Protein 2WH5 (pdb70)

Foldseek 3Di:
DVVLVVLVVVVVPDDPDDDDDADPVLVLLLLQLVCCQPPNQDDDDQDDPVCVVSNSNSCSNNVCPRQHNVRSSVSSVVSSVVVVVVVVVD/DVVLVVLVVVVVPDDPDDPDDDDPVLVLLLLQLVCCQPVNADPDDQDDDVCVVSNSNSVSNNVCPRDHNVRSSVSNVVSSVVVVVVVVD/DVVLVVLVVVVVPPDPDDPDDDDPVLVLLLLLLVCCQPPNQDPDDADDDVCVVSNSNSVSNNVVPRDHNVRSSVSNVVSSCVVVVVVVPD/DVVLVVLVVVVVPDDPDDPDDDDPVLVLLLLQLVCCLPVNQDDDDQDDDVCVVSNSNSVSNNVCPHDHNVVSSVSNVVSVVVVVVVVVD/DVLLVVLVVCVVPDDPDDPDDDDPVLVLLLLLLVCCLPPNADDDDQDDDVCVVSNSSSCSNNVCPRDHNVVSSVVNSVSSVVVVVVVVD/DVLLVVLVVVVVPDDPDDPDDDDPVLVLLLLQLVCCQPVNADDDDQDDPVCVVSNSNSCSNNVCPRDHNVRSSVSNSVSSVVVVVVVVD

Sequence (536 aa):
QKQFQAAVSVIQNLPKNGSYRPSYEEMLRFYSYYKQATMGPCLVPRPGFWDPIGRYKWDAWNSLGKMSREEAMSAYITEMKLVAQKVIDTQKQFQAAVSVIQNLPKNGSYRPSYEEMLRFYSYYKQATMGPCLVPRPGFWDPIGRYKWDAWNSLGKMSREEAMSAYITEMKLVAQKVIDQKQFQAAVSVIQNLPKNGSYRPSYEEMLRFYSYYKQATMGPCLVPRPGFWDPIGRYKWDAWNSLGKMSREEAMSAYITEMKLVAQKVIDTQKQFQAAVSVIQNLPKNGSYRPSYEEMLRFYSYYKQATMGPCLVPRPGFWDPIGRYKWDAWNSLGKMSREEAMSAYITEMKLVAQKVIDQKQFQAAVSVIQNLPKNGSYRPSYEEMLRFYSYYKQATMGPCLVPRPGFWDPIGRYKWDAWNSLGKMSREEAMSAYITEMKLVAQKVIDQKQFQAAVSVIQNLPKNGSYRPSYEEMLRFYSYYKQATMGPCLVPRPGFWDPIGRYKWDAWNSLGKMSREEAMSAYITEMKLVAQKVID

Secondary structure (DSSP, 8-state):
-HHHHHHHHHHHHS-SS-S----HHHHHHHHHHHHHHHH-S--SPPP-TT-HHHHHHHHHHHTTTT--HHHHHHHHHHHHHHHHHHHHT-/--HHHHHHHHHHHS-SS-S----HHHHHHHHHHHHHHHT-S--SPBP-TT-HHHHHHHHHHHTTTT--HHHHHHHHHHHHHHHHHHHH-/-HHHHHHHHHHHHS-SSSS----HHHHHHHHHHHHHHHH-S--S-B--TT-HHHHHHHHHHHTTTT--HHHHHHHHHHHHHHHHHHHH--/-HHHHHHHHHHHHS-SS-S----HHHHHHHHHHHHHHHH-S--SPPP-TT-HHHHHHHHHHHTT-S--HHHHHHHHHHHHHHHHHHHH-/-HHHHHHHHHHHTS-SS-SS---HHHHHHHHHHHHHHHH-S--SPPP-TT-HHHHHHHHHHHTTTT--HHHHHHHHHHHHHHHHHHH--/-HHHHHHHHHHHTS-SS-S----HHHHHHHHHHHHHHHH-S--SPPP-TT-HHHHHHHHHHHTTTT--HHHHHHHHHHHHHHHHHHHH-

Nearest PDB structures (foldseek):
  2wh5-assembly1_A  TM=1.006E+00  e=1.910E-13  Homo sapiens
  3flv-assembly2_B  TM=9.505E-01  e=8.139E-10  Homo sapiens
  3flv-assembly1_A  TM=9.220E-01  e=2.795E-09  Homo sapiens
  7des-assembly1_A  TM=9.410E-01  e=1.007E-05  Leishmania major
  7fc7-assembly1_A  TM=8.829E-01  e=6.077E-06  Leishmania major

Organism: Homo sapiens (NCBI:txid9606)

InterPro domains:
  IPR000582 Acyl-CoA-binding protein, ACBP [PF00887] (13-91)
  IPR000582 Acyl-CoA-binding protein, ACBP [PR00689] (13-28)
  IPR000582 Acyl-CoA-binding protein, ACBP [PR00689] (34-52)
  IPR000582 Acyl-CoA-binding protein, ACBP [PR00689] (57-72)
  IPR000582 Acyl-CoA-binding protein, ACBP [PR00689] (78-95)
  IPR000582 Acyl-CoA-binding protein, ACBP [PS51228] (12-101)
  IPR000582 Acyl-CoA-binding protein, ACBP [cd00435] (13-97)
  IPR014352 FERM/acyl-CoA-binding protein superfamily [G3DSA:1.20.80.10] (6-110)
  IPR022408 Acyl-CoA-binding protein, ACBP, conserved site [PS00880] (34-52)
  IPR035984 Acyl-CoA binding protein superfamily [SSF47027] (12-95)

GO terms:
  GO:0005515 protein binding (F, IPI)

CATH classification: 1.20.80.10

Radius of gyration: 29.34 Å; Cα contacts (8 Å, |Δi|>4): 551; chains: 6; bounding box: 85×76×69 Å

Structure (mmCIF, N/CA/C/O backbone):
data_2WH5
#
_entry.id   2WH5
#
_cell.length_a   85.060
_cell.length_b   95.100
_cell.length_c   119.740
_cell.angle_alpha   90.00
_cell.angle_beta   110.28
_cell.angle_gamma   90.00
#
_symmetry.space_group_name_H-M   'P 1 21 1'
#
loop_
_entity.id
_entity.type
_entity.pdbx_description
1 polymer 'ACYL-COA-BINDING DOMAIN-CONTAINING PROTEIN 4'
2 non-poly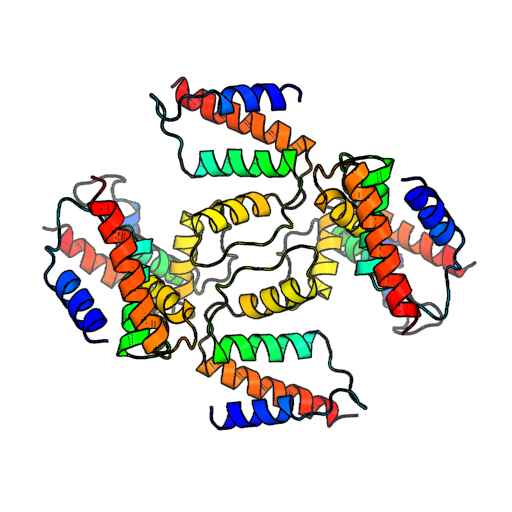mer 'STEARIC ACID'
3 non-polymer 'STEAROYL-COENZYME A'
4 non-polymer 'COENZYME A'
5 water water
#
loop_
_atom_site.group_PDB
_atom_site.id
_atom_site.type_symbol
_atom_site.label_atom_id
_atom_site.label_alt_id
_atom_site.label_comp_id
_atom_site.label_asym_id
_atom_site.label_entity_id
_atom_site.label_seq_id
_atom_site.pdbx_PDB_ins_code
_atom_site.Cartn_x
_atom_site.Cartn_y
_atom_site.Cartn_z
_atom_site.occupancy
_atom_site.B_iso_or_equiv
_atom_site.auth_seq_id
_atom_site.auth_comp_id
_atom_site.auth_asym_id
_atom_site.auth_atom_id
_atom_site.pdbx_PDB_model_num
ATOM 1 N N . GLN A 1 9 ? 28.232 101.302 71.720 1.00 64.14 9 GLN A N 1
ATOM 2 C CA . GLN A 1 9 ? 28.297 101.809 70.364 1.00 66.71 9 GLN A CA 1
ATOM 3 C C . GLN A 1 9 ? 26.940 102.333 69.957 1.00 69.95 9 GLN A C 1
ATOM 4 O O . GLN A 1 9 ? 25.910 101.963 70.529 1.00 63.51 9 GLN A O 1
ATOM 10 N N . LYS A 1 10 ? 26.957 103.194 68.945 1.00 74.41 10 LYS A N 1
ATOM 11 C CA . LYS A 1 10 ? 25.753 103.569 68.228 1.00 70.17 10 LYS A CA 1
ATOM 12 C C . LYS A 1 10 ? 25.379 102.377 67.349 1.00 58.49 10 LYS A C 1
ATOM 13 O O . LYS A 1 10 ? 24.198 102.140 67.047 1.00 63.90 10 LYS A O 1
ATOM 15 N N . GLN A 1 11 ? 26.402 101.625 66.949 1.00 72.49 11 GLN A N 1
ATOM 16 C CA . GLN A 1 11 ? 26.210 100.458 66.109 1.00 58.20 11 GLN A CA 1
ATOM 17 C C . GLN A 1 11 ? 25.356 99.422 66.807 1.00 62.23 11 GLN A C 1
ATOM 18 O O . GLN A 1 11 ? 24.408 98.887 66.224 1.00 66.67 11 GLN A O 1
ATOM 24 N N . PHE A 1 12 ? 25.700 99.133 68.059 1.00 62.62 12 PHE A N 1
ATOM 25 C CA . PHE A 1 12 ? 24.935 98.176 68.845 1.00 61.95 12 PHE A CA 1
ATOM 26 C C . PHE A 1 12 ? 23.447 98.514 68.861 1.00 65.68 12 PHE A C 1
ATOM 27 O O . PHE A 1 12 ? 22.609 97.684 68.508 1.00 65.47 12 PHE A O 1
ATOM 35 N N . GLN A 1 13 ? 23.121 99.732 69.284 1.00 68.77 13 GLN A N 1
ATOM 36 C CA . GLN A 1 13 ? 21.729 100.174 69.295 1.00 68.43 13 GLN A CA 1
ATOM 37 C C . GLN A 1 13 ? 21.078 100.081 67.916 1.00 59.22 13 GLN A C 1
ATOM 38 O O . GLN A 1 13 ? 19.877 99.835 67.820 1.00 63.87 13 GLN A O 1
ATOM 44 N N . ALA A 1 14 ? 21.865 100.255 66.855 1.00 47.25 14 ALA A N 1
ATOM 45 C CA . ALA A 1 14 ? 21.345 100.075 65.495 1.00 53.12 14 ALA A CA 1
ATOM 46 C C . ALA A 1 14 ? 21.025 98.612 65.200 1.00 56.44 14 ALA A C 1
ATOM 47 O O . ALA A 1 14 ? 19.944 98.278 64.701 1.00 56.98 14 ALA A O 1
ATOM 49 N N . ALA A 1 15 ? 21.992 97.748 65.487 1.00 55.45 15 ALA A N 1
ATOM 50 C CA . ALA A 1 15 ? 21.810 96.313 65.342 1.00 53.44 15 ALA A CA 1
ATOM 51 C C . ALA A 1 15 ? 20.538 95.873 66.067 1.00 55.13 15 ALA A C 1
ATOM 52 O O . ALA A 1 15 ? 19.640 95.268 65.475 1.00 62.93 15 ALA A O 1
ATOM 54 N N . VAL A 1 16 ? 20.479 96.188 67.354 1.00 45.85 16 VAL A N 1
ATOM 55 C CA . VAL A 1 16 ? 19.306 95.944 68.165 1.00 51.61 16 VAL A CA 1
ATOM 56 C C . VAL A 1 16 ? 18.008 96.401 67.496 1.00 61.42 16 VAL A C 1
ATOM 57 O O . VAL A 1 16 ? 17.001 95.689 67.554 1.00 60.90 16 VAL A O 1
ATOM 61 N N . SER A 1 17 ? 18.030 97.578 66.869 1.00 68.03 17 SER A N 1
ATOM 62 C CA . SER A 1 17 ? 16.876 98.069 66.098 1.00 67.76 17 SER A CA 1
ATOM 63 C C . SER A 1 17 ? 16.484 97.158 64.951 1.00 61.99 17 SER A C 1
ATOM 64 O O . SER A 1 17 ? 15.324 96.769 64.834 1.00 68.80 17 SER A O 1
ATOM 67 N N . VAL A 1 18 ? 17.451 96.839 64.096 1.00 52.33 18 VAL A N 1
ATOM 68 C CA . VAL A 1 18 ? 17.216 95.913 62.995 1.00 53.03 18 VAL A CA 1
ATOM 69 C C . VAL A 1 18 ? 16.476 94.674 63.491 1.00 55.22 18 VAL A C 1
ATOM 70 O O . VAL A 1 18 ? 15.474 94.266 62.907 1.00 56.06 18 VAL A O 1
ATOM 74 N N . ILE A 1 19 ? 16.978 94.084 64.575 1.00 51.78 19 ILE A N 1
ATOM 75 C CA . ILE A 1 19 ? 16.441 92.838 65.090 1.00 47.32 19 ILE A CA 1
ATOM 76 C C . ILE A 1 19 ? 15.063 93.042 65.695 1.00 49.88 19 ILE A C 1
ATOM 77 O O . ILE A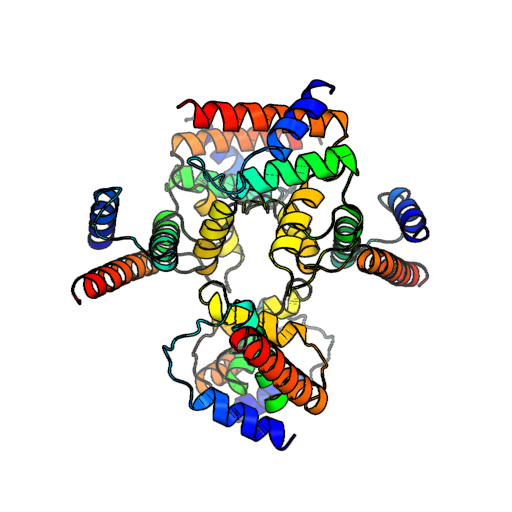 1 19 ? 14.201 92.174 65.611 1.00 54.44 19 ILE A O 1
ATOM 82 N N . GLN A 1 20 ? 14.846 94.188 66.315 1.00 53.50 20 GLN A N 1
ATOM 83 C CA . GLN A 1 20 ? 13.562 94.416 66.957 1.00 62.62 20 GLN A CA 1
ATOM 84 C C . GLN A 1 20 ? 12.431 94.606 65.970 1.00 66.12 20 GLN A C 1
ATOM 85 O O . GLN A 1 20 ? 11.308 94.179 66.234 1.00 67.14 20 GLN A O 1
ATOM 91 N N . ASN A 1 21 ? 12.741 95.213 64.826 1.00 66.22 21 ASN A N 1
ATOM 92 C CA . ASN A 1 21 ? 11.745 95.468 63.791 1.00 68.98 21 ASN A CA 1
ATOM 93 C C . ASN A 1 21 ? 11.577 94.359 62.763 1.00 72.08 21 ASN A C 1
ATOM 94 O O . ASN A 1 21 ? 10.743 94.466 61.877 1.00 78.83 21 ASN A O 1
ATOM 99 N N . LEU A 1 22 ? 12.370 93.301 62.864 1.00 67.98 22 LEU A N 1
ATOM 100 C CA . LEU A 1 22 ? 12.165 92.153 61.992 1.00 66.30 22 LEU A CA 1
ATOM 101 C C . LEU A 1 22 ? 10.752 91.580 62.148 1.00 69.67 22 LEU A C 1
ATOM 102 O O . LEU A 1 22 ? 10.092 91.799 63.159 1.00 75.23 22 LEU A O 1
ATOM 107 N N . PRO A 1 23 ? 10.293 90.828 61.143 1.00 65.06 23 PRO A N 1
ATOM 108 C CA . PRO A 1 23 ? 9.014 90.125 61.226 1.00 58.86 23 PRO A CA 1
ATOM 109 C C . PRO A 1 23 ? 9.186 88.927 62.151 1.00 61.65 23 PRO A C 1
ATOM 110 O O . PRO A 1 23 ? 10.291 88.397 62.184 1.00 58.34 23 PRO A O 1
ATOM 114 N N . LYS A 1 24 ? 8.141 88.502 62.863 1.00 74.12 24 LYS A N 1
ATOM 115 C CA . LYS A 1 24 ? 8.252 87.368 63.785 1.00 73.17 24 LYS A CA 1
ATOM 116 C C . LYS A 1 24 ? 8.523 86.073 63.025 1.00 74.96 24 LYS A C 1
ATOM 117 O O . LYS A 1 24 ? 9.284 85.222 63.483 1.00 83.17 24 LYS A O 1
ATOM 119 N N . ASN A 1 25 ? 7.893 85.937 61.864 1.00 66.65 25 ASN A N 1
ATOM 120 C CA . ASN A 1 25 ? 8.129 84.823 60.952 1.00 70.53 25 ASN A CA 1
ATOM 121 C C . ASN A 1 25 ? 8.620 85.316 59.609 1.00 74.08 25 ASN A C 1
ATOM 122 O O . ASN A 1 25 ? 8.376 86.459 59.225 1.00 71.91 25 ASN A O 1
ATOM 127 N N . GLY A 1 26 ? 9.298 84.447 58.876 1.00 75.17 26 GLY A N 1
ATOM 128 C CA . GLY A 1 26 ? 9.870 84.866 57.617 1.00 71.94 26 GLY A CA 1
ATOM 129 C C . GLY A 1 26 ? 10.751 83.824 56.972 1.00 69.20 26 GLY A C 1
ATOM 130 O O . GLY A 1 26 ? 10.859 82.697 57.451 1.00 71.67 26 GLY A O 1
ATOM 131 N N . SER A 1 27 ? 11.386 84.222 55.876 1.00 65.89 27 SER A N 1
ATOM 132 C CA . SER A 1 27 ? 12.171 83.315 55.055 1.00 67.19 27 SER A CA 1
ATOM 133 C C . SER A 1 27 ? 13.403 82.736 55.768 1.00 69.99 27 SER A C 1
ATOM 134 O O . SER A 1 27 ? 13.798 81.610 55.462 1.00 74.60 27 SER A O 1
ATOM 137 N N . TYR A 1 28 ? 14.023 83.494 56.681 1.00 59.36 28 TYR A N 1
ATOM 138 C CA . TYR A 1 28 ? 15.091 82.926 57.527 1.00 59.54 28 TYR A CA 1
ATOM 139 C C . TYR A 1 28 ? 14.508 82.372 58.807 1.00 56.81 28 TYR A C 1
ATOM 140 O O . TYR A 1 28 ? 13.611 82.971 59.400 1.00 61.09 28 TYR A O 1
ATOM 149 N N . ARG A 1 29 ? 15.005 81.213 59.223 1.00 57.36 29 ARG A N 1
ATOM 150 C CA . ARG A 1 29 ? 14.616 80.637 60.509 1.00 53.53 29 ARG A CA 1
ATOM 151 C C . ARG A 1 29 ? 15.868 80.436 61.362 1.00 58.97 29 ARG A C 1
ATOM 152 O O . ARG A 1 29 ? 16.645 79.505 61.113 1.00 63.14 29 ARG A O 1
ATOM 154 N N . PRO A 1 30 ? 16.074 81.322 62.365 1.00 58.68 30 PRO A N 1
ATOM 155 C CA . PRO A 1 30 ? 17.267 81.398 63.218 1.00 44.48 30 PRO A CA 1
ATOM 156 C C . PRO A 1 30 ? 17.416 80.136 64.019 1.00 46.58 30 PRO A C 1
ATOM 157 O O . PRO A 1 30 ? 16.386 79.626 64.458 1.00 44.10 30 PRO A O 1
ATOM 161 N N . SER A 1 31 ? 18.643 79.647 64.223 1.00 43.21 31 SER A N 1
ATOM 162 C CA . SER A 1 31 ? 18.845 78.485 65.081 1.00 42.60 31 SER A CA 1
ATOM 163 C C . SER A 1 31 ? 18.602 78.888 66.528 1.00 43.54 31 SER A C 1
ATOM 164 O O . SER A 1 31 ? 18.550 80.075 66.853 1.00 43.31 31 SER A O 1
ATOM 167 N N . TYR A 1 32 ? 18.440 77.896 67.393 1.00 31.36 32 TYR A N 1
ATOM 168 C CA . TYR A 1 32 ? 18.331 78.149 68.818 1.00 37.62 32 TYR A CA 1
ATOM 169 C C . TYR A 1 32 ? 19.630 78.778 69.302 1.00 44.61 32 TYR A C 1
ATOM 170 O O . TYR A 1 32 ? 19.613 79.750 70.073 1.00 46.35 32 TYR A O 1
ATOM 179 N N . GLU A 1 33 ? 20.750 78.232 68.832 1.00 36.31 33 GLU A N 1
ATOM 180 C CA . GLU A 1 33 ? 22.041 78.826 69.120 1.00 38.42 33 GLU A CA 1
ATOM 181 C C . GLU A 1 33 ? 22.056 80.318 68.789 1.00 44.44 33 GLU A C 1
ATOM 182 O O . GLU A 1 33 ? 22.440 81.154 69.637 1.00 45.07 33 GLU A O 1
ATOM 188 N N . GLU A 1 34 ? 21.657 80.641 67.555 1.00 39.81 34 GLU A N 1
ATOM 189 C CA . GLU A 1 34 ? 21.693 82.026 67.073 1.00 39.51 34 GLU A CA 1
ATOM 190 C C . GLU A 1 34 ? 20.871 82.875 67.997 1.00 37.38 34 GLU A C 1
ATOM 191 O O . GLU A 1 34 ? 21.309 83.947 68.446 1.00 35.38 34 GLU A O 1
ATOM 197 N N . MET A 1 35 ? 19.686 82.372 68.315 1.00 31.24 35 MET A N 1
ATOM 198 C CA . MET A 1 35 ? 18.796 83.114 69.183 1.00 33.30 35 MET A CA 1
ATOM 199 C C . MET A 1 35 ? 19.476 83.342 70.544 1.00 35.93 35 MET A C 1
ATOM 200 O O . MET A 1 35 ? 19.497 84.469 71.052 1.00 36.03 35 MET A O 1
ATOM 205 N N . LEU A 1 36 ? 20.030 82.278 71.132 1.00 33.41 36 LEU A N 1
ATOM 206 C CA . LEU A 1 36 ? 20.607 82.361 72.484 1.00 24.80 36 LEU A CA 1
ATOM 207 C C . LEU A 1 36 ? 21.848 83.233 72.500 1.00 34.82 36 LEU A C 1
ATOM 208 O O . LEU A 1 36 ? 22.068 83.967 73.461 1.00 37.53 36 LEU A O 1
ATOM 213 N N . ARG A 1 37 ? 22.638 83.184 71.426 1.00 33.42 37 ARG A N 1
ATOM 214 C CA . ARG A 1 37 ? 23.723 84.160 71.245 1.00 34.69 37 ARG A CA 1
ATOM 215 C C . ARG A 1 37 ? 23.257 85.621 71.337 1.00 38.01 37 ARG A C 1
ATOM 216 O O . ARG A 1 37 ? 23.701 86.371 72.204 1.00 42.18 37 ARG A O 1
ATOM 224 N N . PHE A 1 38 ? 22.377 86.031 70.424 1.00 39.85 38 PHE A N 1
ATOM 225 C CA . PHE A 1 38 ? 21.797 87.369 70.484 1.00 37.46 38 PHE A CA 1
ATOM 226 C C . PHE A 1 38 ? 21.212 87.662 71.886 1.00 42.32 38 PHE A C 1
ATOM 227 O O . PHE A 1 38 ? 21.437 88.733 72.455 1.00 42.53 38 PHE A O 1
ATOM 235 N N . TYR A 1 39 ? 20.476 86.712 72.458 1.00 38.05 39 TYR A N 1
ATOM 236 C CA . TYR A 1 39 ? 19.835 86.968 73.739 1.00 37.31 39 TYR A CA 1
ATOM 237 C C . TYR A 1 39 ? 20.871 87.207 74.849 1.00 39.48 39 TYR A C 1
ATOM 238 O O . TYR A 1 39 ? 20.800 88.189 75.604 1.00 36.75 39 TYR A O 1
ATOM 247 N N . SER A 1 40 ? 21.837 86.307 74.954 1.00 37.67 40 SER A N 1
ATOM 248 C CA . SER A 1 40 ? 22.806 86.416 76.039 1.00 42.71 40 SER A CA 1
ATOM 249 C C . SER A 1 40 ? 23.651 87.671 75.874 1.00 38.19 40 SER A C 1
ATOM 250 O O . SER A 1 40 ? 23.808 88.427 76.816 1.00 42.61 40 SER A O 1
ATOM 253 N N . TYR A 1 41 ? 24.180 87.924 74.688 1.00 34.44 41 TYR A N 1
ATOM 254 C CA . TYR A 1 41 ? 24.964 89.156 74.525 1.00 39.77 41 TYR A CA 1
ATOM 255 C C . TYR A 1 41 ? 24.143 90.392 74.893 1.00 45.65 41 TYR A C 1
ATOM 256 O O . TYR A 1 41 ? 24.652 91.332 75.513 1.00 47.57 41 TYR A O 1
ATOM 265 N N . TYR A 1 42 ? 22.868 90.385 74.517 1.00 46.58 42 TYR A N 1
ATOM 266 C CA . TYR A 1 42 ? 22.009 91.544 74.723 1.00 42.81 42 TYR A CA 1
ATOM 267 C C . TYR A 1 42 ? 21.785 91.813 76.205 1.00 42.48 42 TYR A C 1
ATOM 268 O O . TYR A 1 42 ? 21.681 92.969 76.621 1.00 41.21 42 TYR A O 1
ATOM 277 N N . LYS A 1 43 ? 21.695 90.744 76.997 1.00 38.41 43 LYS A N 1
ATOM 278 C CA . LYS A 1 43 ? 21.487 90.899 78.428 1.00 35.12 43 LYS A CA 1
ATOM 279 C C . LYS A 1 43 ? 22.763 91.363 79.078 1.00 41.86 43 LYS A C 1
ATOM 280 O O . LYS A 1 43 ? 22.742 92.268 79.904 1.00 51.18 43 LYS A O 1
ATOM 286 N N . GLN A 1 44 ? 23.876 90.749 78.704 1.00 44.76 44 GLN A N 1
ATOM 287 C CA . GLN A 1 44 ? 25.179 91.179 79.194 1.00 46.96 44 GLN A CA 1
ATOM 288 C C . GLN A 1 44 ? 25.348 92.680 78.929 1.00 55.38 44 GLN A C 1
ATOM 289 O O . GLN A 1 44 ? 25.796 93.436 79.803 1.00 58.58 44 GLN A O 1
ATOM 295 N N . ALA A 1 45 ? 24.954 93.115 77.733 1.00 48.76 45 ALA A N 1
ATOM 296 C CA . ALA A 1 45 ? 25.110 94.515 77.340 1.00 47.53 45 ALA A CA 1
ATOM 297 C C . ALA A 1 45 ? 24.221 95.464 78.126 1.00 50.46 45 ALA A C 1
ATOM 298 O O . ALA A 1 45 ? 24.645 96.546 78.501 1.00 55.19 45 ALA A O 1
ATOM 300 N N . THR A 1 46 ? 22.974 95.072 78.352 1.00 47.52 46 THR A N 1
ATOM 301 C CA . THR A 1 46 ? 21.990 96.020 78.846 1.00 45.61 46 THR A CA 1
ATOM 302 C C . THR A 1 46 ? 21.805 95.933 80.345 1.00 54.41 46 THR A C 1
ATOM 303 O O . THR A 1 46 ? 21.405 96.907 80.982 1.00 64.15 46 THR A O 1
ATOM 307 N N . MET A 1 47 ? 22.096 94.768 80.906 1.00 54.54 47 MET A N 1
ATOM 308 C CA . MET A 1 47 ? 21.880 94.537 82.329 1.00 54.96 47 MET A CA 1
ATOM 309 C C . MET A 1 47 ? 23.128 94.136 83.094 1.00 50.72 47 MET A C 1
ATOM 310 O O . MET A 1 47 ? 23.143 94.170 84.321 1.00 54.38 47 MET A O 1
ATOM 315 N N . GLY A 1 48 ? 24.179 93.769 82.373 1.00 49.98 48 GLY A N 1
ATOM 316 C CA . GLY A 1 48 ? 25.393 93.297 83.010 1.00 48.30 48 GLY A CA 1
ATOM 317 C C . GLY A 1 48 ? 25.350 91.812 83.316 1.00 48.44 48 GLY A C 1
ATOM 318 O O . GLY A 1 48 ? 24.547 91.060 82.755 1.00 47.60 48 GLY A O 1
ATOM 319 N N . PRO A 1 49 ? 26.215 91.375 84.225 1.00 52.23 49 PRO A N 1
ATOM 320 C CA . PRO A 1 49 ? 26.366 89.943 84.493 1.00 49.32 49 PRO A CA 1
ATOM 321 C C . PRO A 1 49 ? 25.106 89.407 85.116 1.00 45.90 49 PRO A C 1
ATOM 322 O O . PRO A 1 49 ? 24.402 90.126 85.825 1.00 51.81 49 PRO A O 1
ATOM 326 N N . CYS A 1 50 ? 24.826 88.143 84.847 1.00 41.70 50 CYS A N 1
ATOM 327 C CA . CYS A 1 50 ? 23.609 87.537 85.327 1.00 46.28 50 CYS A CA 1
ATOM 328 C C . CYS A 1 50 ? 23.703 87.278 86.842 1.00 47.40 50 CYS A C 1
ATOM 329 O O . CYS A 1 50 ? 24.543 86.502 87.296 1.00 49.33 50 CYS A O 1
ATOM 332 N N . LEU A 1 51 ? 22.847 87.959 87.607 1.00 45.17 51 LEU A N 1
ATOM 333 C CA . LEU A 1 51 ? 22.775 87.812 89.062 1.00 47.27 51 LEU A CA 1
ATOM 334 C C . LEU A 1 51 ? 21.347 87.583 89.576 1.00 50.97 51 LEU A C 1
ATOM 335 O O . LEU A 1 51 ? 21.093 87.648 90.776 1.00 58.93 51 LEU A O 1
ATOM 340 N N . VAL A 1 52 ? 20.421 87.305 88.671 1.00 43.88 52 VAL A N 1
ATOM 341 C CA . VAL A 1 52 ? 19.056 86.970 89.058 1.00 47.91 52 VAL A CA 1
ATOM 342 C C . VAL A 1 52 ? 18.942 85.467 89.312 1.00 45.22 52 VAL A C 1
ATOM 343 O O . VAL A 1 52 ? 19.786 84.700 88.882 1.00 41.86 52 VAL A O 1
ATOM 347 N N . PRO A 1 53 ? 17.887 85.035 90.009 1.00 47.30 53 PRO A N 1
ATOM 348 C CA . PRO A 1 53 ? 17.767 83.589 90.257 1.00 40.54 53 PRO A CA 1
ATOM 349 C C . PRO A 1 53 ? 17.485 82.829 88.968 1.00 47.15 53 PRO A C 1
ATOM 350 O O . PRO A 1 53 ? 16.922 83.380 88.026 1.00 52.22 53 PRO A O 1
ATOM 354 N N . ARG A 1 54 ? 17.868 81.564 88.929 1.00 47.47 54 ARG A N 1
ATOM 355 C CA . ARG A 1 54 ? 17.596 80.742 87.764 1.00 42.71 54 ARG A CA 1
ATOM 356 C C . ARG A 1 54 ? 16.213 80.124 87.899 1.00 44.91 54 ARG A C 1
ATOM 357 O O . ARG A 1 54 ? 15.838 79.670 88.998 1.00 40.23 54 ARG A O 1
ATOM 365 N N . PRO A 1 55 ? 15.444 80.134 86.786 1.00 42.84 55 PRO A N 1
ATOM 366 C CA . PRO A 1 55 ? 14.080 79.588 86.669 1.00 38.97 55 PRO A CA 1
ATOM 367 C C . PRO A 1 55 ? 14.069 78.082 86.918 1.00 41.11 55 PRO A C 1
ATOM 368 O O . PRO A 1 55 ? 15.089 77.401 86.751 1.00 37.14 55 PRO A O 1
ATOM 372 N N . GLY A 1 56 ? 12.914 77.558 87.297 1.00 41.31 56 GLY A N 1
ATOM 373 C CA . GLY A 1 56 ? 12.840 76.168 87.690 1.00 42.64 56 GLY A CA 1
ATOM 374 C C . GLY A 1 56 ? 12.488 75.218 86.566 1.00 50.43 56 GLY A C 1
ATOM 375 O O . GLY A 1 56 ? 12.399 75.594 85.398 1.00 49.62 56 GLY A O 1
ATOM 376 N N . PHE A 1 57 ? 12.293 73.960 86.929 1.00 49.11 57 PHE A N 1
ATOM 377 C CA . PHE A 1 57 ? 11.959 72.951 85.949 1.00 43.50 57 PHE A CA 1
ATOM 378 C C . PHE A 1 57 ? 10.780 73.320 85.052 1.00 46.70 57 PHE A C 1
ATOM 379 O O . PHE A 1 57 ? 10.777 72.974 83.872 1.00 39.77 57 PHE A O 1
ATOM 387 N N . TRP A 1 58 ? 9.759 73.972 85.603 1.00 44.26 58 TRP A N 1
ATOM 388 C CA . TRP A 1 58 ? 8.543 74.187 84.805 1.00 45.29 58 TRP A CA 1
ATOM 389 C C . TRP A 1 58 ? 8.647 75.391 83.856 1.00 51.04 58 TRP A C 1
ATOM 390 O O . TRP A 1 58 ? 7.659 75.825 83.257 1.00 49.57 58 TRP A O 1
ATOM 401 N N . ASP A 1 59 ? 9.865 75.897 83.691 1.00 49.21 59 ASP A N 1
ATOM 402 C CA . ASP A 1 59 ? 10.109 77.007 82.783 1.00 39.95 59 ASP A CA 1
ATOM 403 C C . ASP A 1 59 ? 11.385 76.778 81.979 1.00 37.67 59 ASP A C 1
ATOM 404 O O . ASP A 1 59 ? 12.376 77.481 82.149 1.00 44.09 59 ASP A O 1
ATOM 409 N N . PRO A 1 60 ? 11.347 75.804 81.067 1.00 36.97 60 PRO A N 1
ATOM 410 C CA . PRO A 1 60 ? 12.493 75.366 80.268 1.00 31.57 60 PRO A CA 1
ATOM 411 C C . PRO A 1 60 ? 13.085 76.494 79.419 1.00 41.39 60 PRO A C 1
ATOM 412 O O . PRO A 1 60 ? 14.300 76.613 79.296 1.00 42.99 60 PRO A O 1
ATOM 416 N N . ILE A 1 61 ? 12.239 77.310 78.815 1.00 46.88 61 ILE A N 1
ATOM 417 C CA . ILE A 1 61 ? 12.770 78.377 77.987 1.00 45.22 61 ILE A CA 1
ATOM 418 C C . ILE A 1 61 ? 13.532 79.372 78.865 1.00 42.17 61 ILE A C 1
ATOM 419 O O . ILE A 1 61 ? 14.647 79.778 78.527 1.00 39.79 61 ILE A O 1
ATOM 424 N N . GLY A 1 62 ? 12.939 79.743 79.997 1.00 40.97 62 GLY A N 1
ATOM 425 C CA . GLY A 1 62 ? 13.640 80.497 81.029 1.00 40.62 62 GLY A CA 1
ATOM 426 C C . GLY A 1 62 ? 14.989 79.886 81.435 1.00 40.39 62 GLY A C 1
ATOM 427 O O . GLY A 1 62 ? 15.991 80.582 81.512 1.00 39.12 62 GLY A O 1
ATOM 428 N N . ARG A 1 63 ? 15.032 78.581 81.671 1.00 32.83 63 ARG A N 1
ATOM 429 C CA . ARG A 1 63 ? 16.307 77.945 81.986 1.00 37.35 63 ARG A CA 1
ATOM 430 C C . ARG A 1 63 ? 17.348 78.061 80.869 1.00 38.67 63 ARG A C 1
ATOM 431 O O . ARG A 1 63 ? 18.514 78.326 81.147 1.00 42.26 63 ARG A O 1
ATOM 439 N N . TYR A 1 64 ? 16.952 77.855 79.616 1.00 37.05 64 TYR A N 1
ATOM 440 C CA . TYR A 1 64 ? 17.904 78.013 78.509 1.00 39.40 64 TYR A CA 1
ATOM 441 C C . TYR A 1 64 ? 18.413 79.446 78.425 1.00 40.37 64 TYR A C 1
ATOM 442 O O . TYR A 1 64 ? 19.618 79.672 78.266 1.00 45.72 64 TYR A O 1
ATOM 451 N N . LYS A 1 65 ? 17.498 80.407 78.523 1.00 32.29 65 LYS A N 1
ATOM 452 C CA . LYS A 1 65 ? 17.891 81.808 78.432 1.00 36.32 65 LYS A CA 1
ATOM 453 C C . LYS A 1 65 ? 18.899 82.138 79.528 1.00 36.95 65 LYS A C 1
ATOM 454 O O . LYS A 1 65 ? 19.937 82.765 79.279 1.00 35.01 65 LYS A O 1
ATOM 460 N N . TRP A 1 66 ? 18.602 81.682 80.736 1.00 31.93 66 TRP A N 1
ATOM 461 C CA . TRP A 1 66 ? 19.443 81.973 81.894 1.00 33.25 66 TRP A CA 1
ATOM 462 C C . TRP A 1 66 ? 20.827 81.363 81.738 1.00 33.49 66 TRP A C 1
ATOM 463 O O . TRP A 1 66 ? 21.846 82.049 81.927 1.00 34.68 66 TRP A O 1
ATOM 474 N N . ASP A 1 67 ? 20.869 80.083 81.381 1.00 24.50 67 ASP A N 1
ATOM 475 C CA . ASP A 1 67 ? 22.156 79.412 81.176 1.00 21.70 67 ASP A CA 1
ATOM 476 C C . ASP A 1 67 ? 23.009 80.131 80.147 1.00 35.22 67 ASP A C 1
ATOM 477 O O . ASP A 1 67 ? 24.214 80.309 80.355 1.00 39.17 67 ASP A O 1
ATOM 482 N N . ALA A 1 68 ? 22.382 80.564 79.052 1.00 33.56 68 ALA A N 1
ATOM 483 C CA . ALA A 1 68 ? 23.100 81.297 78.008 1.00 33.55 68 ALA A CA 1
ATOM 484 C C . ALA A 1 68 ? 23.728 82.567 78.578 1.00 32.61 68 ALA A C 1
ATOM 485 O O . ALA A 1 68 ? 24.915 82.797 78.448 1.00 40.58 68 ALA A O 1
ATOM 487 N N . TRP A 1 69 ? 22.904 83.375 79.221 1.00 25.95 69 TRP A N 1
ATOM 488 C CA . TRP A 1 69 ? 23.316 84.635 79.790 1.00 24.20 69 TRP A CA 1
ATOM 489 C C . TRP A 1 69 ? 24.373 84.396 80.859 1.00 33.60 69 TRP A C 1
ATOM 490 O O . TRP A 1 69 ? 25.460 84.991 80.815 1.00 32.72 69 TRP A O 1
ATOM 501 N N . ASN A 1 70 ? 24.071 83.514 81.812 1.00 33.53 70 ASN A N 1
ATOM 502 C CA . ASN A 1 70 ? 25.049 83.207 82.846 1.00 38.74 70 ASN A CA 1
ATOM 503 C C . ASN A 1 70 ? 26.381 82.726 82.293 1.00 42.50 70 ASN A C 1
ATOM 504 O O . ASN A 1 70 ? 27.415 82.894 82.920 1.00 42.81 70 ASN A O 1
ATOM 509 N N . SER A 1 71 ? 26.352 82.125 81.115 1.00 41.20 71 SER A N 1
ATOM 510 C CA . SER A 1 71 ? 27.553 81.532 80.581 1.00 33.81 71 SER A CA 1
ATOM 511 C C . SER A 1 71 ? 28.583 82.616 80.307 1.00 39.80 71 SER A C 1
ATOM 512 O O . SER A 1 71 ? 29.777 82.326 80.217 1.00 39.32 71 SER A O 1
ATOM 515 N N . LEU A 1 72 ? 28.124 83.860 80.156 1.00 40.93 72 LEU A N 1
ATOM 516 C CA . LEU A 1 72 ? 29.011 84.973 79.779 1.00 37.87 72 LEU A CA 1
ATOM 517 C C . LEU A 1 72 ? 29.897 85.512 80.935 1.00 43.90 72 LEU A C 1
ATOM 518 O O . LEU A 1 72 ? 30.859 86.273 80.715 1.00 38.97 72 LEU A O 1
ATOM 523 N N . GLY A 1 73 ? 29.577 85.108 82.160 1.00 38.12 73 GLY A N 1
ATOM 524 C CA . GLY A 1 73 ? 30.349 85.507 83.321 1.00 41.37 73 GLY A CA 1
ATOM 525 C C . GLY A 1 73 ? 30.392 87.011 83.551 1.00 47.42 73 GLY A C 1
ATOM 526 O O . GLY A 1 73 ? 29.342 87.671 83.588 1.00 46.78 73 GLY A O 1
ATOM 527 N N . LYS A 1 74 ? 31.604 87.554 83.705 1.00 42.16 74 LYS A N 1
ATOM 528 C CA . LYS A 1 74 ? 31.753 88.975 83.994 1.00 46.92 74 LYS A CA 1
ATOM 529 C C . LYS A 1 74 ? 32.228 89.753 82.768 1.00 51.38 74 LYS A C 1
ATOM 530 O O . LYS A 1 74 ? 32.921 90.765 82.891 1.00 57.53 74 LYS A O 1
ATOM 536 N N . MET A 1 75 ? 31.849 89.276 81.588 1.00 46.23 75 MET A N 1
ATOM 537 C CA . MET A 1 75 ? 32.136 89.986 80.342 1.00 45.05 75 MET A CA 1
ATOM 538 C C . MET A 1 75 ? 31.678 91.454 80.411 1.00 44.63 75 MET A C 1
ATOM 539 O O . MET A 1 75 ? 30.562 91.755 80.833 1.00 44.86 75 MET A O 1
ATOM 544 N N . SER A 1 76 ? 32.548 92.372 80.009 1.00 44.92 76 SER A N 1
ATOM 545 C CA . SER A 1 76 ? 32.216 93.796 80.044 1.00 46.38 76 SER A CA 1
ATOM 546 C C . SER A 1 76 ? 31.081 94.144 79.083 1.00 49.59 76 SER A C 1
ATOM 547 O O . SER A 1 76 ? 30.820 93.413 78.112 1.00 45.49 76 SER A O 1
ATOM 550 N N . ARG A 1 77 ? 30.425 95.267 79.361 1.00 55.63 77 ARG A N 1
ATOM 551 C CA . ARG A 1 77 ? 29.305 95.744 78.562 1.00 64.96 77 ARG A CA 1
ATOM 552 C C . ARG A 1 77 ? 29.721 96.077 77.114 1.00 69.33 77 ARG A C 1
ATOM 553 O O . ARG A 1 77 ? 28.925 95.928 76.181 1.00 73.51 77 ARG A O 1
ATOM 561 N N . GLU A 1 78 ? 30.968 96.512 76.939 1.00 62.94 78 GLU A N 1
ATOM 562 C CA . GLU A 1 78 ? 31.518 96.801 75.615 1.00 67.12 78 GLU A CA 1
ATOM 563 C C . GLU A 1 78 ? 31.785 95.492 74.911 1.00 65.18 78 GLU A C 1
ATOM 564 O O . GLU A 1 78 ? 31.466 95.323 73.733 1.00 71.07 78 GLU A O 1
ATOM 570 N N . GLU A 1 79 ? 32.386 94.567 75.646 1.00 59.96 79 GLU A N 1
ATOM 571 C CA . GLU A 1 79 ? 32.652 93.239 75.138 1.00 63.59 79 GLU A CA 1
ATOM 572 C C . GLU A 1 79 ? 31.388 92.615 74.520 1.00 55.78 79 GLU A C 1
ATOM 573 O O . GLU A 1 79 ? 31.397 92.153 73.377 1.00 54.72 79 GLU A O 1
ATOM 579 N N . ALA A 1 80 ? 30.298 92.615 75.274 1.00 47.16 80 ALA A N 1
ATOM 580 C CA . ALA A 1 80 ? 29.063 92.023 74.797 1.00 41.61 80 ALA A CA 1
ATOM 581 C C . ALA A 1 80 ? 28.476 92.831 73.640 1.00 45.92 80 ALA A C 1
ATOM 582 O O . ALA A 1 80 ? 27.982 92.267 72.651 1.00 40.67 80 ALA A O 1
ATOM 584 N N . MET A 1 81 ? 28.542 94.153 73.737 1.00 51.15 81 MET A N 1
ATOM 585 C CA . MET A 1 81 ? 28.088 94.972 72.605 1.00 55.25 81 MET A CA 1
ATOM 586 C C . MET A 1 81 ? 28.749 94.556 71.294 1.00 49.72 81 MET A C 1
ATOM 587 O O . MET A 1 81 ? 28.064 94.212 70.341 1.00 48.68 81 MET A O 1
ATOM 592 N N . SER A 1 82 ? 30.077 94.549 71.259 1.00 43.98 82 SER A N 1
ATOM 593 C CA . SER A 1 82 ? 30.771 94.211 70.028 1.00 39.71 82 SER A CA 1
ATOM 594 C C . SER A 1 82 ? 30.566 92.730 69.606 1.00 59.44 82 SER A C 1
ATOM 595 O O . SER A 1 82 ? 30.635 92.397 68.413 1.00 66.29 82 SER A O 1
ATOM 598 N N . ALA A 1 83 ? 30.281 91.846 70.560 1.00 40.12 83 ALA A N 1
ATOM 599 C CA . ALA A 1 83 ? 30.014 90.472 70.183 1.00 39.60 83 ALA A CA 1
ATOM 600 C C . ALA A 1 83 ? 28.619 90.355 69.582 1.00 46.05 83 ALA A C 1
ATOM 601 O O . ALA A 1 83 ? 28.383 89.531 68.698 1.00 45.84 83 ALA A O 1
ATOM 603 N N . TYR A 1 84 ? 27.695 91.180 70.062 1.00 47.82 84 TYR A N 1
ATOM 604 C CA . TYR A 1 84 ? 26.352 91.216 69.488 1.00 44.59 84 TYR A CA 1
ATOM 605 C C . TYR A 1 84 ? 26.478 91.562 68.015 1.00 50.35 84 TYR A C 1
ATOM 606 O O . TYR A 1 84 ? 25.960 90.870 67.136 1.00 50.32 84 TYR A O 1
ATOM 615 N N . ILE A 1 85 ? 27.208 92.632 67.753 1.00 50.88 85 ILE A N 1
ATOM 616 C CA . ILE A 1 85 ? 27.445 93.072 66.399 1.00 50.62 85 ILE A CA 1
ATOM 617 C C . ILE A 1 85 ? 28.125 91.986 65.569 1.00 55.92 85 ILE A C 1
ATOM 618 O O . ILE A 1 85 ? 27.784 91.773 64.396 1.00 58.21 85 ILE A O 1
ATOM 623 N N . THR A 1 86 ? 29.076 91.285 66.173 1.00 45.46 86 THR A N 1
ATOM 624 C CA . THR A 1 86 ? 29.784 90.251 65.437 1.00 43.08 86 THR A CA 1
ATOM 625 C C . THR A 1 86 ? 28.850 89.103 65.063 1.00 42.46 86 THR A C 1
ATOM 626 O O . THR A 1 86 ? 28.989 88.484 63.997 1.00 46.08 86 THR A O 1
ATOM 630 N N . GLU A 1 87 ? 27.878 88.849 65.932 1.00 37.32 87 GLU A N 1
ATOM 631 C CA . GLU A 1 87 ? 26.915 87.776 65.720 1.00 39.45 87 GLU A CA 1
ATOM 632 C C . GLU A 1 87 ? 25.937 88.153 64.614 1.00 45.60 87 GLU A C 1
ATOM 633 O O . GLU A 1 87 ? 25.458 87.305 63.872 1.00 46.46 87 GLU A O 1
ATOM 639 N N . MET A 1 88 ? 25.642 89.439 64.541 1.00 46.96 88 MET A N 1
ATOM 640 C CA . MET A 1 88 ? 24.764 89.991 63.540 1.00 49.13 88 MET A CA 1
ATOM 641 C C . MET A 1 88 ? 25.408 89.842 62.167 1.00 53.89 88 MET A C 1
ATOM 642 O O . MET A 1 88 ? 24.740 89.548 61.179 1.00 48.86 88 MET A O 1
ATOM 647 N N . LYS A 1 89 ? 26.712 90.056 62.094 1.00 51.70 89 LYS A N 1
ATOM 648 C CA . LYS A 1 89 ? 27.366 89.967 60.807 1.00 45.01 89 LYS A CA 1
ATOM 649 C C . LYS A 1 89 ? 27.361 88.508 60.411 1.00 49.73 89 LYS A C 1
ATOM 650 O O . LYS A 1 89 ? 27.139 88.154 59.254 1.00 54.39 89 LYS A O 1
ATOM 656 N N . LEU A 1 90 ? 27.579 87.664 61.408 1.00 51.49 90 LEU A N 1
ATOM 657 C CA . LEU A 1 90 ? 27.625 86.227 61.225 1.00 48.68 90 LEU A CA 1
ATOM 658 C C . LEU A 1 90 ? 26.336 85.708 60.590 1.00 48.86 90 LEU A C 1
ATOM 659 O O . LEU A 1 90 ? 26.365 84.992 59.592 1.00 53.23 90 LEU A O 1
ATOM 664 N N . VAL A 1 91 ? 25.203 86.081 61.174 1.00 39.79 91 VAL A N 1
ATOM 665 C CA . VAL A 1 91 ? 23.910 85.632 60.698 1.00 40.53 91 VAL A CA 1
ATOM 666 C C . VAL A 1 91 ? 23.555 86.333 59.388 1.00 50.87 91 VAL A C 1
ATOM 667 O O . VAL A 1 91 ? 23.153 85.683 58.424 1.00 55.59 91 VAL A O 1
ATOM 671 N N . ALA A 1 92 ? 23.724 87.652 59.347 1.00 47.11 92 ALA A N 1
ATOM 672 C CA . ALA A 1 92 ? 23.551 88.414 58.111 1.00 38.83 92 ALA A CA 1
ATOM 673 C C . ALA A 1 92 ? 24.249 87.720 56.957 1.00 51.38 92 ALA A C 1
ATOM 674 O O . ALA A 1 92 ? 23.711 87.641 55.847 1.00 48.16 92 ALA A O 1
ATOM 676 N N . GLN A 1 93 ? 25.459 87.230 57.229 1.00 51.59 93 GLN A N 1
ATOM 677 C CA . GLN A 1 93 ? 26.250 86.557 56.216 1.00 48.87 93 GLN A CA 1
ATOM 678 C C . GLN A 1 93 ? 25.517 85.309 55.752 1.00 51.15 93 GLN A C 1
ATOM 679 O O . GLN A 1 93 ? 25.552 84.989 54.572 1.00 63.77 93 GLN A O 1
ATOM 685 N N . LYS A 1 94 ? 24.832 84.621 56.666 1.00 48.69 94 LYS A N 1
ATOM 686 C CA . LYS A 1 94 ? 24.101 83.392 56.322 1.00 49.57 94 LYS A CA 1
ATOM 687 C C . LYS A 1 94 ? 22.917 83.713 55.425 1.00 52.92 94 LYS A C 1
ATOM 688 O O . LYS A 1 94 ? 22.659 83.020 54.443 1.00 59.34 94 LYS A O 1
ATOM 694 N N . VAL A 1 95 ? 22.203 84.773 55.777 1.00 48.85 95 VAL A N 1
ATOM 695 C CA . VAL A 1 95 ? 21.070 85.226 55.005 1.00 45.80 95 VAL A CA 1
ATOM 696 C C . VAL A 1 95 ? 21.499 85.655 53.602 1.00 52.28 95 VAL A C 1
ATOM 697 O O . VAL A 1 95 ? 20.838 85.337 52.615 1.00 52.29 95 VAL A O 1
ATOM 701 N N . ILE A 1 96 ? 22.610 86.376 53.506 1.00 49.12 96 ILE A N 1
ATOM 702 C CA . ILE A 1 96 ? 23.076 86.812 52.204 1.00 53.30 96 ILE A CA 1
ATOM 703 C C . ILE A 1 96 ? 23.321 85.612 51.289 1.00 68.88 96 ILE A C 1
ATOM 704 O O . ILE A 1 96 ? 23.139 85.707 50.073 1.00 72.68 96 ILE A O 1
ATOM 709 N N . ASP A 1 97 ? 23.716 84.483 51.877 1.00 51.85 97 ASP A N 1
ATOM 710 C CA . ASP A 1 97 ? 24.055 83.279 51.116 1.00 57.88 97 ASP A CA 1
ATOM 711 C C . ASP A 1 97 ? 22.870 82.338 50.957 1.00 70.29 97 ASP A C 1
ATOM 712 O O . ASP A 1 97 ? 23.011 81.138 51.145 1.00 77.79 97 ASP A O 1
ATOM 717 N N . THR A 1 98 ? 21.712 82.881 50.603 1.00 84.56 98 THR A N 1
ATOM 718 C CA . THR A 1 98 ? 20.485 82.090 50.445 1.00 95.25 98 THR A CA 1
ATOM 719 C C . THR A 1 98 ? 19.783 82.395 49.107 1.00 99.70 98 THR A C 1
ATOM 720 O O . THR A 1 98 ? 19.122 81.536 48.505 1.00 102.33 98 THR A O 1
ATOM 724 N N . GLN B 1 9 ? 35.421 41.616 64.655 1.00 45.01 9 GLN B N 1
ATOM 725 C CA . GLN B 1 9 ? 35.907 41.844 63.291 1.00 64.41 9 GLN B CA 1
ATOM 726 C C . GLN B 1 9 ? 36.344 40.506 62.665 1.00 87.02 9 GLN B C 1
ATOM 727 O O . GLN B 1 9 ? 36.354 39.454 63.349 1.00 85.20 9 GLN B O 1
ATOM 733 N N . LYS B 1 10 ? 36.672 40.531 61.366 1.00 85.80 10 LYS B N 1
ATOM 734 C CA . LYS B 1 10 ? 36.610 41.735 60.518 1.00 66.57 10 LYS B CA 1
ATOM 735 C C . LYS B 1 10 ? 35.185 42.081 60.034 1.00 46.38 10 LYS B C 1
ATOM 736 O O . LYS B 1 10 ? 34.997 42.894 59.112 1.00 46.07 10 LYS B O 1
ATOM 738 N N . GLN B 1 11 ? 34.191 41.449 60.648 1.00 48.99 11 GLN B N 1
ATOM 739 C CA . GLN B 1 11 ? 32.818 41.897 60.518 1.00 46.93 11 GLN B CA 1
ATOM 740 C C . GLN B 1 11 ? 32.714 43.362 60.929 1.00 49.23 11 GLN B C 1
ATOM 741 O O . GLN B 1 11 ? 32.057 44.148 60.258 1.00 45.90 11 GLN B O 1
ATOM 747 N N . PHE B 1 12 ? 33.363 43.7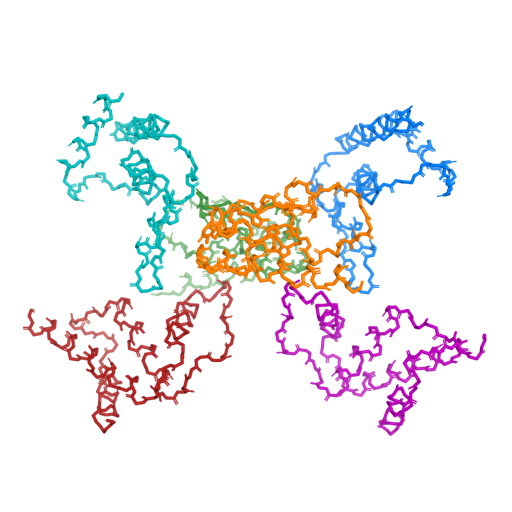41 62.029 1.00 47.15 12 PHE B N 1
ATOM 748 C CA . PHE B 1 12 ? 33.255 45.122 62.464 1.00 37.82 12 PHE B CA 1
ATOM 749 C C . PHE B 1 12 ? 33.687 46.083 61.349 1.00 44.13 12 PHE B C 1
ATOM 750 O O . PHE B 1 12 ? 32.982 47.047 61.045 1.00 51.76 12 PHE B O 1
ATOM 758 N N . GLN B 1 13 ? 34.823 45.820 60.716 1.00 47.33 13 GLN B N 1
ATOM 759 C CA . GLN B 1 13 ? 35.286 46.721 59.662 1.00 54.19 13 GLN B CA 1
ATOM 760 C C . GLN B 1 13 ? 34.350 46.725 58.455 1.00 50.68 13 GLN B C 1
ATOM 761 O O . GLN B 1 13 ? 34.120 47.771 57.853 1.00 51.20 13 GLN B O 1
ATOM 767 N N . ALA B 1 14 ? 33.824 45.560 58.097 1.00 43.24 14 ALA B N 1
ATOM 768 C CA . ALA B 1 14 ? 32.874 45.478 56.995 1.00 43.71 14 ALA B CA 1
ATOM 769 C C . ALA B 1 14 ? 31.611 46.292 57.293 1.00 43.21 14 ALA B C 1
ATOM 770 O O . ALA B 1 14 ? 31.099 47.027 56.430 1.00 46.80 14 ALA B O 1
ATOM 772 N N . ALA B 1 15 ? 31.113 46.143 58.517 1.00 35.93 15 ALA B N 1
ATOM 773 C CA . ALA B 1 15 ? 29.946 46.883 58.970 1.00 42.71 15 ALA B CA 1
ATOM 774 C C . ALA B 1 15 ? 30.216 48.382 58.940 1.00 47.76 15 ALA B C 1
ATOM 775 O O . ALA B 1 15 ? 29.349 49.165 58.541 1.00 55.20 15 ALA B O 1
ATOM 777 N N . VAL B 1 16 ? 31.415 48.778 59.364 1.00 36.98 16 VAL B N 1
ATOM 778 C CA . VAL B 1 16 ? 31.793 50.186 59.332 1.00 39.73 16 VAL B CA 1
ATOM 779 C C . VAL B 1 16 ? 31.841 50.732 57.892 1.00 43.69 16 VAL B C 1
ATOM 780 O O . VAL B 1 16 ? 31.519 51.893 57.640 1.00 46.91 16 VAL B O 1
ATOM 784 N N . SER B 1 17 ? 32.246 49.884 56.956 1.00 44.20 17 SER B N 1
ATOM 785 C CA . SER B 1 17 ? 32.255 50.233 55.547 1.00 53.00 17 SER B CA 1
ATOM 786 C C . SER B 1 17 ? 30.866 50.550 55.028 1.00 53.16 17 SER B C 1
ATOM 787 O O . SER B 1 17 ? 30.645 51.612 54.431 1.00 50.11 17 SER B O 1
ATOM 790 N N . VAL B 1 18 ? 29.938 49.618 55.237 1.00 41.09 18 VAL B N 1
ATOM 791 C CA . VAL B 1 18 ? 28.576 49.834 54.791 1.00 41.76 18 VAL B CA 1
ATOM 792 C C . VAL B 1 18 ? 28.090 51.222 55.267 1.00 51.60 18 VAL B C 1
ATOM 793 O O . VAL B 1 18 ? 27.629 52.054 54.465 1.00 53.22 18 VAL B O 1
ATOM 797 N N . ILE B 1 19 ? 28.229 51.480 56.564 1.00 46.52 19 ILE B N 1
ATOM 798 C CA . ILE B 1 19 ? 27.771 52.737 57.141 1.00 44.43 19 ILE B CA 1
ATOM 799 C C . ILE B 1 19 ? 28.440 53.953 56.500 1.00 44.00 19 ILE B C 1
ATOM 800 O O . ILE B 1 19 ? 27.774 54.937 56.191 1.00 41.00 19 ILE B O 1
ATOM 805 N N . GLN B 1 20 ? 29.751 53.874 56.292 1.00 44.54 20 GLN B N 1
ATOM 806 C CA . GLN B 1 20 ? 30.513 54.960 55.674 1.00 49.63 20 GLN B CA 1
ATOM 807 C C . GLN B 1 20 ? 30.113 55.272 54.235 1.00 55.53 20 GLN B C 1
ATOM 808 O O . GLN B 1 20 ? 30.300 56.392 53.760 1.00 55.31 20 GLN B O 1
ATOM 814 N N . ASN B 1 21 ? 29.563 54.281 53.542 1.00 56.87 21 ASN B N 1
ATOM 815 C CA . ASN B 1 21 ? 29.272 54.426 52.122 1.00 54.59 21 ASN B CA 1
ATOM 816 C C . ASN B 1 21 ? 27.791 54.639 51.808 1.00 60.54 21 ASN B C 1
ATOM 817 O O . ASN B 1 21 ? 27.406 54.881 50.655 1.00 57.23 21 ASN B O 1
ATOM 822 N N . LEU B 1 22 ? 26.972 54.566 52.854 1.00 61.90 22 LEU B N 1
ATOM 823 C CA . LEU B 1 22 ? 25.570 54.961 52.783 1.00 63.13 22 LEU B CA 1
ATOM 824 C C . LEU B 1 22 ? 25.395 56.389 52.256 1.00 66.71 22 LEU B C 1
ATOM 825 O O . LEU B 1 22 ? 26.206 57.265 52.543 1.00 72.61 22 LEU B O 1
ATOM 830 N N . PRO B 1 23 ? 24.316 56.631 51.502 1.00 61.65 23 PRO B N 1
ATOM 831 C CA . PRO B 1 23 ? 24.019 57.995 51.037 1.00 56.28 23 PRO B CA 1
ATOM 832 C C . PRO B 1 23 ? 23.646 58.841 52.238 1.00 54.38 23 PRO B C 1
ATOM 833 O O . PRO B 1 23 ? 23.013 58.291 53.144 1.00 60.08 23 PRO B O 1
ATOM 837 N N . LYS B 1 24 ? 23.992 60.125 52.257 1.00 57.86 24 LYS B N 1
ATOM 838 C CA . LYS B 1 24 ? 23.679 60.964 53.417 1.00 58.14 24 LYS B CA 1
ATOM 839 C C . LYS B 1 24 ? 22.166 61.141 53.619 1.00 66.82 24 LYS B C 1
ATOM 840 O O . LYS B 1 24 ? 21.696 61.302 54.745 1.00 71.73 24 LYS B O 1
ATOM 842 N N . ASN B 1 25 ? 21.407 61.096 52.529 1.00 65.39 25 ASN B N 1
ATOM 843 C CA . ASN B 1 25 ? 19.952 61.080 52.607 1.00 69.59 25 ASN B CA 1
ATOM 844 C C . ASN B 1 25 ? 19.370 59.965 51.781 1.00 76.91 25 ASN B C 1
ATOM 845 O O . ASN B 1 25 ? 19.734 59.806 50.617 1.00 84.86 25 ASN B O 1
ATOM 850 N N . GLY B 1 26 ? 18.443 59.211 52.356 1.00 72.25 26 GLY B N 1
ATOM 851 C CA . GLY B 1 26 ? 17.792 58.164 51.590 1.00 68.22 26 GLY B CA 1
ATOM 852 C C . GLY B 1 26 ? 16.393 57.836 52.055 1.00 63.60 26 GLY B C 1
ATOM 853 O O . GLY B 1 26 ? 15.763 58.620 52.759 1.00 62.96 26 GLY B O 1
ATOM 854 N N . SER B 1 27 ? 15.910 56.664 51.658 1.00 67.03 27 SER B N 1
ATOM 855 C CA . SER B 1 27 ? 14.590 56.188 52.065 1.00 71.94 27 SER B CA 1
ATOM 856 C C . SER B 1 27 ? 14.441 56.082 53.601 1.00 68.18 27 SER B C 1
ATOM 857 O O . SER B 1 27 ? 13.395 56.417 54.149 1.00 67.01 27 SER B O 1
ATOM 860 N N . TYR B 1 28 ? 15.478 55.625 54.294 1.00 58.15 28 TYR B N 1
ATOM 861 C CA . TYR B 1 28 ? 15.424 55.549 55.760 1.00 58.84 28 TYR B CA 1
ATOM 862 C C . TYR B 1 28 ? 15.997 56.787 56.462 1.00 57.20 28 TYR B C 1
ATOM 863 O O . TYR B 1 28 ? 17.023 57.331 56.045 1.00 57.50 28 TYR B O 1
ATOM 872 N N . ARG B 1 29 ? 15.326 57.239 57.520 1.00 63.44 29 ARG B N 1
ATOM 873 C CA . ARG B 1 29 ? 15.851 58.343 58.349 1.00 64.12 29 ARG B CA 1
ATOM 874 C C . ARG B 1 29 ? 16.113 57.902 59.795 1.00 58.87 29 ARG B C 1
ATOM 875 O O . ARG B 1 29 ? 15.174 57.729 60.571 1.00 54.66 29 ARG B O 1
ATOM 877 N N . PRO B 1 30 ? 17.394 57.732 60.163 1.00 55.30 30 PRO B N 1
ATOM 878 C CA . PRO B 1 30 ? 17.757 57.181 61.478 1.00 51.65 30 PRO B CA 1
ATOM 879 C C . PRO B 1 30 ? 17.281 58.077 62.593 1.00 51.62 30 PRO B C 1
ATOM 880 O O . PRO B 1 30 ? 17.257 59.289 62.421 1.00 51.86 30 PRO B O 1
ATOM 884 N N . SER B 1 31 ? 16.905 57.490 63.721 1.00 51.39 31 SER B N 1
ATOM 885 C CA . SER B 1 31 ? 16.620 58.271 64.917 1.00 51.23 31 SER B CA 1
ATOM 886 C C . SER B 1 31 ? 17.923 58.754 65.546 1.00 51.65 31 SER B C 1
ATOM 887 O O . SER B 1 31 ? 19.007 58.225 65.257 1.00 48.87 31 SER B O 1
ATOM 890 N N . TYR B 1 32 ? 17.798 59.752 66.417 1.00 36.82 32 TYR B N 1
ATOM 891 C CA . TYR B 1 32 ? 18.918 60.247 67.208 1.00 37.72 32 TYR B CA 1
ATOM 892 C C . TYR B 1 32 ? 19.524 59.118 68.024 1.00 41.10 32 TYR B C 1
ATOM 893 O O . TYR B 1 32 ? 20.751 58.922 67.996 1.00 42.56 32 TYR B O 1
ATOM 902 N N . GLU B 1 33 ? 18.679 58.349 68.712 1.00 40.18 33 GLU B N 1
ATOM 903 C CA . GLU B 1 33 ? 19.184 57.164 69.404 1.00 44.55 33 GLU B CA 1
ATOM 904 C C . GLU B 1 33 ? 20.067 56.279 68.518 1.00 46.44 33 GLU B C 1
ATOM 905 O O . GLU B 1 33 ? 21.153 55.870 68.937 1.00 49.29 33 GLU B O 1
ATOM 911 N N . GLU B 1 34 ? 19.616 55.968 67.307 1.00 39.43 34 GLU B N 1
ATOM 912 C CA . GLU B 1 34 ? 20.396 55.044 66.488 1.00 41.92 34 GLU B CA 1
ATOM 913 C C . GLU B 1 34 ? 21.732 55.675 66.124 1.00 36.63 34 GLU B C 1
ATOM 914 O O . GLU B 1 34 ? 22.776 55.017 66.146 1.00 35.08 34 GLU B O 1
ATOM 920 N N . MET B 1 35 ? 21.708 56.957 65.798 1.00 34.16 35 MET B N 1
ATOM 921 C CA . MET B 1 35 ? 22.952 57.652 65.530 1.00 40.05 35 MET B CA 1
ATOM 922 C C . MET B 1 35 ? 23.920 57.560 66.722 1.00 37.29 35 MET B C 1
ATOM 923 O O . MET B 1 35 ? 25.077 57.161 66.548 1.00 37.48 35 MET B O 1
ATOM 928 N N . LEU B 1 36 ? 23.451 57.913 67.921 1.00 32.32 36 LEU B N 1
ATOM 929 C CA . LEU B 1 36 ? 24.338 57.912 69.093 1.00 33.43 36 LEU B CA 1
ATOM 930 C C . LEU B 1 36 ? 24.806 56.501 69.394 1.00 35.73 36 LEU B C 1
ATOM 931 O O . LEU B 1 36 ? 25.970 56.303 69.749 1.00 28.66 36 LEU B O 1
ATOM 936 N N . ARG B 1 37 ? 23.922 55.517 69.210 1.00 26.15 37 ARG B N 1
ATOM 937 C CA . ARG B 1 37 ? 24.324 54.122 69.418 1.00 28.95 37 ARG B CA 1
ATOM 938 C C . ARG B 1 37 ? 25.533 53.742 68.556 1.00 33.34 37 ARG B C 1
ATOM 939 O O . ARG B 1 37 ? 26.553 53.261 69.072 1.00 39.56 37 ARG B O 1
ATOM 947 N N . PHE B 1 38 ? 25.429 54.004 67.254 1.00 27.05 38 PHE B N 1
ATOM 948 C CA . PHE B 1 38 ? 26.518 53.730 66.332 1.00 32.16 38 PHE B CA 1
ATOM 949 C C . PHE B 1 38 ? 27.779 54.528 66.675 1.00 33.36 38 PHE B C 1
ATOM 950 O O . PHE B 1 38 ? 28.905 53.992 66.655 1.00 30.73 38 PHE B O 1
ATOM 958 N N . TYR B 1 39 ? 27.587 55.815 66.955 1.00 30.26 39 TYR B N 1
ATOM 959 C CA . TYR B 1 39 ? 28.691 56.696 67.313 1.00 28.62 39 TYR B CA 1
ATOM 960 C C . TYR B 1 39 ? 29.429 56.124 68.499 1.00 28.60 39 TYR B C 1
ATOM 961 O O . TYR B 1 39 ? 30.622 55.867 68.416 1.00 29.69 39 TYR B O 1
ATOM 970 N N . SER B 1 40 ? 28.705 55.895 69.592 1.00 29.86 40 SER B N 1
ATOM 971 C CA . SER B 1 40 ? 29.330 55.452 70.834 1.00 32.52 40 SER B CA 1
ATOM 972 C C . SER B 1 40 ? 30.018 54.089 70.696 1.00 33.53 40 SER B C 1
ATOM 973 O O . SER B 1 40 ? 31.150 53.911 71.149 1.00 36.58 40 SER B O 1
ATOM 976 N N . TYR B 1 41 ? 29.363 53.133 70.060 1.00 32.05 41 TYR B N 1
ATOM 977 C CA . TYR B 1 41 ? 29.978 51.819 69.936 1.00 29.67 41 TYR B CA 1
ATOM 978 C C . TYR B 1 41 ? 31.234 51.937 69.107 1.00 31.49 41 TYR B C 1
ATOM 979 O O . TYR B 1 41 ? 32.250 51.280 69.375 1.00 36.15 41 TYR B O 1
ATOM 988 N N . TYR B 1 42 ? 31.164 52.807 68.109 1.00 25.54 42 TYR B N 1
ATOM 989 C CA . TYR B 1 42 ? 32.292 53.045 67.221 1.00 30.18 42 TYR B CA 1
ATOM 990 C C . TYR B 1 42 ? 33.490 53.688 67.953 1.00 34.17 42 TYR B C 1
ATOM 991 O O . TYR B 1 42 ? 34.637 53.234 67.827 1.00 26.93 42 TYR B O 1
ATOM 1000 N N . LYS B 1 43 ? 33.231 54.740 68.727 1.00 32.28 43 LYS B N 1
ATOM 1001 C CA . LYS B 1 43 ? 34.302 55.328 69.514 1.00 29.88 43 LYS B CA 1
ATOM 1002 C C . LYS B 1 43 ? 34.874 54.303 70.483 1.00 30.43 43 LYS B C 1
ATOM 1003 O O . LYS B 1 43 ? 36.092 54.096 70.516 1.00 31.81 43 LYS B O 1
ATOM 1009 N N . GLN B 1 44 ? 34.009 53.627 71.232 1.00 23.64 44 GLN B N 1
ATOM 1010 C CA . GLN B 1 44 ? 34.477 52.644 72.221 1.00 22.52 44 GLN B CA 1
ATOM 1011 C C . GLN B 1 44 ? 35.343 51.581 71.584 1.00 33.06 44 GLN B C 1
ATOM 1012 O O . GLN B 1 44 ? 36.315 51.120 72.185 1.00 45.90 44 GLN B O 1
ATOM 1018 N N . ALA B 1 45 ? 34.977 51.186 70.364 1.00 38.07 45 ALA B N 1
ATOM 1019 C CA . ALA B 1 45 ? 35.651 50.104 69.643 1.00 28.02 45 ALA B CA 1
ATOM 1020 C C . ALA B 1 45 ? 36.981 50.552 69.044 1.00 35.65 45 ALA B C 1
ATOM 1021 O O . ALA B 1 45 ? 37.952 49.784 69.012 1.00 36.03 45 ALA B O 1
ATOM 1023 N N . THR B 1 46 ? 37.024 51.794 68.560 1.00 33.29 46 THR B N 1
ATOM 1024 C CA . THR B 1 46 ? 38.261 52.343 68.002 1.00 28.26 46 THR B CA 1
ATOM 1025 C C . THR B 1 46 ? 39.200 52.969 69.056 1.00 29.37 46 THR B C 1
ATOM 1026 O O . THR B 1 46 ? 40.342 52.544 69.209 1.00 36.27 46 THR B O 1
ATOM 1030 N N . MET B 1 47 ? 38.713 53.940 69.810 1.00 27.96 47 MET B N 1
ATOM 1031 C CA . MET B 1 47 ? 39.582 54.658 70.729 1.00 25.73 47 MET B CA 1
ATOM 1032 C C . MET B 1 47 ? 39.528 54.173 72.185 1.00 31.04 47 MET B C 1
ATOM 1033 O O . MET B 1 47 ? 40.260 54.666 73.034 1.00 40.34 47 MET B O 1
ATOM 1038 N N . GLY B 1 48 ? 38.662 53.224 72.493 1.00 26.44 48 GLY B N 1
ATOM 1039 C CA . GLY B 1 48 ? 38.579 52.779 73.869 1.00 23.98 48 GLY B CA 1
ATOM 1040 C C . GLY B 1 48 ? 37.623 53.614 74.686 1.00 24.34 48 GLY B C 1
ATOM 1041 O O . GLY B 1 48 ? 36.854 54.420 74.150 1.00 28.10 48 GLY B O 1
ATOM 1042 N N . PRO B 1 49 ? 37.640 53.407 75.999 1.00 27.63 49 PRO B N 1
ATOM 1043 C CA . PRO B 1 49 ? 36.762 54.153 76.904 1.00 25.63 49 PRO B CA 1
ATOM 1044 C C . PRO B 1 49 ? 36.993 55.635 76.761 1.00 30.76 49 PRO B C 1
ATOM 1045 O O . PRO B 1 49 ? 38.125 56.052 76.492 1.00 35.51 49 PRO B O 1
ATOM 1049 N N . CYS B 1 50 ? 35.930 56.420 76.938 1.00 33.69 50 CYS B N 1
ATOM 1050 C CA . CYS B 1 50 ? 36.003 57.871 76.830 1.00 27.46 50 CYS B CA 1
ATOM 1051 C C . CYS B 1 50 ? 36.719 58.505 78.030 1.00 32.12 50 CYS B C 1
ATOM 1052 O O . CYS B 1 50 ? 36.187 58.474 79.144 1.00 27.85 50 CYS B O 1
ATOM 1055 N N . LEU B 1 51 ? 37.916 59.067 77.798 1.00 31.11 51 LEU B N 1
ATOM 1056 C CA . LEU B 1 51 ? 38.622 59.856 78.812 1.00 31.21 51 LEU B CA 1
ATOM 1057 C C . LEU B 1 51 ? 39.004 61.245 78.310 1.00 41.32 51 LEU B C 1
ATOM 1058 O O . LEU B 1 51 ? 39.774 61.960 78.966 1.00 43.17 51 LEU B O 1
ATOM 1063 N N . VAL B 1 52 ? 38.487 61.622 77.148 1.00 34.19 52 VAL B N 1
ATOM 1064 C CA . VAL B 1 52 ? 38.804 62.923 76.569 1.00 28.66 52 VAL B CA 1
ATOM 1065 C C . VAL B 1 52 ? 37.993 64.046 77.219 1.00 28.62 52 VAL B C 1
ATOM 1066 O O . VAL B 1 52 ? 36.997 63.796 77.919 1.00 30.92 52 VAL B O 1
ATOM 1070 N N . PRO B 1 53 ? 38.399 65.295 76.982 1.00 26.07 53 PRO B N 1
ATOM 1071 C CA . PRO B 1 53 ? 37.655 66.450 77.498 1.00 30.98 53 PRO B CA 1
ATOM 1072 C C . PRO B 1 53 ? 36.203 66.505 76.998 1.00 36.81 53 PRO B C 1
ATOM 1073 O O . PRO B 1 53 ? 35.895 66.140 75.858 1.00 36.38 53 PRO B O 1
ATOM 1077 N N . ARG B 1 54 ? 35.318 66.982 77.860 1.00 33.98 54 ARG B N 1
ATOM 1078 C CA . ARG B 1 54 ? 33.901 67.109 77.542 1.00 32.98 54 ARG B CA 1
ATOM 1079 C C . ARG B 1 54 ? 33.517 68.541 77.153 1.00 39.83 54 ARG B C 1
ATOM 1080 O O . ARG B 1 54 ? 33.907 69.509 77.827 1.00 34.72 54 ARG B O 1
ATOM 1088 N N . PRO B 1 55 ? 32.760 68.680 76.045 1.00 36.26 55 PRO B N 1
ATOM 1089 C CA . PRO B 1 55 ? 32.330 70.006 75.576 1.00 33.23 55 PRO B CA 1
ATOM 1090 C C . PRO B 1 55 ? 31.407 70.692 76.578 1.00 26.80 55 PRO B C 1
ATOM 1091 O O . PRO B 1 55 ? 30.760 70.031 77.385 1.00 30.54 55 PRO B O 1
ATOM 1095 N N . GLY B 1 56 ? 31.340 72.017 76.517 1.00 28.58 56 GLY B N 1
ATOM 1096 C CA . GLY B 1 56 ? 30.438 72.771 77.376 1.00 29.86 56 GLY B CA 1
ATOM 1097 C C . GLY B 1 56 ? 29.066 73.139 76.806 1.00 34.52 56 GLY B C 1
ATOM 1098 O O . GLY B 1 56 ? 28.553 72.549 75.838 1.00 31.33 56 GLY B O 1
ATOM 1099 N N . PHE B 1 57 ? 28.457 74.136 77.434 1.00 40.12 57 PHE B N 1
ATOM 1100 C CA . PHE B 1 57 ? 27.105 74.559 77.105 1.00 39.79 57 PHE B CA 1
ATOM 1101 C C . PHE B 1 57 ? 26.853 74.840 75.612 1.00 39.51 57 PHE B C 1
ATOM 1102 O O . PHE B 1 57 ? 25.816 74.476 75.089 1.00 34.90 57 PHE B O 1
ATOM 1110 N N . TRP B 1 58 ? 27.788 75.517 74.955 1.00 31.64 58 TRP B N 1
ATOM 1111 C CA . TRP B 1 58 ? 27.570 76.004 73.610 1.00 33.34 58 TRP B CA 1
ATOM 1112 C C . TRP B 1 58 ? 27.872 74.957 72.558 1.00 37.72 58 TRP B C 1
ATOM 1113 O O . TRP B 1 58 ? 27.910 75.273 71.377 1.00 42.79 58 TRP B O 1
ATOM 1124 N N . ASP B 1 59 ? 28.049 73.708 72.978 1.00 37.62 59 ASP B N 1
ATOM 1125 C CA . ASP B 1 59 ? 28.248 72.603 72.028 1.00 31.99 59 ASP B CA 1
ATOM 1126 C C . ASP B 1 59 ? 27.429 71.351 72.410 1.00 26.05 59 ASP B C 1
ATOM 1127 O O . ASP B 1 59 ? 27.977 70.280 72.626 1.00 30.82 59 ASP B O 1
ATOM 1132 N N . PRO B 1 60 ? 26.097 71.482 72.458 1.00 37.82 60 PRO B N 1
ATOM 1133 C CA . PRO B 1 60 ? 25.141 70.422 72.851 1.00 33.13 60 PRO B CA 1
ATOM 1134 C C . PRO B 1 60 ? 25.388 69.107 72.123 1.00 37.89 60 PRO B C 1
ATOM 1135 O O . PRO B 1 60 ? 25.371 68.025 72.717 1.00 45.47 60 PRO B O 1
ATOM 1139 N N . ILE B 1 61 ? 25.588 69.202 70.818 1.00 31.75 61 ILE B N 1
ATOM 1140 C CA . ILE B 1 61 ? 25.820 68.010 70.032 1.00 31.25 61 ILE B CA 1
ATOM 1141 C C . ILE B 1 61 ? 27.123 67.343 70.475 1.00 35.03 61 ILE B C 1
ATOM 1142 O O . ILE B 1 61 ? 27.202 66.113 70.608 1.00 35.04 61 ILE B O 1
ATOM 1147 N N . GLY B 1 62 ? 28.143 68.163 70.721 1.00 38.23 62 GLY B N 1
ATOM 1148 C CA . GLY B 1 62 ? 29.386 67.692 71.316 1.00 33.71 62 GLY B CA 1
ATOM 1149 C C . GLY B 1 62 ? 29.127 67.005 72.655 1.00 33.90 62 GLY B C 1
ATOM 1150 O O . GLY B 1 62 ? 29.656 65.918 72.926 1.00 24.71 62 GLY B O 1
ATOM 1151 N N . ARG B 1 63 ? 28.283 67.610 73.494 1.00 24.19 63 ARG B N 1
ATOM 1152 C CA . ARG B 1 63 ? 27.953 66.966 74.754 1.00 25.32 63 ARG B CA 1
ATOM 1153 C C . ARG B 1 63 ? 27.181 65.660 74.580 1.00 36.69 63 ARG B C 1
ATOM 1154 O O . ARG B 1 63 ? 27.418 64.704 75.340 1.00 38.74 63 ARG B O 1
ATOM 1162 N N . TYR B 1 64 ? 26.246 65.605 73.621 1.00 28.63 64 TYR B N 1
ATOM 1163 C CA . TYR B 1 64 ? 25.423 64.395 73.518 1.00 29.62 64 TYR B CA 1
ATOM 1164 C C . TYR B 1 64 ? 26.301 63.280 73.017 1.00 26.81 64 TYR B C 1
ATOM 1165 O O . TYR B 1 64 ? 26.212 62.130 73.477 1.00 27.55 64 TYR B O 1
ATOM 1174 N N . LYS B 1 65 ? 27.194 63.633 72.105 1.00 27.53 65 LYS B N 1
ATOM 1175 C CA . LYS B 1 65 ? 28.170 62.667 71.628 1.00 28.88 65 LYS B CA 1
ATOM 1176 C C . LYS B 1 65 ? 29.039 62.121 72.780 1.00 30.23 65 LYS B C 1
ATOM 1177 O O . LYS B 1 65 ? 29.166 60.900 72.972 1.00 22.83 65 LYS B O 1
ATOM 1183 N N . TRP B 1 66 ? 29.603 63.033 73.565 1.00 37.68 66 TRP B N 1
ATOM 1184 C CA . TRP B 1 66 ? 30.431 62.669 74.705 1.00 27.56 66 TRP B CA 1
ATOM 1185 C C . TRP B 1 66 ? 29.637 61.845 75.705 1.00 27.93 66 TRP B C 1
ATOM 1186 O O . TRP B 1 66 ? 30.060 60.751 76.103 1.00 28.98 66 TRP B O 1
ATOM 1197 N N . ASP B 1 67 ? 28.481 62.343 76.117 1.00 25.17 67 ASP B N 1
ATOM 1198 C CA . ASP B 1 67 ? 27.658 61.561 77.051 1.00 23.63 67 ASP B CA 1
ATOM 1199 C C . ASP B 1 67 ? 27.391 60.141 76.540 1.00 31.35 67 ASP B C 1
ATOM 1200 O O . ASP B 1 67 ? 27.381 59.168 77.331 1.00 33.63 67 ASP B O 1
ATOM 1205 N N . ALA B 1 68 ? 27.154 60.008 75.229 1.00 25.46 68 ALA B N 1
ATOM 1206 C CA . ALA B 1 68 ? 26.744 58.709 74.712 1.00 26.60 68 ALA B CA 1
ATOM 1207 C C . ALA B 1 68 ? 27.914 57.756 74.803 1.00 32.00 68 ALA B C 1
ATOM 1208 O O . ALA B 1 68 ? 27.778 56.618 75.255 1.00 32.73 68 ALA B O 1
ATOM 1210 N N . TRP B 1 69 ? 29.073 58.240 74.369 1.00 26.69 69 TRP B N 1
ATOM 1211 C CA . TRP B 1 69 ? 30.288 57.457 74.430 1.00 24.09 69 TRP B CA 1
ATOM 1212 C C . TRP B 1 69 ? 30.658 57.092 75.887 1.00 31.85 69 TRP B C 1
ATOM 1213 O O . TRP B 1 69 ? 30.930 55.930 76.220 1.00 32.09 69 TRP B O 1
ATOM 1224 N N . ASN B 1 70 ? 30.644 58.086 76.761 1.00 27.42 70 ASN B N 1
ATOM 1225 C CA . ASN B 1 70 ? 31.030 57.858 78.149 1.00 36.05 70 ASN B CA 1
ATOM 1226 C C . ASN B 1 70 ? 30.131 56.816 78.832 1.00 40.07 70 ASN B C 1
ATOM 1227 O O . ASN B 1 70 ? 30.553 56.106 79.740 1.00 40.38 70 ASN B O 1
ATOM 1232 N N . SER B 1 71 ? 28.894 56.695 78.375 1.00 41.72 71 SER B N 1
ATOM 1233 C CA . SER B 1 71 ? 27.960 55.797 79.044 1.00 29.56 71 SER B CA 1
ATOM 1234 C C . SER B 1 71 ? 28.379 54.328 78.893 1.00 25.69 71 SER B C 1
ATOM 1235 O O . SER B 1 71 ? 27.896 53.448 79.597 1.00 26.71 71 SER B O 1
ATOM 1238 N N . LEU B 1 72 ? 29.253 54.037 77.949 1.00 29.66 72 LEU B N 1
ATOM 1239 C CA . LEU B 1 72 ? 29.715 52.661 77.804 1.00 26.75 72 LEU B CA 1
ATOM 1240 C C . LEU B 1 72 ? 30.773 52.274 78.866 1.00 34.04 72 LEU B C 1
ATOM 1241 O O . LEU B 1 72 ? 31.232 51.119 78.913 1.00 31.81 72 LEU B O 1
ATOM 1246 N N . GLY B 1 73 ? 31.169 53.241 79.701 1.00 32.15 73 GLY B N 1
ATOM 1247 C CA . GLY B 1 73 ? 32.257 53.048 80.654 1.00 30.65 73 GLY B CA 1
ATOM 1248 C C . GLY B 1 73 ? 33.475 52.321 80.093 1.00 37.36 73 GLY B C 1
ATOM 1249 O O . GLY B 1 73 ? 34.051 52.743 79.081 1.00 33.29 73 GLY B O 1
ATOM 1250 N N . LYS B 1 74 ? 33.839 51.209 80.739 1.00 37.97 74 LYS B N 1
ATOM 1251 C CA . LYS B 1 74 ? 35.060 50.453 80.427 1.00 32.38 74 LYS B CA 1
ATOM 1252 C C . LYS B 1 74 ? 34.833 49.207 79.564 1.00 37.43 74 LYS B C 1
ATOM 1253 O O . LYS B 1 74 ? 35.713 48.322 79.493 1.00 40.64 74 LYS B O 1
ATOM 1259 N N . MET B 1 75 ? 33.669 49.131 78.922 1.00 35.72 75 MET B N 1
ATOM 1260 C CA . MET B 1 75 ? 33.376 48.051 77.985 1.00 31.07 75 MET B CA 1
ATOM 1261 C C . MET B 1 75 ? 34.542 47.888 77.036 1.00 34.06 75 MET B C 1
ATOM 1262 O O . MET B 1 75 ? 35.082 48.874 76.542 1.00 37.60 75 MET B O 1
ATOM 1267 N N . SER B 1 76 ? 34.939 46.647 76.780 1.00 38.50 76 SER B N 1
ATOM 1268 C CA . SER B 1 76 ? 36.121 46.396 75.961 1.00 35.10 76 SER B CA 1
ATOM 1269 C C . SER B 1 76 ? 35.858 46.648 74.492 1.00 39.10 76 SER B C 1
ATOM 1270 O O . SER B 1 76 ? 34.704 46.761 74.060 1.00 33.97 76 SER B O 1
ATOM 1273 N N . ARG B 1 77 ? 36.945 46.698 73.733 1.00 31.41 77 ARG B N 1
ATOM 1274 C CA . ARG B 1 77 ? 36.869 46.924 72.308 1.00 37.65 77 ARG B CA 1
ATOM 1275 C C . ARG B 1 77 ? 36.122 45.791 71.633 1.00 43.00 77 ARG B C 1
ATOM 1276 O O . ARG B 1 77 ? 35.321 46.027 70.733 1.00 44.70 77 ARG B O 1
ATOM 1284 N N . GLU B 1 78 ? 36.383 44.558 72.054 1.00 44.05 78 GLU B N 1
ATOM 1285 C CA . GLU B 1 78 ? 35.757 43.428 71.365 1.00 51.06 78 GLU B CA 1
ATOM 1286 C C . GLU B 1 78 ? 34.250 43.472 71.645 1.00 45.12 78 GLU B C 1
ATOM 1287 O O . GLU B 1 78 ? 33.430 43.181 70.778 1.00 41.21 78 GLU B O 1
ATOM 1289 N N . GLU B 1 79 ? 33.880 43.889 72.847 1.00 39.19 79 GLU B N 1
ATOM 1290 C CA . GLU B 1 79 ? 32.474 43.934 73.167 1.00 42.90 79 GLU B CA 1
ATOM 1291 C C . GLU B 1 79 ? 31.761 45.048 72.371 1.00 48.35 79 GLU B C 1
ATOM 1292 O O . GLU B 1 79 ? 30.643 44.858 71.875 1.00 51.07 79 GLU B O 1
ATOM 1298 N N . ALA B 1 80 ? 32.425 46.194 72.224 1.00 38.42 80 ALA B N 1
ATOM 1299 C CA . ALA B 1 80 ? 31.860 47.304 71.466 1.00 38.75 80 ALA B CA 1
ATOM 1300 C C . ALA B 1 80 ? 31.677 46.918 70.017 1.00 41.05 80 ALA B C 1
ATOM 1301 O O . ALA B 1 80 ? 30.677 47.292 69.408 1.00 38.96 80 ALA B O 1
ATOM 1303 N N . MET B 1 81 ? 32.654 46.197 69.464 1.00 35.49 81 MET B N 1
ATOM 1304 C CA . MET B 1 81 ? 32.579 45.795 68.068 1.00 41.24 81 MET B CA 1
ATOM 1305 C C . MET B 1 81 ? 31.361 44.957 67.848 1.00 41.34 81 MET B C 1
ATOM 1306 O O . MET B 1 81 ? 30.578 45.221 66.944 1.00 46.25 81 MET B O 1
ATOM 1311 N N . SER B 1 82 ? 31.180 43.964 68.696 1.00 34.46 82 SER B N 1
ATOM 1312 C CA . SER B 1 82 ? 30.107 43.035 68.461 1.00 32.93 82 SER B CA 1
ATOM 1313 C C . SER B 1 82 ? 28.756 43.718 68.753 1.00 36.45 82 SER B C 1
ATOM 1314 O O . SER B 1 82 ? 27.709 43.340 68.211 1.00 44.52 82 SER B O 1
ATOM 1317 N N . ALA B 1 83 ? 28.785 44.745 69.587 1.00 26.66 83 ALA B N 1
ATOM 1318 C CA . ALA B 1 83 ? 27.577 45.508 69.864 1.00 29.14 83 ALA B CA 1
ATOM 1319 C C . ALA B 1 83 ? 27.218 46.424 68.688 1.00 41.04 83 ALA B C 1
ATOM 1320 O O . ALA B 1 83 ? 26.037 46.717 68.449 1.00 49.19 83 ALA B O 1
ATOM 1322 N N . TYR B 1 84 ? 28.244 46.887 67.980 1.00 31.07 84 TYR B N 1
ATOM 1323 C CA . TYR B 1 84 ? 28.069 47.734 66.809 1.00 32.09 84 TYR B CA 1
ATOM 1324 C C . TYR B 1 84 ? 27.444 46.922 65.694 1.00 37.23 84 TYR B C 1
ATOM 1325 O O . TYR B 1 84 ? 26.665 47.433 64.904 1.00 41.55 84 TYR B O 1
ATOM 1334 N N . ILE B 1 85 ? 27.801 45.649 65.624 1.00 38.80 85 ILE B N 1
ATOM 1335 C CA . ILE B 1 85 ? 27.227 44.771 64.631 1.00 38.35 85 ILE B CA 1
ATOM 1336 C C . ILE B 1 85 ? 25.788 44.460 65.004 1.00 35.38 85 ILE B C 1
ATOM 1337 O O . ILE B 1 85 ? 24.942 44.312 64.146 1.00 39.75 85 ILE B O 1
ATOM 1342 N N . THR B 1 86 ? 25.514 44.399 66.298 1.00 35.95 86 THR B N 1
ATOM 1343 C CA . THR B 1 86 ? 24.176 44.114 66.786 1.00 34.60 86 THR B CA 1
ATOM 1344 C C . THR B 1 86 ? 23.227 45.271 66.493 1.00 43.86 86 THR B C 1
ATOM 1345 O O . THR B 1 86 ? 22.080 45.047 66.126 1.00 57.13 86 THR B O 1
ATOM 1349 N N . GLU B 1 87 ? 23.715 46.502 66.604 1.00 46.37 87 GLU B N 1
ATOM 1350 C CA . GLU B 1 87 ? 22.909 47.669 66.269 1.00 41.86 87 GLU B CA 1
ATOM 1351 C C . GLU B 1 87 ? 22.665 47.701 64.762 1.00 38.32 87 GLU B C 1
ATOM 1352 O O . GLU B 1 87 ? 21.563 47.999 64.303 1.00 43.66 87 GLU B O 1
ATOM 1358 N N . MET B 1 88 ? 23.711 47.405 64.007 1.00 28.33 88 MET B N 1
ATOM 1359 C CA . MET B 1 88 ? 23.619 47.280 62.569 1.00 36.62 88 MET B CA 1
ATOM 1360 C C . MET B 1 88 ? 22.460 46.335 62.206 1.00 48.32 88 MET B C 1
ATOM 1361 O O . MET B 1 88 ? 21.633 46.650 61.336 1.00 41.23 88 MET B O 1
ATOM 1366 N N . LYS B 1 89 ? 22.384 45.189 62.883 1.00 44.57 89 LYS B N 1
ATOM 1367 C CA . LYS B 1 89 ? 21.352 44.220 62.546 1.00 44.12 89 LYS B CA 1
ATOM 1368 C C . LYS B 1 89 ? 20.003 44.774 62.920 1.00 42.93 89 LYS B C 1
ATOM 1369 O O . LYS B 1 89 ? 19.036 44.617 62.193 1.00 42.04 89 LYS B O 1
ATOM 1375 N N . LEU B 1 90 ? 19.948 45.433 64.062 1.00 40.06 90 LEU B N 1
ATOM 1376 C CA . LEU B 1 90 ? 18.694 45.952 64.563 1.00 44.90 90 LEU B CA 1
ATOM 1377 C C . LEU B 1 90 ? 18.123 46.965 63.580 1.00 47.16 90 LEU B C 1
ATOM 1378 O O . LEU B 1 90 ? 16.927 46.978 63.291 1.00 51.20 90 LEU B O 1
ATOM 1383 N N . VAL B 1 91 ? 18.992 47.813 63.054 1.00 44.71 91 VAL B N 1
ATOM 1384 C CA . VAL B 1 91 ? 18.543 48.893 62.198 1.00 49.58 91 VAL B CA 1
ATOM 1385 C C . VAL B 1 91 ? 18.295 48.367 60.802 1.00 53.11 91 VAL B C 1
ATOM 1386 O O . VAL B 1 91 ? 17.382 48.830 60.117 1.00 54.03 91 VAL B O 1
ATOM 1390 N N . ALA B 1 92 ? 19.100 47.389 60.388 1.00 51.28 92 ALA B N 1
ATOM 1391 C CA . ALA B 1 92 ? 18.910 46.764 59.089 1.00 43.11 92 ALA B CA 1
ATOM 1392 C C . ALA B 1 92 ? 17.495 46.200 59.021 1.00 47.90 92 ALA B C 1
ATOM 1393 O O . ALA B 1 92 ? 16.815 46.348 58.017 1.00 49.38 92 ALA B O 1
ATOM 1395 N N . GLN B 1 93 ? 17.054 45.592 60.115 1.00 47.68 93 GLN B N 1
ATOM 1396 C CA . GLN B 1 93 ? 15.735 44.979 60.196 1.00 49.42 93 GLN B CA 1
ATOM 1397 C C . GLN B 1 93 ? 14.606 45.999 60.026 1.00 56.10 93 GLN B C 1
ATOM 1398 O O . GLN B 1 93 ? 13.589 45.691 59.398 1.00 61.64 93 GLN B O 1
ATOM 1404 N N . LYS B 1 94 ? 14.780 47.201 60.584 1.00 51.96 94 LYS B N 1
ATOM 1405 C CA . LYS B 1 94 ? 13.805 48.283 60.403 1.00 47.57 94 LYS B CA 1
ATOM 1406 C C . LYS B 1 94 ? 13.740 48.718 58.937 1.00 59.45 94 LYS B C 1
ATOM 1407 O O . LYS B 1 94 ? 12.667 48.976 58.408 1.00 69.13 94 LYS B O 1
ATOM 1411 N N . VAL B 1 95 ? 14.891 48.802 58.284 1.00 55.18 95 VAL B N 1
ATOM 1412 C CA . VAL B 1 95 ? 14.935 49.185 56.883 1.00 53.82 95 VAL B CA 1
ATOM 1413 C C . VAL B 1 95 ? 14.277 48.139 55.967 1.00 66.42 95 VAL B C 1
ATOM 1414 O O . VAL B 1 95 ? 13.655 48.476 54.956 1.00 71.02 95 VAL B O 1
ATOM 1418 N N . ILE B 1 96 ? 14.387 46.870 56.336 1.00 69.69 96 ILE B N 1
ATOM 1419 C CA . ILE B 1 96 ? 13.721 45.813 55.592 1.00 67.31 96 ILE B CA 1
ATOM 1420 C C . ILE B 1 96 ? 12.195 45.899 55.700 1.00 75.98 96 ILE B C 1
ATOM 1421 O O . ILE B 1 96 ? 11.501 45.549 54.756 1.00 81.32 96 ILE B O 1
ATOM 1426 N N . ASP B 1 97 ? 11.685 46.370 56.840 1.00 60.92 97 ASP B N 1
ATOM 1427 C CA . ASP B 1 97 ? 10.236 46.508 57.082 1.00 59.30 97 ASP B CA 1
ATOM 1428 C C . ASP B 1 97 ? 9.693 47.941 56.842 1.00 72.49 97 ASP B C 1
ATOM 1429 O O . ASP B 1 97 ? 10.108 48.670 55.914 1.00 69.39 97 ASP B O 1
ATOM 1434 N N . GLN C 1 9 ? 26.431 87.661 102.400 1.00 35.84 9 GLN C N 1
ATOM 1435 C CA . GLN C 1 9 ? 27.296 88.074 101.274 1.00 46.89 9 GLN C CA 1
ATOM 1436 C C . GLN C 1 9 ? 28.470 89.030 101.554 1.00 58.29 9 GLN C C 1
ATOM 1437 O O . GLN C 1 9 ? 29.573 88.846 101.015 1.00 54.73 9 GLN C O 1
ATOM 1443 N N . LYS C 1 10 ? 28.229 90.092 102.319 1.00 62.05 10 LYS C N 1
ATOM 1444 C CA . LYS C 1 10 ? 29.349 90.894 102.792 1.00 52.25 10 LYS C CA 1
ATOM 1445 C C . LYS C 1 10 ? 30.193 89.957 103.679 1.00 47.17 10 LYS C C 1
ATOM 1446 O O . LYS C 1 10 ? 31.444 90.001 103.677 1.00 53.81 10 LYS C O 1
ATOM 1448 N N . GLN C 1 11 ? 29.504 89.077 104.403 1.00 44.62 11 GLN C N 1
ATOM 1449 C CA . GLN C 1 11 ? 30.190 88.077 105.196 1.00 51.49 11 GLN C CA 1
ATOM 1450 C C . GLN C 1 11 ? 30.923 87.049 104.315 1.00 59.46 11 GLN C C 1
ATOM 1451 O O . GLN C 1 11 ? 31.984 86.528 104.694 1.00 54.90 11 GLN C O 1
ATOM 1457 N N . PHE C 1 12 ? 30.359 86.770 103.137 1.00 55.95 12 PHE C N 1
ATOM 1458 C CA . PHE C 1 12 ? 30.994 85.866 102.181 1.00 45.26 12 PHE C CA 1
ATOM 1459 C C . PHE C 1 12 ? 32.289 86.454 101.628 1.00 37.87 12 PHE C C 1
ATOM 1460 O O . PHE C 1 12 ? 33.297 85.767 101.559 1.00 47.21 12 PHE C O 1
ATOM 1468 N N . GLN C 1 13 ? 32.262 87.717 101.225 1.00 40.78 13 GLN C N 1
ATOM 1469 C CA . GLN C 1 13 ? 33.481 88.416 100.796 1.00 53.97 13 GLN C CA 1
ATOM 1470 C C . GLN C 1 13 ? 34.579 88.459 101.874 1.00 54.07 13 GLN C C 1
ATOM 1471 O O . GLN C 1 13 ? 35.777 88.439 101.563 1.00 51.95 13 GLN C O 1
ATOM 1477 N N . ALA C 1 14 ? 34.172 88.527 103.134 1.00 51.83 14 ALA C N 1
ATOM 1478 C CA . ALA C 1 14 ? 35.140 88.547 104.220 1.00 52.62 14 ALA C CA 1
ATOM 1479 C C . ALA C 1 14 ? 35.835 87.203 104.276 1.00 52.80 14 ALA C C 1
ATOM 1480 O O . ALA C 1 14 ? 37.073 87.132 104.275 1.00 55.12 14 ALA C O 1
ATOM 1482 N N . ALA C 1 15 ? 35.032 86.140 104.323 1.00 38.35 15 ALA C N 1
ATOM 1483 C CA . ALA C 1 15 ? 35.581 84.798 104.358 1.00 41.80 15 ALA C CA 1
ATOM 1484 C C . ALA C 1 15 ? 36.502 84.567 103.166 1.00 49.97 15 ALA C C 1
ATOM 1485 O O . ALA C 1 15 ? 37.556 83.923 103.289 1.00 51.52 15 ALA C O 1
ATOM 1487 N N . VAL C 1 16 ? 36.109 85.096 102.009 1.00 38.16 16 VAL C N 1
ATOM 1488 C CA . VAL C 1 16 ? 36.905 84.884 100.819 1.00 38.35 16 VAL C CA 1
ATOM 1489 C C . VAL C 1 16 ? 38.284 85.521 100.988 1.00 45.14 16 VAL C C 1
ATOM 1490 O O . VAL C 1 16 ? 39.306 84.886 100.715 1.00 43.42 16 VAL C O 1
ATOM 1494 N N . SER C 1 17 ? 38.316 86.760 101.473 1.00 51.57 17 SER C N 1
ATOM 1495 C CA . SER C 1 17 ? 39.583 87.449 101.699 1.00 55.46 17 SER C CA 1
ATOM 1496 C C . SER C 1 17 ? 40.451 86.804 102.760 1.00 55.85 17 SER C C 1
ATOM 1497 O O . SER C 1 17 ? 41.670 86.783 102.628 1.00 57.82 17 SER C O 1
ATOM 1500 N N . VAL C 1 18 ? 39.839 86.278 103.811 1.00 53.48 18 VAL C N 1
ATOM 1501 C CA . VAL C 1 18 ? 40.620 85.545 104.794 1.00 56.72 18 VAL C CA 1
ATOM 1502 C C . VAL C 1 18 ? 41.319 84.359 104.116 1.00 57.17 18 VAL C C 1
ATOM 1503 O O . VAL C 1 18 ? 42.534 84.174 104.268 1.00 57.52 18 VAL C O 1
ATOM 1507 N N . ILE C 1 19 ? 40.568 83.578 103.340 1.00 54.26 19 ILE C N 1
ATOM 1508 C CA . ILE C 1 19 ? 41.167 82.453 102.613 1.00 48.75 19 ILE C CA 1
ATOM 1509 C C . ILE C 1 19 ? 42.258 82.911 101.640 1.00 48.72 19 ILE C C 1
ATOM 1510 O O . ILE C 1 19 ? 43.343 82.311 101.602 1.00 50.94 19 ILE C O 1
ATOM 1515 N N . GLN C 1 20 ? 41.986 83.974 100.877 1.00 46.15 20 GLN C N 1
ATOM 1516 C CA . GLN C 1 20 ? 42.972 84.513 99.933 1.00 51.75 20 GLN C CA 1
ATOM 1517 C C . GLN C 1 20 ? 44.290 84.935 100.607 1.00 59.25 20 GLN C C 1
ATOM 1518 O O . GLN C 1 20 ? 45.378 84.773 100.031 1.00 61.90 20 GLN C O 1
ATOM 1524 N N . ASN C 1 21 ? 44.193 85.444 101.834 1.00 56.42 21 ASN C N 1
ATOM 1525 C CA . ASN C 1 21 ? 45.356 85.985 102.543 1.00 52.43 21 ASN C CA 1
ATOM 1526 C C . ASN C 1 21 ? 46.028 85.051 103.545 1.00 48.44 21 ASN C C 1
ATOM 1527 O O . ASN C 1 21 ? 47.018 85.410 104.178 1.00 54.83 21 ASN C O 1
ATOM 1532 N N . LEU C 1 22 ? 45.476 83.858 103.687 1.00 45.24 22 LEU C N 1
ATOM 1533 C CA . LEU C 1 22 ? 46.102 82.799 104.457 1.00 56.01 22 LEU C CA 1
ATOM 1534 C C . LEU C 1 22 ? 47.487 82.472 103.862 1.00 64.24 22 LEU C C 1
ATOM 1535 O O . LEU C 1 22 ? 47.649 82.470 102.646 1.00 70.04 22 LEU C O 1
ATOM 1540 N N . PRO C 1 23 ? 48.489 82.195 104.714 1.00 68.45 23 PRO C N 1
ATOM 1541 C CA . PRO C 1 23 ? 49.807 81.737 104.249 1.00 70.75 23 PRO C CA 1
ATOM 1542 C C . PRO C 1 23 ? 49.718 80.579 103.254 1.00 71.63 23 PRO C C 1
ATOM 1543 O O . PRO C 1 23 ? 48.928 79.651 103.470 1.00 63.80 23 PRO C O 1
ATOM 1547 N N . LYS C 1 24 ? 50.543 80.626 102.206 1.00 75.76 24 LYS C N 1
ATOM 1548 C CA . LYS C 1 24 ? 50.641 79.544 101.219 1.00 73.44 24 LYS C CA 1
ATOM 1549 C C . LYS C 1 24 ? 50.966 78.179 101.851 1.00 74.60 24 LYS C C 1
ATOM 1550 O O . LYS C 1 24 ? 50.285 77.191 101.576 1.00 71.22 24 LYS C O 1
ATOM 1552 N N . ASN C 1 25 ? 52.006 78.128 102.686 1.00 88.46 25 ASN C N 1
ATOM 1553 C CA . ASN C 1 25 ? 52.324 76.925 103.462 1.00 90.67 25 ASN C CA 1
ATOM 1554 C C . ASN C 1 25 ? 52.289 77.186 104.966 1.00 90.27 25 ASN C C 1
ATOM 1555 O O . ASN C 1 25 ? 52.312 78.338 105.395 1.00 96.18 25 ASN C O 1
ATOM 1560 N N . GLY C 1 26 ? 52.228 76.126 105.770 1.00 82.61 26 GLY C N 1
ATOM 1561 C CA . GLY C 1 26 ? 52.213 76.291 107.216 1.00 74.30 26 GLY C CA 1
ATOM 1562 C C . GLY C 1 26 ? 51.884 75.068 108.062 1.00 73.77 26 GLY C C 1
ATOM 1563 O O . GLY C 1 26 ? 51.823 73.930 107.567 1.00 72.77 26 GLY C O 1
ATOM 1564 N N . SER C 1 27 ? 51.675 75.321 109.354 1.00 70.80 27 SER C N 1
ATOM 1565 C CA . SER C 1 27 ? 51.315 74.296 110.339 1.00 72.91 27 SER C CA 1
ATOM 1566 C C . SER C 1 27 ? 50.147 73.403 109.913 1.00 67.79 27 SER C C 1
ATOM 1567 O O . SER C 1 27 ? 50.077 72.222 110.279 1.00 58.12 27 SER C O 1
ATOM 1570 N N . TYR C 1 28 ? 49.221 73.982 109.163 1.00 70.12 28 TYR C N 1
ATOM 1571 C CA . TYR C 1 28 ? 48.047 73.248 108.728 1.00 73.83 28 TYR C CA 1
ATOM 1572 C C . TYR C 1 28 ? 48.167 72.798 107.271 1.00 70.40 28 TYR C C 1
ATOM 1573 O O . TYR C 1 28 ? 48.651 73.526 106.384 1.00 64.95 28 TYR C O 1
ATOM 1582 N N . ARG C 1 29 ? 47.738 71.568 107.048 1.00 65.56 29 ARG C N 1
ATOM 1583 C CA . ARG C 1 29 ? 47.741 70.986 105.728 1.00 64.79 29 ARG C CA 1
ATOM 1584 C C . ARG C 1 29 ? 46.282 70.582 105.442 1.00 60.55 29 ARG C C 1
ATOM 1585 O O . ARG C 1 29 ? 45.827 69.543 105.926 1.00 60.41 29 ARG C O 1
ATOM 1587 N N . PRO C 1 30 ? 45.525 71.425 104.706 1.00 56.63 30 PRO C N 1
ATOM 1588 C CA . PRO C 1 30 ? 44.090 71.170 104.455 1.00 46.83 30 PRO C CA 1
ATOM 1589 C C . PRO C 1 30 ? 43.865 69.831 103.774 1.00 53.08 30 PRO C C 1
ATOM 1590 O O . PRO C 1 30 ? 44.742 69.346 103.047 1.00 47.20 30 PRO C O 1
ATOM 1594 N N . SER C 1 31 ? 42.722 69.212 104.026 1.00 46.47 31 SER C N 1
ATOM 1595 C CA . SER C 1 31 ? 42.415 67.978 103.305 1.00 51.47 31 SER C CA 1
ATOM 1596 C C . SER C 1 31 ? 41.918 68.287 101.896 1.00 51.08 31 SER C C 1
ATOM 1597 O O . SER C 1 31 ? 41.360 69.374 101.635 1.00 48.65 31 SER C O 1
ATOM 1600 N N . TYR C 1 32 ? 42.140 67.338 100.994 1.00 36.50 32 TYR C N 1
ATOM 1601 C CA . TYR C 1 32 ? 41.598 67.421 99.629 1.00 39.87 32 TYR C CA 1
ATOM 1602 C C . TYR C 1 32 ? 40.114 67.773 99.677 1.00 38.13 32 TYR C C 1
ATOM 1603 O O . TYR C 1 32 ? 39.669 68.704 98.993 1.00 39.36 32 TYR C O 1
ATOM 1612 N N . GLU C 1 33 ? 39.360 67.045 100.502 1.00 33.96 33 GLU C N 1
ATOM 1613 C CA . GLU C 1 33 ? 37.957 67.377 100.701 1.00 39.15 33 GLU C CA 1
ATOM 1614 C C . GLU C 1 33 ? 37.776 68.872 101.020 1.00 40.64 33 GLU C C 1
ATOM 1615 O O . GLU C 1 33 ? 36.994 69.565 100.357 1.00 38.08 33 GLU C O 1
ATOM 1621 N N . GLU C 1 34 ? 38.486 69.369 102.029 1.00 38.45 34 GLU C N 1
ATOM 1622 C CA . GLU C 1 34 ? 38.370 70.787 102.382 1.00 38.53 34 GLU C CA 1
ATOM 1623 C C . GLU C 1 34 ? 38.680 71.705 101.190 1.00 30.90 34 GLU C C 1
ATOM 1624 O O . GLU C 1 34 ? 37.919 72.612 100.884 1.00 36.75 34 GLU C O 1
ATOM 1630 N N . MET C 1 35 ? 39.785 71.459 100.503 1.00 28.19 35 MET C N 1
ATOM 1631 C CA . MET C 1 35 ? 40.122 72.246 99.324 1.00 33.14 35 MET C CA 1
ATOM 1632 C C . MET C 1 35 ? 38.982 72.225 98.297 1.00 36.47 35 MET C C 1
ATOM 1633 O O . MET C 1 35 ? 38.607 73.279 97.771 1.00 32.49 35 MET C O 1
ATOM 1638 N N . LEU C 1 36 ? 38.416 71.041 98.038 1.00 33.37 36 LEU C N 1
ATOM 1639 C CA . LEU C 1 36 ? 37.326 70.896 97.049 1.00 35.91 36 LEU C CA 1
ATOM 1640 C C . LEU C 1 36 ? 36.032 71.594 97.461 1.00 35.01 36 LEU C C 1
ATOM 1641 O O . LEU C 1 36 ? 35.355 72.193 96.627 1.00 34.91 36 LEU C O 1
ATOM 1646 N N . ARG C 1 37 ? 35.710 71.543 98.750 1.00 31.24 37 ARG C N 1
ATOM 1647 C CA . ARG C 1 37 ? 34.554 72.256 99.282 1.00 26.23 37 ARG C CA 1
ATOM 1648 C C . ARG C 1 37 ? 34.650 73.771 99.120 1.00 36.36 37 ARG C C 1
ATOM 1649 O O . ARG C 1 37 ? 33.719 74.403 98.610 1.00 39.05 37 ARG C O 1
ATOM 1657 N N . PHE C 1 38 ? 35.761 74.367 99.549 1.00 31.68 38 PHE C N 1
ATOM 1658 C CA . PHE C 1 38 ? 35.889 75.805 99.384 1.00 29.73 38 PHE C CA 1
ATOM 1659 C C . PHE C 1 38 ? 35.871 76.120 97.898 1.00 34.32 38 PHE C C 1
ATOM 1660 O O . PHE C 1 38 ? 35.270 77.094 97.442 1.00 38.24 38 PHE C O 1
ATOM 1668 N N . TYR C 1 39 ? 36.543 75.289 97.123 1.00 33.24 39 TYR C N 1
ATOM 1669 C CA . TYR C 1 39 ? 36.642 75.593 95.719 1.00 35.02 39 TYR C CA 1
ATOM 1670 C C . TYR C 1 39 ? 35.269 75.550 95.054 1.00 35.93 39 TYR C C 1
ATOM 1671 O O . TYR C 1 39 ? 34.894 76.486 94.332 1.00 25.08 39 TYR C O 1
ATOM 1680 N N . SER C 1 40 ? 34.517 74.482 95.316 1.00 33.54 40 SER C N 1
ATOM 1681 C CA . SER C 1 40 ? 33.243 74.281 94.632 1.00 33.13 40 SER C CA 1
ATOM 1682 C C . SER C 1 40 ? 32.157 75.290 95.077 1.00 32.29 40 SER C C 1
ATOM 1683 O O . SER C 1 40 ? 31.405 75.809 94.261 1.00 34.68 40 SER C O 1
ATOM 1686 N N . TYR C 1 41 ? 32.091 75.589 96.365 1.00 34.09 41 TYR C N 1
ATOM 1687 C CA . TYR C 1 41 ? 31.193 76.639 96.836 1.00 31.05 41 TYR C CA 1
ATOM 1688 C C . TYR C 1 41 ? 31.556 77.990 96.239 1.00 34.11 41 TYR C C 1
ATOM 1689 O O . TYR C 1 41 ? 30.677 78.761 95.862 1.00 33.62 41 TYR C O 1
ATOM 1698 N N . TYR C 1 42 ? 32.854 78.260 96.143 1.00 35.85 42 TYR C N 1
ATOM 1699 C CA . TYR C 1 42 ? 33.341 79.520 95.605 1.00 34.45 42 TYR C CA 1
ATOM 1700 C C . TYR C 1 42 ? 32.918 79.715 94.126 1.00 43.55 42 TYR C C 1
ATOM 1701 O O . TYR C 1 42 ? 32.452 80.806 93.728 1.00 30.92 42 TYR C O 1
ATOM 1710 N N . LYS C 1 43 ? 33.066 78.657 93.322 1.00 40.81 43 LYS C N 1
ATOM 1711 C CA . LYS C 1 43 ? 32.644 78.710 91.926 1.00 39.96 43 LYS C CA 1
ATOM 1712 C C . LYS C 1 43 ? 31.130 78.855 91.835 1.00 39.86 43 LYS C C 1
ATOM 1713 O O . LYS C 1 43 ? 30.614 79.714 91.101 1.00 41.17 43 LYS C O 1
ATOM 1719 N N . GLN C 1 44 ? 30.410 78.026 92.581 1.00 28.70 44 GLN C N 1
ATOM 1720 C CA . GLN C 1 44 ? 28.956 78.146 92.584 1.00 29.94 44 GLN C CA 1
ATOM 1721 C C . GLN C 1 44 ? 28.545 79.550 93.020 1.00 34.83 44 GLN C C 1
ATOM 1722 O O . GLN C 1 44 ? 27.597 80.102 92.499 1.00 43.55 44 GLN C O 1
ATOM 1728 N N . ALA C 1 45 ? 29.263 80.132 93.975 1.00 37.31 45 ALA C N 1
ATOM 1729 C CA . ALA C 1 45 ? 28.895 81.450 94.496 1.00 39.75 45 ALA C CA 1
ATOM 1730 C C . ALA C 1 45 ? 29.115 82.551 93.484 1.00 38.75 45 ALA C C 1
ATOM 1731 O O . ALA C 1 45 ? 28.316 83.470 93.374 1.00 36.63 45 ALA C O 1
ATOM 1733 N N . THR C 1 46 ? 30.220 82.469 92.764 1.00 33.92 46 THR C N 1
ATOM 1734 C CA . THR C 1 46 ? 30.589 83.532 91.866 1.00 33.69 46 THR C CA 1
ATOM 1735 C C . THR C 1 46 ? 30.056 83.342 90.459 1.00 43.23 46 THR C C 1
ATOM 1736 O O . THR C 1 46 ? 29.517 84.275 89.875 1.00 57.23 46 THR C O 1
ATOM 1740 N N . MET C 1 47 ? 30.194 82.134 89.922 1.00 41.90 47 MET C N 1
ATOM 1741 C CA . MET C 1 47 ? 29.916 81.885 88.507 1.00 30.00 47 MET C CA 1
ATOM 1742 C C . MET C 1 47 ? 28.651 81.070 88.224 1.00 34.47 47 MET C C 1
ATOM 1743 O O . MET C 1 47 ? 28.331 80.794 87.065 1.00 37.48 47 MET C O 1
ATOM 1748 N N . GLY C 1 48 ? 27.942 80.674 89.277 1.00 33.52 48 GLY C N 1
ATOM 1749 C CA . GLY C 1 48 ? 26.777 79.823 89.136 1.00 34.73 48 GLY C CA 1
ATOM 1750 C C . GLY C 1 48 ? 27.094 78.371 88.794 1.00 35.85 48 GLY C C 1
ATOM 1751 O O . GLY C 1 48 ? 28.236 77.917 88.938 1.00 30.99 48 GLY C O 1
ATOM 1752 N N . PRO C 1 49 ? 26.070 77.620 88.361 1.00 28.41 49 PRO C N 1
ATOM 1753 C CA . PRO C 1 49 ? 26.234 76.206 88.033 1.00 22.57 49 PRO C CA 1
ATOM 1754 C C . PRO C 1 49 ? 27.307 75.987 86.994 1.00 27.11 49 PRO C C 1
ATOM 1755 O O . PRO C 1 49 ? 27.544 76.810 86.109 1.00 40.94 49 PRO C O 1
ATOM 1759 N N . CYS C 1 50 ? 27.953 74.842 87.112 1.00 27.29 50 CYS C N 1
ATOM 1760 C CA . CYS C 1 50 ? 29.016 74.451 86.223 1.00 26.95 50 CYS C CA 1
ATOM 1761 C C . CYS C 1 50 ? 28.430 74.029 84.866 1.00 31.80 50 CYS C C 1
ATOM 1762 O O . CYS C 1 50 ? 27.701 73.025 84.786 1.00 22.94 50 CYS C O 1
ATOM 1765 N N . LEU C 1 51 ? 28.730 74.801 83.819 1.00 33.16 51 LEU C N 1
ATOM 1766 C CA . LEU C 1 51 ? 28.385 74.428 82.448 1.00 33.63 51 LEU C CA 1
ATOM 1767 C C . LEU C 1 51 ? 29.574 74.531 81.506 1.00 37.60 51 LEU C C 1
ATOM 1768 O O . LEU C 1 51 ? 29.414 74.359 80.299 1.00 40.90 51 LEU C O 1
ATOM 1773 N N . VAL C 1 52 ? 30.756 74.818 82.048 1.00 29.53 52 VAL C N 1
ATOM 1774 C CA . VAL C 1 52 ? 31.989 74.909 81.262 1.00 25.92 52 VAL C CA 1
ATOM 1775 C C . VAL C 1 52 ? 32.467 73.503 80.883 1.00 29.74 52 VAL C C 1
ATOM 1776 O O . VAL C 1 52 ? 32.069 72.524 81.502 1.00 23.24 52 VAL C O 1
ATOM 1780 N N . PRO C 1 53 ? 33.332 73.400 79.873 1.00 35.07 53 PRO C N 1
ATOM 1781 C CA . PRO C 1 53 ? 33.881 72.106 79.456 1.00 29.28 53 PRO C CA 1
ATOM 1782 C C . PRO C 1 53 ? 34.616 71.461 80.616 1.00 36.46 53 PRO C C 1
ATOM 1783 O O . PRO C 1 53 ? 34.944 72.151 81.583 1.00 41.25 53 PRO C O 1
ATOM 1787 N N . ARG C 1 54 ? 34.855 70.157 80.524 1.00 35.43 54 ARG C N 1
ATOM 1788 C CA . ARG C 1 54 ? 35.518 69.403 81.583 1.00 36.51 54 ARG C CA 1
ATOM 1789 C C . ARG C 1 54 ? 36.837 68.788 81.090 1.00 39.53 54 ARG C C 1
ATOM 1790 O O . ARG C 1 54 ? 36.903 68.236 79.998 1.00 40.62 54 ARG C O 1
ATOM 1798 N N . PRO C 1 55 ? 37.913 68.938 81.869 1.00 39.79 55 PRO C N 1
ATOM 1799 C CA . PRO C 1 55 ? 39.234 68.459 81.438 1.00 36.32 55 PRO C CA 1
ATOM 1800 C C . PRO C 1 55 ? 39.294 66.957 81.176 1.00 33.56 55 PRO C C 1
ATOM 1801 O O . PRO C 1 55 ? 38.495 66.178 81.708 1.00 22.78 55 PRO C O 1
ATOM 1805 N N . GLY C 1 56 ? 40.259 66.546 80.364 1.00 38.25 56 GLY C N 1
ATOM 1806 C CA . GLY C 1 56 ? 40.498 65.129 80.143 1.00 36.84 56 GLY C CA 1
ATOM 1807 C C . GLY C 1 56 ? 41.463 64.426 81.101 1.00 34.53 56 GLY C C 1
ATOM 1808 O O . GLY C 1 56 ? 41.763 64.893 82.207 1.00 32.13 56 GLY C O 1
ATOM 1809 N N . PHE C 1 57 ? 41.948 63.273 80.662 1.00 33.92 57 PHE C N 1
ATOM 1810 C CA . PHE C 1 57 ? 42.796 62.409 81.471 1.00 36.62 57 PHE C CA 1
ATOM 1811 C C . PHE C 1 57 ? 44.064 63.082 82.002 1.00 40.13 57 PHE C C 1
ATOM 1812 O O . PHE C 1 57 ? 44.392 62.923 83.169 1.00 39.05 57 PHE C O 1
ATOM 1820 N N . TRP C 1 58 ? 44.771 63.822 81.148 1.00 34.78 58 TRP C N 1
ATOM 1821 C CA . TRP C 1 58 ? 46.039 64.438 81.536 1.00 26.84 58 TRP C CA 1
ATOM 1822 C C . TRP C 1 58 ? 45.917 65.638 82.458 1.00 38.70 58 TRP C C 1
ATOM 1823 O O . TRP C 1 58 ? 46.928 66.249 82.809 1.00 53.70 58 TRP C O 1
ATOM 1834 N N . ASP C 1 59 ? 44.700 65.923 82.915 1.00 36.87 59 ASP C N 1
ATOM 1835 C CA . ASP C 1 59 ? 44.475 67.008 83.877 1.00 28.09 59 ASP C CA 1
ATOM 1836 C C . ASP C 1 59 ? 43.630 66.569 85.090 1.00 24.55 59 ASP C C 1
ATOM 1837 O O . ASP C 1 59 ? 42.565 67.100 85.345 1.00 27.66 59 ASP C O 1
ATOM 1842 N N . PRO C 1 60 ? 44.127 65.618 85.871 1.00 36.47 60 PRO C N 1
ATOM 1843 C CA . PRO C 1 60 ? 43.384 65.096 87.035 1.00 33.55 60 PRO C CA 1
ATOM 1844 C C . PRO C 1 60 ? 42.852 66.175 87.981 1.00 34.81 60 PRO C C 1
ATOM 1845 O O . PRO C 1 60 ? 41.722 66.072 88.467 1.00 34.54 60 PRO C O 1
ATOM 1849 N N . ILE C 1 61 ? 43.660 67.182 88.281 1.00 34.95 61 ILE C N 1
ATOM 1850 C CA . ILE C 1 61 ? 43.198 68.217 89.207 1.00 36.68 61 ILE C CA 1
ATOM 1851 C C . ILE C 1 61 ? 42.036 69.014 88.610 1.00 36.92 61 ILE C C 1
ATOM 1852 O O . ILE C 1 61 ? 41.055 69.320 89.314 1.00 28.98 61 ILE C O 1
ATOM 1857 N N . GLY C 1 62 ? 42.148 69.330 87.314 1.00 30.63 62 GLY C N 1
ATOM 1858 C CA . GLY C 1 62 ? 41.035 69.857 86.538 1.00 29.76 62 GLY C CA 1
ATOM 1859 C C . GLY C 1 62 ? 39.751 69.035 86.684 1.00 36.21 62 GLY C C 1
ATOM 1860 O O . GLY C 1 62 ? 38.687 69.583 87.006 1.00 35.52 62 GLY C O 1
ATOM 1861 N N . ARG C 1 63 ? 39.836 67.722 86.473 1.00 26.83 63 ARG C N 1
ATOM 1862 C CA . ARG C 1 63 ? 38.648 66.884 86.606 1.00 33.87 63 ARG C CA 1
ATOM 1863 C C . ARG C 1 63 ? 38.082 66.940 88.015 1.00 40.00 63 ARG C C 1
ATOM 1864 O O . ARG C 1 63 ? 36.868 67.006 88.194 1.00 45.88 63 ARG C O 1
ATOM 1872 N N . TYR C 1 64 ? 38.962 66.923 89.012 1.00 34.46 64 TYR C N 1
ATOM 1873 C CA . TYR C 1 64 ? 38.526 66.934 90.404 1.00 33.94 64 TYR C CA 1
ATOM 1874 C C . TYR C 1 64 ? 37.814 68.251 90.700 1.00 29.00 64 TYR C C 1
ATOM 1875 O O . TYR C 1 64 ? 36.718 68.255 91.258 1.00 33.64 64 TYR C O 1
ATOM 1884 N N . LYS C 1 65 ? 38.417 69.370 90.305 1.00 17.92 65 LYS C N 1
ATOM 1885 C CA . LYS C 1 65 ? 37.768 70.666 90.515 1.00 27.84 65 LYS C CA 1
ATOM 1886 C C . LYS C 1 65 ? 36.404 70.725 89.824 1.00 25.14 65 LYS C C 1
ATOM 1887 O O . LYS C 1 65 ? 35.392 71.140 90.438 1.00 24.63 65 LYS C O 1
ATOM 1893 N N . TRP C 1 66 ? 36.377 70.283 88.566 1.00 26.25 66 TRP C N 1
ATOM 1894 C CA . TRP C 1 66 ? 35.142 70.245 87.763 1.00 23.92 66 TRP C CA 1
ATOM 1895 C C . TRP C 1 66 ? 34.111 69.364 88.421 1.00 27.04 66 TRP C C 1
ATOM 1896 O O . TRP C 1 66 ? 32.969 69.784 88.615 1.00 32.20 66 TRP C O 1
ATOM 1907 N N . ASP C 1 67 ? 34.497 68.142 88.771 1.00 25.68 67 ASP C N 1
ATOM 1908 C CA . ASP C 1 67 ? 33.540 67.232 89.408 1.00 27.71 67 ASP C CA 1
ATOM 1909 C C . ASP C 1 67 ? 32.956 67.818 90.685 1.00 31.61 67 ASP C C 1
ATOM 1910 O O . ASP C 1 67 ? 31.771 67.618 91.000 1.00 32.97 67 ASP C O 1
ATOM 1915 N N . ALA C 1 68 ? 33.786 68.526 91.436 1.00 29.18 68 ALA C N 1
ATOM 1916 C CA . ALA C 1 68 ? 33.343 68.997 92.733 1.00 31.49 68 ALA C CA 1
ATOM 1917 C C . ALA C 1 68 ? 32.341 70.129 92.502 1.00 31.61 68 ALA C C 1
ATOM 1918 O O . ALA C 1 68 ? 31.283 70.182 93.130 1.00 27.83 68 ALA C O 1
ATOM 1920 N N . TRP C 1 69 ? 32.669 71.012 91.569 1.00 21.93 69 TRP C N 1
ATOM 1921 C CA . TRP C 1 69 ? 31.785 72.122 91.224 1.00 21.25 69 TRP C CA 1
ATOM 1922 C C . TRP C 1 69 ? 30.476 71.603 90.601 1.00 26.72 69 TRP C C 1
ATOM 1923 O O . TRP C 1 69 ? 29.367 71.992 90.997 1.00 30.04 69 TRP C O 1
ATOM 1934 N N . ASN C 1 70 ? 30.609 70.684 89.653 1.00 25.82 70 ASN C N 1
ATOM 1935 C CA . ASN C 1 70 ? 29.436 70.106 89.010 1.00 28.05 70 ASN C CA 1
ATOM 1936 C C . ASN C 1 70 ? 28.519 69.433 90.018 1.00 34.48 70 ASN C C 1
ATOM 1937 O O . ASN C 1 70 ? 27.302 69.451 89.872 1.00 34.34 70 ASN C O 1
ATOM 1942 N N . SER C 1 71 ? 29.101 68.888 91.078 1.00 35.72 71 SER C N 1
ATOM 1943 C CA . SER C 1 71 ? 28.324 68.132 92.032 1.00 25.02 71 SER C CA 1
ATOM 1944 C C . SER C 1 71 ? 27.258 68.988 92.753 1.00 30.27 71 SER C C 1
ATOM 1945 O O . SER C 1 71 ? 26.347 68.445 93.363 1.00 32.62 71 SER C O 1
ATOM 1948 N N . LEU C 1 72 ? 27.360 70.317 92.697 1.00 32.55 72 LEU C N 1
ATOM 1949 C CA . LEU C 1 72 ? 26.386 71.159 93.405 1.00 26.34 72 LEU C CA 1
ATOM 1950 C C . LEU C 1 72 ? 25.130 71.443 92.602 1.00 32.79 72 LEU C C 1
ATOM 1951 O O . LEU C 1 72 ? 24.172 72.040 93.112 1.00 30.10 72 LEU C O 1
ATOM 1956 N N . GLY C 1 73 ? 25.136 71.016 91.342 1.00 37.50 73 GLY C N 1
ATOM 1957 C CA . GLY C 1 73 ? 23.976 71.157 90.488 1.00 30.20 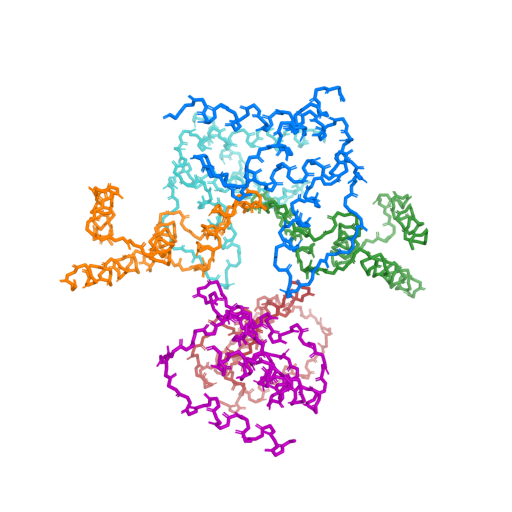73 GLY C CA 1
ATOM 1958 C C . GLY C 1 73 ? 23.566 72.611 90.313 1.00 33.82 73 GLY C C 1
ATOM 1959 O O . GLY C 1 73 ? 24.386 73.470 89.947 1.00 30.38 73 GLY C O 1
ATOM 1960 N N . LYS C 1 74 ? 22.294 72.885 90.582 1.00 28.58 74 LYS C N 1
ATOM 1961 C CA . LYS C 1 74 ? 21.752 74.219 90.394 1.00 30.65 74 LYS C CA 1
ATOM 1962 C C . LYS C 1 74 ? 21.650 75.043 91.678 1.00 33.85 74 LYS C C 1
ATOM 1963 O O . LYS C 1 74 ? 20.940 76.047 91.715 1.00 36.19 74 LYS C O 1
ATOM 1969 N N . MET C 1 75 ? 22.346 74.621 92.727 1.00 35.73 75 MET C N 1
ATOM 1970 C CA . MET C 1 75 ? 22.360 75.388 93.963 1.00 39.81 75 MET C CA 1
ATOM 1971 C C . MET C 1 75 ? 22.501 76.870 93.624 1.00 35.07 75 MET C C 1
ATOM 1972 O O . MET C 1 75 ? 23.337 77.242 92.795 1.00 24.92 75 MET C O 1
ATOM 1977 N N . SER C 1 76 ? 21.678 77.708 94.251 1.00 34.28 76 SER C N 1
ATOM 1978 C CA . SER C 1 76 ? 21.762 79.160 94.040 1.00 35.83 76 SER C CA 1
ATOM 1979 C C . SER C 1 76 ? 23.020 79.792 94.632 1.00 39.67 76 SER C C 1
ATOM 1980 O O . SER C 1 76 ? 23.624 79.259 95.569 1.00 42.95 76 SER C O 1
ATOM 1983 N N . ARG C 1 77 ? 23.381 80.945 94.083 1.00 40.24 77 ARG C N 1
ATOM 1984 C CA . ARG C 1 77 ? 24.508 81.727 94.560 1.00 35.18 77 ARG C CA 1
ATOM 1985 C C . ARG C 1 77 ? 24.415 82.043 96.057 1.00 42.67 77 ARG C C 1
ATOM 1986 O O . ARG C 1 77 ? 25.394 81.893 96.780 1.00 45.58 77 ARG C O 1
ATOM 1994 N N . GLU C 1 78 ? 23.255 82.492 96.529 1.00 48.52 78 GLU C N 1
ATOM 1995 C CA . GLU C 1 78 ? 23.173 82.923 97.926 1.00 46.98 78 GLU C CA 1
ATOM 1996 C C . GLU C 1 78 ? 23.371 81.704 98.790 1.00 46.59 78 GLU C C 1
ATOM 1997 O O . GLU C 1 78 ? 23.942 81.800 99.863 1.00 45.17 78 GLU C O 1
ATOM 1999 N N . GLU C 1 79 ? 22.911 80.550 98.309 1.00 42.10 79 GLU C N 1
ATOM 2000 C CA . GLU C 1 79 ? 23.039 79.329 99.082 1.00 42.28 79 GLU C CA 1
ATOM 2001 C C . GLU C 1 79 ? 24.500 78.851 99.137 1.00 44.86 79 GLU C C 1
ATOM 2002 O O . GLU C 1 79 ? 25.000 78.452 100.204 1.00 43.68 79 GLU C O 1
ATOM 2008 N N . ALA C 1 80 ? 25.182 78.917 97.995 1.00 33.77 80 ALA C N 1
ATOM 2009 C CA . ALA C 1 80 ? 26.597 78.583 97.937 1.00 35.66 80 ALA C CA 1
ATOM 2010 C C . ALA C 1 80 ? 27.458 79.481 98.831 1.00 38.77 80 ALA C C 1
ATOM 2011 O O . ALA C 1 80 ? 28.471 79.047 99.353 1.00 45.46 80 ALA C O 1
ATOM 2013 N N . MET C 1 81 ? 27.073 80.738 98.979 1.00 37.99 81 MET C N 1
ATOM 2014 C CA . MET C 1 81 ? 27.811 81.668 99.827 1.00 44.47 81 MET C CA 1
ATOM 2015 C C . MET C 1 81 ? 27.705 81.217 101.263 1.00 47.71 81 MET C C 1
ATOM 2016 O O . MET C 1 81 ? 28.703 81.047 101.980 1.00 48.32 81 MET C O 1
ATOM 2021 N N . SER C 1 82 ? 26.457 81.029 101.656 1.00 38.53 82 SER C N 1
ATOM 2022 C CA . SER C 1 82 ? 26.097 80.544 102.956 1.00 34.44 82 SER C CA 1
ATOM 2023 C C . SER C 1 82 ? 26.882 79.272 103.272 1.00 40.90 82 SER C C 1
ATOM 2024 O O . SER C 1 82 ? 27.428 79.128 104.371 1.00 45.94 82 SER C O 1
ATOM 2027 N N . ALA C 1 83 ? 26.933 78.349 102.315 1.00 38.00 83 ALA C N 1
ATOM 2028 C CA . ALA C 1 83 ? 27.613 77.079 102.540 1.00 38.56 83 ALA C CA 1
ATOM 2029 C C . ALA C 1 83 ? 29.119 77.282 102.663 1.00 44.59 83 ALA C C 1
ATOM 2030 O O . ALA C 1 83 ? 29.788 76.605 103.448 1.00 52.79 83 ALA C O 1
ATOM 2032 N N . TYR C 1 84 ? 29.644 78.206 101.869 1.00 36.97 84 TYR C N 1
ATOM 2033 C CA . TYR C 1 84 ? 31.054 78.553 101.926 1.00 41.20 84 TYR C CA 1
ATOM 2034 C C . TYR C 1 84 ? 31.436 78.983 103.345 1.00 43.49 84 TYR C C 1
ATOM 2035 O O . TYR C 1 84 ? 32.464 78.579 103.882 1.00 43.34 84 TYR C O 1
ATOM 2044 N N . ILE C 1 85 ? 30.596 79.811 103.947 1.00 37.48 85 ILE C N 1
ATOM 2045 C CA . ILE C 1 85 ? 30.877 80.323 105.274 1.00 42.86 85 ILE C CA 1
ATOM 2046 C C . ILE C 1 85 ? 30.765 79.237 106.330 1.00 46.37 85 ILE C C 1
ATOM 2047 O O . ILE C 1 85 ? 31.598 79.156 107.219 1.00 50.87 85 ILE C O 1
ATOM 2052 N N . THR C 1 86 ? 29.724 78.420 106.225 1.00 41.52 86 THR C N 1
ATOM 2053 C CA . THR C 1 86 ? 29.532 77.269 107.083 1.00 36.08 86 THR C CA 1
ATOM 2054 C C . THR C 1 86 ? 30.744 76.346 107.023 1.00 41.83 86 THR C C 1
ATOM 2055 O O . THR C 1 86 ? 31.106 75.691 108.009 1.00 55.72 86 THR C O 1
ATOM 2059 N N . GLU C 1 87 ? 31.378 76.294 105.865 1.00 38.29 87 GLU C N 1
ATOM 2060 C CA . GLU C 1 87 ? 32.544 75.433 105.693 1.00 42.38 87 GLU C CA 1
ATOM 2061 C C . GLU C 1 87 ? 33.791 76.063 106.297 1.00 40.77 87 GLU C C 1
ATOM 2062 O O . GLU C 1 87 ? 34.695 75.368 106.728 1.00 38.98 87 GLU C O 1
ATOM 2068 N N . MET C 1 88 ? 33.843 77.385 106.303 1.00 41.63 88 MET C N 1
ATOM 2069 C CA . MET C 1 88 ? 34.964 78.071 106.921 1.00 43.29 88 MET C CA 1
ATOM 2070 C C . MET C 1 88 ? 34.888 77.901 108.434 1.00 43.04 88 MET C C 1
ATOM 2071 O O . MET C 1 88 ? 35.895 77.719 109.111 1.00 45.36 88 MET C O 1
ATOM 2076 N N . LYS C 1 89 ? 33.676 77.939 108.964 1.00 43.32 89 LYS C N 1
ATOM 2077 C CA . LYS C 1 89 ? 33.479 77.716 110.381 1.00 43.32 89 LYS C CA 1
ATOM 2078 C C . LYS C 1 89 ? 33.857 76.283 110.712 1.00 48.52 89 LYS C C 1
ATOM 2079 O O . LYS C 1 89 ? 34.579 76.033 111.668 1.00 51.83 89 LYS C O 1
ATOM 2085 N N . LEU C 1 90 ? 33.380 75.346 109.902 1.00 46.70 90 LEU C N 1
ATOM 2086 C CA . LEU C 1 90 ? 33.638 73.946 110.147 1.00 43.35 90 LEU C CA 1
ATOM 2087 C C . LEU C 1 90 ? 35.136 73.679 110.293 1.00 46.15 90 LEU C C 1
ATOM 2088 O O . LEU C 1 90 ? 35.564 72.938 111.193 1.00 42.35 90 LEU C O 1
ATOM 2093 N N . VAL C 1 91 ? 35.932 74.289 109.414 1.00 37.67 91 VAL C N 1
ATOM 2094 C CA . VAL C 1 91 ? 37.368 74.020 109.370 1.00 38.25 91 VAL C CA 1
ATOM 2095 C C . VAL C 1 91 ? 38.103 74.759 110.509 1.00 49.23 91 VAL C C 1
ATOM 2096 O O . VAL C 1 91 ? 39.003 74.206 111.148 1.00 48.84 91 VAL C O 1
ATOM 2100 N N . ALA C 1 92 ? 37.710 76.005 110.770 1.00 40.90 92 ALA C N 1
ATOM 2101 C CA . ALA C 1 92 ? 38.267 76.730 111.901 1.00 42.24 92 ALA C CA 1
ATOM 2102 C C . ALA C 1 92 ? 37.960 75.968 113.183 1.00 50.35 92 ALA C C 1
ATOM 2103 O O . ALA C 1 92 ? 38.828 75.798 114.030 1.00 54.36 92 ALA C O 1
ATOM 2105 N N . GLN C 1 93 ? 36.728 75.492 113.315 1.00 48.91 93 GLN C N 1
ATOM 2106 C CA . GLN C 1 93 ? 36.307 74.813 114.533 1.00 49.69 93 GLN C CA 1
ATOM 2107 C C . GLN C 1 93 ? 37.160 73.560 114.767 1.00 53.37 93 GLN C C 1
ATOM 2108 O O . GLN C 1 93 ? 37.537 73.244 115.899 1.00 52.80 93 GLN C O 1
ATOM 2114 N N . LYS C 1 94 ? 37.478 72.864 113.680 1.00 55.39 94 LYS C N 1
ATOM 2115 C CA . LYS C 1 94 ? 38.318 71.676 113.743 1.00 54.19 94 LYS C CA 1
ATOM 2116 C C . LYS C 1 94 ? 39.725 72.048 114.253 1.00 60.93 94 LYS C C 1
ATOM 2117 O O . LYS C 1 94 ? 40.165 71.529 115.276 1.00 65.65 94 LYS C O 1
ATOM 2123 N N . VAL C 1 95 ? 40.408 72.970 113.578 1.00 54.54 95 VAL C N 1
ATOM 2124 C CA . VAL C 1 95 ? 41.731 73.405 114.021 1.00 45.51 95 VAL C CA 1
ATOM 2125 C C . VAL C 1 95 ? 41.707 73.810 115.496 1.00 50.63 95 VAL C C 1
ATOM 2126 O O . VAL C 1 95 ? 42.593 73.439 116.274 1.00 61.29 95 VAL C O 1
ATOM 2130 N N . ILE C 1 96 ? 40.665 74.533 115.889 1.00 49.07 96 ILE C N 1
ATOM 2131 C CA . ILE C 1 96 ? 40.540 75.017 117.259 1.00 50.20 96 ILE C CA 1
ATOM 2132 C C . ILE C 1 96 ? 40.617 73.882 118.275 1.00 62.74 96 ILE C C 1
ATOM 2133 O O . ILE C 1 96 ? 41.070 74.089 119.387 1.00 58.78 96 ILE C O 1
ATOM 2138 N N . ASP C 1 97 ? 40.209 72.679 117.884 1.00 51.28 97 ASP C N 1
ATOM 2139 C CA . ASP C 1 97 ? 40.262 71.517 118.778 1.00 53.04 97 ASP C CA 1
ATOM 2140 C C . ASP C 1 97 ? 41.483 70.606 118.483 1.00 67.68 97 ASP C C 1
ATOM 2141 O O . ASP C 1 97 ? 41.700 70.210 117.345 1.00 59.71 97 ASP C O 1
ATOM 2146 N N . THR C 1 98 ? 42.307 70.355 119.508 1.00 82.24 98 THR C N 1
ATOM 2147 C CA . THR C 1 98 ? 43.454 69.408 119.481 1.00 90.14 98 THR C CA 1
ATOM 2148 C C . THR C 1 98 ? 44.138 69.334 120.891 1.00 78.51 98 THR C C 1
ATOM 2149 O O . THR C 1 98 ? 45.223 68.745 121.099 1.00 67.66 98 THR C O 1
ATOM 2153 N N . GLN D 1 9 ? 32.147 27.008 105.542 1.00 52.45 9 GLN D N 1
ATOM 2154 C CA . GLN D 1 9 ? 31.261 28.003 106.180 1.00 65.27 9 GLN D CA 1
ATOM 2155 C C . GLN D 1 9 ? 31.335 28.248 107.699 1.00 74.56 9 GLN D C 1
ATOM 2156 O O . GLN D 1 9 ? 31.096 29.372 108.157 1.00 73.88 9 GLN D O 1
ATOM 2162 N N . LYS D 1 10 ? 31.568 27.206 108.493 1.00 79.19 10 LYS D N 1
ATOM 2163 C CA . LYS D 1 10 ? 31.607 27.404 109.939 1.00 69.19 10 LYS D CA 1
ATOM 2164 C C . LYS D 1 10 ? 32.926 28.079 110.281 1.00 55.51 10 LYS D C 1
ATOM 2165 O O . LYS D 1 10 ? 32.990 28.886 111.228 1.00 62.88 10 LYS D O 1
ATOM 2167 N N . GLN D 1 11 ? 33.961 27.757 109.498 1.00 69.43 11 GLN D N 1
ATOM 2168 C CA . GLN D 1 11 ? 35.230 28.483 109.569 1.00 66.02 11 GLN D CA 1
ATOM 2169 C C . GLN D 1 11 ? 35.029 29.953 109.175 1.00 63.13 11 GLN D C 1
ATOM 2170 O O . GLN D 1 11 ? 35.744 30.828 109.662 1.00 60.59 11 GLN D O 1
ATOM 2172 N N . PHE D 1 12 ? 34.051 30.226 108.311 1.00 58.16 12 PHE D N 1
ATOM 2173 C CA . PHE D 1 12 ? 33.808 31.604 107.884 1.00 60.46 12 PHE D CA 1
ATOM 2174 C C . PHE D 1 12 ? 33.333 32.487 109.038 1.00 58.05 12 PHE D C 1
ATOM 2175 O O . PHE D 1 12 ? 33.891 33.559 109.289 1.00 53.49 12 PHE D O 1
ATOM 2183 N N . GLN D 1 13 ? 32.297 32.036 109.731 1.00 56.98 13 GLN D N 1
ATOM 2184 C CA . GLN D 1 13 ? 31.817 32.735 110.920 1.00 66.00 13 GLN D CA 1
ATOM 2185 C C . GLN D 1 13 ? 32.940 32.959 111.937 1.00 63.81 13 GLN D C 1
ATOM 2186 O O . GLN D 1 13 ? 33.005 34.006 112.590 1.00 62.85 13 GLN D O 1
ATOM 2192 N N . ALA D 1 14 ? 33.826 31.972 112.057 1.00 56.81 14 ALA D N 1
ATOM 2193 C CA . ALA D 1 14 ? 34.915 32.044 113.018 1.00 58.16 14 ALA D CA 1
ATOM 2194 C C . ALA D 1 14 ? 36.018 32.980 112.518 1.00 60.00 14 ALA D C 1
ATOM 2195 O O . ALA D 1 14 ? 36.579 33.776 113.284 1.00 58.11 14 ALA D O 1
ATOM 2197 N N . ALA D 1 15 ? 36.322 32.881 111.228 1.00 60.74 15 ALA D N 1
ATOM 2198 C CA . ALA D 1 15 ? 37.209 33.838 110.569 1.00 54.66 15 ALA D CA 1
ATOM 2199 C C . ALA D 1 15 ? 36.701 35.248 110.817 1.00 56.74 15 ALA D C 1
ATOM 2200 O O . ALA D 1 15 ? 37.483 36.152 111.104 1.00 62.43 15 ALA D O 1
ATOM 2202 N N . VAL D 1 16 ? 35.388 35.436 110.710 1.00 51.26 16 VAL D N 1
ATOM 2203 C CA . VAL D 1 16 ? 34.835 36.773 110.832 1.00 56.30 16 VAL D CA 1
ATOM 2204 C C . VAL D 1 16 ? 34.997 37.310 112.234 1.00 57.03 16 VAL D C 1
ATOM 2205 O O . VAL D 1 16 ? 35.520 38.413 112.431 1.00 58.04 16 VAL D O 1
ATOM 2209 N N . SER D 1 17 ? 34.558 36.527 113.210 1.00 56.25 17 SER D N 1
ATOM 2210 C CA . SER D 1 17 ? 34.652 36.957 114.591 1.00 57.53 17 SER D CA 1
ATOM 2211 C C . SER D 1 17 ? 36.112 37.197 115.008 1.00 61.20 17 SER D C 1
ATOM 2212 O O . SER D 1 17 ? 36.375 38.061 115.847 1.00 64.26 17 SER D O 1
ATOM 2215 N N . VAL D 1 18 ? 37.059 36.450 114.431 1.00 52.87 18 VAL D N 1
ATOM 2216 C CA . VAL D 1 18 ? 38.471 36.686 114.744 1.00 53.69 18 VAL D CA 1
ATOM 2217 C C . VAL D 1 18 ? 38.893 38.066 114.258 1.00 57.69 18 VAL D C 1
ATOM 2218 O O . VAL D 1 18 ? 39.524 38.827 115.004 1.00 59.98 18 VAL D O 1
ATOM 2222 N N . ILE D 1 19 ? 38.542 38.380 113.010 1.00 51.58 19 ILE D N 1
ATOM 2223 C CA . ILE D 1 19 ? 38.774 39.714 112.453 1.00 51.72 19 ILE D CA 1
ATOM 2224 C C . ILE D 1 19 ? 38.150 40.827 113.307 1.00 52.49 19 ILE D C 1
ATOM 2225 O O . ILE D 1 19 ? 38.787 41.845 113.560 1.00 51.32 19 ILE D O 1
ATOM 2230 N N . GLN D 1 20 ? 36.909 40.632 113.748 1.00 54.82 20 GLN D N 1
ATOM 2231 C CA . GLN D 1 20 ? 36.232 41.641 114.552 1.00 63.95 20 GLN D CA 1
ATOM 2232 C C . GLN D 1 20 ? 36.899 41.892 115.888 1.00 72.74 20 GLN D C 1
ATOM 2233 O O . GLN D 1 20 ? 36.792 42.986 116.436 1.00 81.54 20 GLN D O 1
ATOM 2239 N N . ASN D 1 21 ? 37.594 40.891 116.414 1.00 71.34 21 ASN D N 1
ATOM 2240 C CA . ASN D 1 21 ? 38.241 41.049 117.719 1.00 73.99 21 ASN D CA 1
ATOM 2241 C C . ASN D 1 21 ? 39.718 41.462 117.694 1.00 71.19 21 ASN D C 1
ATOM 2242 O O . ASN D 1 21 ? 40.330 41.675 118.743 1.00 65.38 21 ASN D O 1
ATOM 2247 N N . LEU D 1 22 ? 40.274 41.585 116.492 1.00 67.79 22 LEU D N 1
ATOM 2248 C CA . LEU D 1 22 ? 41.544 42.261 116.308 1.00 67.31 22 LEU D CA 1
ATOM 2249 C C . LEU D 1 22 ? 41.449 43.668 116.867 1.00 78.29 22 LEU D C 1
ATOM 2250 O O . LEU D 1 22 ? 40.352 44.201 117.040 1.00 84.73 22 LEU D O 1
ATOM 2255 N N . PRO D 1 23 ? 42.604 44.282 117.133 1.00 79.17 23 PRO D N 1
ATOM 2256 C CA . PRO D 1 23 ? 42.734 45.665 117.599 1.00 80.61 23 PRO D CA 1
ATOM 2257 C C . PRO D 1 23 ? 42.773 46.642 116.430 1.00 81.66 23 PRO D C 1
ATOM 2258 O O . PRO D 1 23 ? 43.415 46.327 115.427 1.00 80.09 23 PRO D O 1
ATOM 2262 N N . LYS D 1 24 ? 42.133 47.805 116.567 1.00 85.32 24 LYS D N 1
ATOM 2263 C CA . LYS D 1 24 ? 42.213 48.853 115.545 1.00 86.61 24 LYS D CA 1
ATOM 2264 C C . LYS D 1 24 ? 43.658 49.094 115.116 1.00 88.29 24 LYS D C 1
ATOM 2265 O O . LYS D 1 24 ? 43.947 49.174 113.921 1.00 84.55 24 LYS D O 1
ATOM 2267 N N . ASN D 1 25 ? 44.561 49.202 116.092 1.00 92.79 25 ASN D N 1
ATOM 2268 C CA . ASN D 1 25 ? 45.987 49.350 115.804 1.00 95.24 25 ASN D CA 1
ATOM 2269 C C . ASN D 1 25 ? 46.854 48.258 116.427 1.00 97.44 25 ASN D C 1
ATOM 2270 O O . ASN D 1 25 ? 46.869 48.074 117.645 1.00 99.68 25 ASN D O 1
ATOM 2275 N N . GLY D 1 26 ? 47.582 47.541 115.580 1.00 94.42 26 GLY D N 1
ATOM 2276 C CA . GLY D 1 26 ? 48.484 46.509 116.044 1.00 88.00 26 GLY D CA 1
ATOM 2277 C C . GLY D 1 26 ? 49.828 46.579 115.346 1.00 83.84 26 GLY D C 1
ATOM 2278 O O . GLY D 1 26 ? 50.125 47.551 114.648 1.00 74.96 26 GLY D O 1
ATOM 2279 N N . SER D 1 27 ? 50.639 45.539 115.545 1.00 89.51 27 SER D N 1
ATOM 2280 C CA . SER D 1 27 ? 51.960 45.411 114.924 1.00 85.85 27 SER D CA 1
ATOM 2281 C C . SER D 1 27 ? 51.893 45.408 113.384 1.00 86.41 27 SER D C 1
ATOM 2282 O O . SER D 1 27 ? 52.796 45.910 112.705 1.00 82.28 27 SER D O 1
ATOM 2284 N N . TYR D 1 28 ? 50.817 44.836 112.846 1.00 81.40 28 TYR D N 1
ATOM 2285 C CA . TYR D 1 28 ? 50.663 44.675 111.406 1.00 73.83 28 TYR D CA 1
ATOM 2286 C C . TYR D 1 28 ? 49.702 45.706 110.854 1.00 67.38 28 TYR D C 1
ATOM 2287 O O . TYR D 1 28 ? 48.633 45.931 111.413 1.00 69.79 28 TYR D O 1
ATOM 2296 N N . ARG D 1 29 ? 50.089 46.335 109.753 1.00 65.67 29 ARG D N 1
ATOM 2297 C CA . ARG D 1 29 ? 49.195 47.250 109.057 1.00 66.47 29 ARG D CA 1
ATOM 2298 C C . ARG D 1 29 ? 48.700 46.604 107.752 1.00 64.41 29 ARG D C 1
ATOM 2299 O O . ARG D 1 29 ? 49.498 46.279 106.872 1.00 61.65 29 ARG D O 1
ATOM 2301 N N . PRO D 1 30 ? 47.382 46.376 107.641 1.00 64.45 30 PRO D N 1
ATOM 2302 C CA . PRO D 1 30 ? 46.850 45.731 106.433 1.00 63.26 30 PRO D CA 1
ATOM 2303 C C . PRO D 1 30 ? 46.934 46.670 105.257 1.00 64.08 30 PRO D C 1
ATOM 2304 O O . PRO D 1 30 ? 46.825 47.886 105.445 1.00 65.30 30 PRO D O 1
ATOM 2308 N N . SER D 1 31 ? 47.119 46.116 104.061 1.00 61.67 31 SER D N 1
ATOM 2309 C CA . SER D 1 31 ? 47.190 46.923 102.848 1.00 58.19 31 SER D CA 1
ATOM 2310 C C . SER D 1 31 ? 45.783 47.296 102.401 1.00 66.43 31 SER D C 1
ATOM 2311 O O . SER D 1 31 ? 44.802 46.629 102.771 1.00 54.92 31 SER D O 1
ATOM 2314 N N . TYR D 1 32 ? 45.679 48.359 101.604 1.00 47.61 32 TYR D N 1
ATOM 2315 C CA . TYR D 1 32 ? 44.383 48.742 101.056 1.00 50.73 32 TYR D CA 1
ATOM 2316 C C . TYR D 1 32 ? 43.788 47.561 100.320 1.00 44.51 32 TYR D C 1
ATOM 2317 O O . TYR D 1 32 ? 42.640 47.207 100.558 1.00 43.30 32 TYR D O 1
ATOM 2326 N N . GLU D 1 33 ? 44.577 46.928 99.454 1.00 41.05 33 GLU D N 1
ATOM 2327 C CA . GLU D 1 33 ? 44.104 45.724 98.760 1.00 39.89 33 GLU D CA 1
ATOM 2328 C C . GLU D 1 33 ? 43.529 44.675 99.729 1.00 53.62 33 GLU D C 1
ATOM 2329 O O . GLU D 1 33 ? 42.484 44.071 99.458 1.00 54.56 33 GLU D O 1
ATOM 2335 N N . GLU D 1 34 ? 44.202 44.447 100.856 1.00 56.65 34 GLU D N 1
ATOM 2336 C CA . GLU D 1 34 ? 43.720 43.426 101.780 1.00 56.22 34 GLU D CA 1
ATOM 2337 C C . GLU D 1 34 ? 42.429 43.880 102.445 1.00 47.80 34 GLU D C 1
ATOM 2338 O O . GLU D 1 34 ? 41.502 43.100 102.599 1.00 44.28 34 GLU D O 1
ATOM 2344 N N . MET D 1 35 ? 42.347 45.152 102.816 1.00 47.26 35 MET D N 1
ATOM 2345 C CA . MET D 1 35 ? 41.123 45.634 103.443 1.00 46.26 35 MET D CA 1
ATOM 2346 C C . MET D 1 35 ? 39.937 45.484 102.472 1.00 49.39 35 MET D C 1
ATOM 2347 O O . MET D 1 35 ? 38.836 45.064 102.866 1.00 48.23 35 MET D O 1
ATOM 2352 N N . LEU D 1 36 ? 40.172 45.797 101.197 1.00 43.24 36 LEU D N 1
ATOM 2353 C CA . LEU D 1 36 ? 39.132 45.644 100.181 1.00 43.83 36 LEU D CA 1
ATOM 2354 C C . LEU D 1 36 ? 38.763 44.180 99.877 1.00 44.28 36 LEU D C 1
ATOM 2355 O O . LEU D 1 36 ? 37.586 43.852 99.761 1.00 39.36 36 LEU D O 1
ATOM 2360 N N . ARG D 1 37 ? 39.749 43.294 99.774 1.00 46.65 37 ARG D N 1
ATOM 2361 C CA . ARG D 1 37 ? 39.434 41.875 99.640 1.00 45.06 37 ARG D CA 1
ATOM 2362 C C . ARG D 1 37 ? 38.516 41.420 100.776 1.00 49.35 37 ARG D C 1
ATOM 2363 O O . ARG D 1 37 ? 37.458 40.842 100.528 1.00 53.78 37 ARG D O 1
ATOM 2371 N N . PHE D 1 38 ? 38.901 41.693 102.022 1.00 46.86 38 PHE D N 1
ATOM 2372 C CA . PHE D 1 38 ? 38.052 41.300 103.155 1.00 50.81 38 PHE D CA 1
ATOM 2373 C C . PHE D 1 38 ? 36.656 41.934 103.080 1.00 47.13 38 PHE D C 1
ATOM 2374 O O . PHE D 1 38 ? 35.643 41.249 103.201 1.00 47.25 38 PHE D O 1
ATOM 2382 N N . TYR D 1 39 ? 36.604 43.245 102.883 1.00 44.87 39 TYR D N 1
ATOM 2383 C CA . TYR D 1 39 ? 35.318 43.921 102.780 1.00 46.98 39 TYR D CA 1
ATOM 2384 C C . TYR D 1 39 ? 34.401 43.294 101.719 1.00 47.46 39 TYR D C 1
ATOM 2385 O O . TYR D 1 39 ? 33.263 42.909 102.003 1.00 44.08 39 TYR D O 1
ATOM 2394 N N . SER D 1 40 ? 34.914 43.192 100.496 1.00 45.15 40 SER D N 1
ATOM 2395 C CA . SER D 1 40 ? 34.130 42.691 99.374 1.00 41.91 40 SER D CA 1
ATOM 2396 C C . SER D 1 40 ? 33.693 41.238 99.550 1.00 42.53 40 SER D C 1
ATOM 2397 O O . SER D 1 40 ? 32.527 40.938 99.351 1.00 47.86 40 SER D O 1
ATOM 2400 N N . TYR D 1 41 ? 34.589 40.339 99.951 1.00 42.02 41 TYR D N 1
ATOM 2401 C CA . TYR D 1 41 ? 34.164 38.947 100.146 1.00 43.05 41 TYR D CA 1
ATOM 2402 C C . TYR D 1 41 ? 33.075 38.874 101.196 1.00 44.15 41 TYR D C 1
ATOM 2403 O O . TYR D 1 41 ? 32.106 38.130 101.058 1.00 49.35 41 TYR D O 1
ATOM 2412 N N . TYR D 1 42 ? 33.225 39.698 102.221 1.00 44.20 42 TYR D N 1
ATOM 2413 C CA . TYR D 1 42 ? 32.327 39.684 103.354 1.00 45.25 42 TYR D CA 1
ATOM 2414 C C . TYR D 1 42 ? 30.939 40.127 102.967 1.00 50.50 42 TYR D C 1
ATOM 2415 O O . TYR D 1 42 ? 29.953 39.524 103.390 1.00 50.27 42 TYR D O 1
ATOM 2424 N N . LYS D 1 43 ? 30.858 41.197 102.180 1.00 44.19 43 LYS D N 1
ATOM 2425 C CA . LYS D 1 43 ? 29.563 41.712 101.780 1.00 41.97 43 LYS D CA 1
ATOM 2426 C C . LYS D 1 43 ? 28.895 40.717 100.841 1.00 44.20 43 LYS D C 1
ATOM 2427 O O . LYS D 1 43 ? 27.705 40.425 100.967 1.00 48.87 43 LYS D O 1
ATOM 2433 N N . GLN D 1 44 ? 29.659 40.190 99.896 1.00 46.56 44 GLN D N 1
ATOM 2434 C CA . GLN D 1 44 ? 29.095 39.224 98.962 1.00 55.95 44 GLN D CA 1
ATOM 2435 C C . GLN D 1 44 ? 28.492 38.065 99.735 1.00 63.03 44 GLN D C 1
ATOM 2436 O O . GLN D 1 44 ? 27.355 37.651 99.460 1.00 65.68 44 GLN D O 1
ATOM 2442 N N . ALA D 1 45 ? 29.251 37.559 100.712 1.00 60.08 45 ALA D N 1
ATOM 2443 C CA . ALA D 1 45 ? 28.851 36.362 101.452 1.00 59.92 45 ALA D CA 1
ATOM 2444 C C . ALA D 1 45 ? 27.641 36.614 102.347 1.00 55.64 45 ALA D C 1
ATOM 2445 O O . ALA D 1 45 ? 26.771 35.764 102.466 1.00 55.68 45 ALA D O 1
ATOM 2447 N N . THR D 1 46 ? 27.580 37.790 102.958 1.00 49.90 46 THR D N 1
ATOM 2448 C CA . THR D 1 46 ? 26.499 38.100 103.878 1.00 50.10 46 THR D CA 1
ATOM 2449 C C . THR D 1 46 ? 25.273 38.718 103.208 1.00 62.49 46 THR D C 1
ATOM 2450 O O . THR D 1 46 ? 24.151 38.299 103.470 1.00 71.32 46 THR D O 1
ATOM 2454 N N . MET D 1 47 ? 25.470 39.697 102.333 1.00 61.77 47 MET D N 1
ATOM 2455 C CA . MET D 1 47 ? 24.325 40.366 101.721 1.00 59.93 47 MET D CA 1
ATOM 2456 C C . MET D 1 47 ? 24.023 39.953 100.287 1.00 62.45 47 MET D C 1
ATOM 2457 O O . MET D 1 47 ? 22.979 40.318 99.759 1.00 65.01 47 MET D O 1
ATOM 2462 N N . GLY D 1 48 ? 24.928 39.212 99.650 1.00 64.32 48 GLY D N 1
ATOM 2463 C CA . GLY D 1 48 ? 24.730 38.812 98.259 1.00 63.26 48 GLY D CA 1
ATOM 2464 C C . GLY D 1 48 ? 25.350 39.796 97.278 1.00 65.42 48 GLY D C 1
ATOM 2465 O O . GLY D 1 48 ? 26.106 40.688 97.678 1.00 64.84 48 GLY D O 1
ATOM 2466 N N . PRO D 1 49 ? 25.048 39.643 95.983 1.00 62.11 49 PRO D N 1
ATOM 2467 C CA . PRO D 1 49 ? 25.607 40.560 94.982 1.00 55.43 49 PRO D CA 1
ATOM 2468 C C . PRO D 1 49 ? 25.243 41.982 95.327 1.00 58.09 49 PRO D C 1
ATOM 2469 O O . PRO D 1 49 ? 24.155 42.221 95.855 1.00 66.26 49 PRO D O 1
ATOM 2473 N N . CYS D 1 50 ? 26.142 42.909 95.019 1.00 54.86 50 CYS D N 1
ATOM 2474 C CA . CYS D 1 50 ? 25.929 44.326 95.296 1.00 58.87 50 CYS D CA 1
ATOM 2475 C C . CYS D 1 50 ? 24.819 44.932 94.430 1.00 68.35 50 CYS D C 1
ATOM 2476 O O . CYS D 1 50 ? 24.934 45.007 93.199 1.00 72.61 50 CYS D O 1
ATOM 2479 N N . LEU D 1 51 ? 23.745 45.369 95.081 1.00 67.63 51 LEU D N 1
ATOM 2480 C CA . LEU D 1 51 ? 22.609 45.934 94.361 1.00 65.33 51 LEU D CA 1
ATOM 2481 C C . LEU D 1 51 ? 22.321 47.368 94.736 1.00 64.39 51 LEU D C 1
ATOM 2482 O O . LEU D 1 51 ? 21.576 48.051 94.022 1.00 67.22 51 LEU D O 1
ATOM 2487 N N . VAL D 1 52 ? 22.906 47.834 95.840 1.00 53.32 52 VAL D N 1
ATOM 2488 C CA . VAL D 1 52 ? 22.748 49.238 96.215 1.00 59.03 52 VAL D CA 1
ATOM 2489 C C . VAL D 1 52 ? 23.336 50.131 95.124 1.00 64.20 52 VAL D C 1
ATOM 2490 O O . VAL D 1 52 ? 23.899 49.647 94.143 1.00 68.10 52 VAL D O 1
ATOM 2494 N N . PRO D 1 53 ? 23.176 51.446 95.262 1.00 72.40 53 PRO D N 1
ATOM 2495 C CA . PRO D 1 53 ? 23.782 52.265 94.206 1.00 71.83 53 PRO D CA 1
ATOM 2496 C C . PRO D 1 53 ? 25.199 52.748 94.577 1.00 66.03 53 PRO D C 1
ATOM 2497 O O . PRO D 1 53 ? 25.530 52.838 95.763 1.00 56.28 53 PRO D O 1
ATOM 2501 N N . ARG D 1 54 ? 26.010 53.047 93.562 1.00 62.46 54 ARG D N 1
ATOM 2502 C CA . ARG D 1 54 ? 27.342 53.584 93.769 1.00 54.62 54 ARG D CA 1
ATOM 2503 C C . ARG D 1 54 ? 27.264 54.926 94.497 1.00 52.92 54 ARG D C 1
ATOM 2504 O O . ARG D 1 54 ? 26.505 55.806 94.107 1.00 57.83 54 ARG D O 1
ATOM 2512 N N . PRO D 1 55 ? 28.031 55.073 95.587 1.00 44.87 55 PRO D N 1
ATOM 2513 C CA . PRO D 1 55 ? 28.157 56.371 96.255 1.00 37.01 55 PRO D CA 1
ATOM 2514 C C . PRO D 1 55 ? 28.706 57.440 95.334 1.00 47.80 55 PRO D C 1
ATOM 2515 O O . PRO D 1 55 ? 29.326 57.152 94.302 1.00 51.41 55 PRO D O 1
ATOM 2519 N N . GLY D 1 56 ? 28.489 58.688 95.722 1.00 43.80 56 GLY D N 1
ATOM 2520 C CA . GLY D 1 56 ? 28.856 59.799 94.876 1.00 37.58 56 GLY D CA 1
ATOM 2521 C C . GLY D 1 56 ? 30.230 60.396 95.122 1.00 46.46 56 GLY D C 1
ATOM 2522 O O . GLY D 1 56 ? 31.052 59.859 95.884 1.00 39.62 56 GLY D O 1
ATOM 2523 N N . PHE D 1 57 ? 30.458 61.535 94.471 1.00 39.93 57 PHE D N 1
ATOM 2524 C CA . PHE D 1 57 ? 31.761 62.162 94.423 1.00 34.72 57 PHE D CA 1
ATOM 2525 C C . PHE D 1 57 ? 32.345 62.463 95.805 1.00 46.04 57 PHE D C 1
ATOM 2526 O O . PHE D 1 57 ? 33.550 62.339 95.988 1.00 48.95 57 PHE D O 1
ATOM 2534 N N . TRP D 1 58 ? 31.508 62.852 96.767 1.00 44.95 58 TRP D N 1
ATOM 2535 C CA . TRP D 1 58 ? 32.017 63.283 98.078 1.00 38.46 58 TRP D CA 1
ATOM 2536 C C . TRP D 1 58 ? 32.263 62.138 99.065 1.00 43.03 58 TRP D C 1
ATOM 2537 O O . TRP D 1 58 ? 32.585 62.366 100.232 1.00 40.43 58 TRP D O 1
ATOM 2548 N N . ASP D 1 59 ? 32.107 60.911 98.592 1.00 44.16 59 ASP D N 1
ATOM 2549 C CA . ASP D 1 59 ? 32.339 59.739 99.421 1.00 35.18 59 ASP D CA 1
ATOM 2550 C C . ASP D 1 59 ? 33.244 58.740 98.703 1.00 32.39 59 ASP D C 1
ATOM 2551 O O . ASP D 1 59 ? 32.808 57.642 98.351 1.00 32.40 59 ASP D O 1
ATOM 2556 N N . PRO D 1 60 ? 34.501 59.134 98.454 1.00 33.30 60 PRO D N 1
ATOM 2557 C CA . PRO D 1 60 ? 35.481 58.306 97.725 1.00 32.22 60 PRO D CA 1
ATOM 2558 C C . PRO D 1 60 ? 35.638 56.924 98.355 1.00 39.83 60 PRO D C 1
ATOM 2559 O O . PRO D 1 60 ? 35.623 55.915 97.639 1.00 44.86 60 PRO D O 1
ATOM 2563 N N . ILE D 1 61 ? 35.781 56.868 99.677 1.00 36.75 61 ILE D N 1
ATOM 2564 C CA . ILE D 1 61 ? 36.015 55.583 100.340 1.00 41.15 61 ILE D CA 1
ATOM 2565 C C . ILE D 1 61 ? 34.862 54.631 100.073 1.00 43.52 61 ILE D C 1
ATOM 2566 O O . ILE D 1 61 ? 35.066 53.456 99.744 1.00 43.07 61 ILE D O 1
ATOM 2571 N N . GLY D 1 62 ? 33.643 55.146 100.188 1.00 46.25 62 GLY D N 1
ATOM 2572 C CA . GLY D 1 62 ? 32.461 54.383 99.829 1.00 39.78 62 GLY D CA 1
ATOM 2573 C C . GLY D 1 62 ? 32.509 53.918 98.377 1.00 41.38 62 GLY D C 1
ATOM 2574 O O . GLY D 1 62 ? 32.123 52.777 98.071 1.00 43.65 62 GLY D O 1
ATOM 2575 N N . ARG D 1 63 ? 32.983 54.780 97.477 1.00 36.95 63 ARG D N 1
ATOM 2576 C CA . ARG D 1 63 ? 33.106 54.392 96.064 1.00 44.31 63 ARG D CA 1
ATOM 2577 C C . ARG D 1 63 ? 34.123 53.252 95.905 1.00 49.60 63 ARG D C 1
ATOM 2578 O O . ARG D 1 63 ? 33.883 52.300 95.155 1.00 50.80 63 ARG D O 1
ATOM 2586 N N . TYR D 1 64 ? 35.248 53.336 96.619 1.00 47.27 64 TYR D N 1
ATOM 2587 C CA . TYR D 1 64 ? 36.211 52.234 96.625 1.00 49.79 64 TYR D CA 1
ATOM 2588 C C . TYR D 1 64 ? 35.542 50.953 97.111 1.00 41.33 64 TYR D C 1
ATOM 2589 O O . TYR D 1 64 ? 35.690 49.890 96.502 1.00 37.42 64 TYR D O 1
ATOM 2598 N N . LYS D 1 65 ? 34.793 51.044 98.200 1.00 39.22 65 LYS D N 1
ATOM 2599 C CA . LYS D 1 65 ? 34.173 49.830 98.743 1.00 39.27 65 LYS D CA 1
ATOM 2600 C C . LYS D 1 65 ? 33.179 49.278 97.748 1.00 36.36 65 LYS D C 1
ATOM 2601 O O . LYS D 1 65 ? 33.190 48.081 97.431 1.00 35.15 65 LYS D O 1
ATOM 2607 N N . TRP D 1 66 ? 32.327 50.159 97.231 1.00 46.49 66 TRP D N 1
ATOM 2608 C CA . TRP D 1 66 ? 31.255 49.723 96.343 1.00 44.79 66 TRP D CA 1
ATOM 2609 C C . TRP D 1 66 ? 31.885 49.075 95.119 1.00 40.93 66 TRP D C 1
ATOM 2610 O O . TRP D 1 66 ? 31.508 47.972 94.729 1.00 32.97 66 TRP D O 1
ATOM 2621 N N . ASP D 1 67 ? 32.898 49.722 94.554 1.00 41.77 67 ASP D N 1
ATOM 2622 C CA . ASP D 1 67 ? 33.616 49.105 93.431 1.00 51.50 67 ASP D CA 1
ATOM 2623 C C . ASP D 1 67 ? 34.154 47.707 93.773 1.00 46.10 67 ASP D C 1
ATOM 2624 O O . ASP D 1 67 ? 33.997 46.761 93.004 1.00 49.20 67 ASP D O 1
ATOM 2629 N N . ALA D 1 68 ? 34.781 47.570 94.930 1.00 45.11 68 ALA D N 1
ATOM 2630 C CA . ALA D 1 68 ? 35.288 46.267 95.318 1.00 45.73 68 ALA D CA 1
ATOM 2631 C C . ALA D 1 68 ? 34.149 45.254 95.391 1.00 42.41 68 ALA D C 1
ATOM 2632 O O . ALA D 1 68 ? 34.228 44.164 94.823 1.00 42.84 68 ALA D O 1
ATOM 2634 N N . TRP D 1 69 ? 33.085 45.615 96.092 1.00 36.43 69 TRP D N 1
ATOM 2635 C CA . TRP D 1 69 ? 31.965 44.706 96.227 1.00 40.23 69 TRP D CA 1
ATOM 2636 C C . TRP D 1 69 ? 31.396 44.343 94.836 1.00 41.88 69 TRP D C 1
ATOM 2637 O O . TRP D 1 69 ? 31.298 43.169 94.469 1.00 34.11 69 TRP D O 1
ATOM 2648 N N . ASN D 1 70 ? 31.070 45.361 94.048 1.00 45.15 70 ASN D N 1
ATOM 2649 C CA . ASN D 1 70 ? 30.567 45.168 92.686 1.00 42.56 70 ASN D CA 1
ATOM 2650 C C . ASN D 1 70 ? 31.450 44.284 91.773 1.00 49.45 70 ASN D C 1
ATOM 2651 O O . ASN D 1 70 ? 30.942 43.478 90.994 1.00 60.08 70 ASN D O 1
ATOM 2656 N N . SER D 1 71 ? 32.766 44.405 91.887 1.00 48.76 71 SER D N 1
ATOM 2657 C CA . SER D 1 71 ? 33.679 43.564 91.106 1.00 45.84 71 SER D CA 1
ATOM 2658 C C . SER D 1 71 ? 33.422 42.044 91.219 1.00 53.70 71 SER D C 1
ATOM 2659 O O . SER D 1 71 ? 33.855 41.269 90.366 1.00 61.59 71 SER D O 1
ATOM 2662 N N . LEU D 1 72 ? 32.763 41.599 92.282 1.00 46.98 72 LEU D N 1
ATOM 2663 C CA . LEU D 1 72 ? 32.556 40.165 92.446 1.00 47.71 72 LEU D CA 1
ATOM 2664 C C . LEU D 1 72 ? 31.362 39.697 91.614 1.00 57.15 72 LEU D C 1
ATOM 2665 O O . LEU D 1 72 ? 31.175 38.491 91.400 1.00 53.35 72 LEU D O 1
ATOM 2670 N N . GLY D 1 73 ? 30.560 40.658 91.152 1.00 54.47 73 GLY D N 1
ATOM 2671 C CA . GLY D 1 73 ? 29.382 40.357 90.357 1.00 56.07 73 GLY D CA 1
ATOM 2672 C C . GLY D 1 73 ? 28.468 39.272 90.916 1.00 57.14 73 GLY D C 1
ATOM 2673 O O . GLY D 1 73 ? 27.928 39.389 92.019 1.00 56.30 73 GLY D O 1
ATOM 2674 N N . LYS D 1 74 ? 28.278 38.207 90.150 1.00 58.78 74 LYS D N 1
ATOM 2675 C CA . LYS D 1 74 ? 27.317 37.190 90.554 1.00 65.72 74 LYS D CA 1
ATOM 2676 C C . LYS D 1 74 ? 27.969 36.032 91.309 1.00 66.07 74 LYS D C 1
ATOM 2677 O O . LYS D 1 74 ? 27.696 34.867 91.024 1.00 71.39 74 LYS D O 1
ATOM 2679 N N . MET D 1 75 ? 28.820 36.356 92.279 1.00 62.89 75 MET D N 1
ATOM 2680 C CA . MET D 1 75 ? 29.502 35.325 93.065 1.00 66.32 75 MET D CA 1
ATOM 2681 C C . MET D 1 75 ? 28.571 34.712 94.116 1.00 69.56 75 MET D C 1
ATOM 2682 O O . MET D 1 75 ? 27.719 35.394 94.696 1.00 74.40 75 MET D O 1
ATOM 2687 N N . SER D 1 76 ? 28.726 33.416 94.354 1.00 63.85 76 SER D N 1
ATOM 2688 C CA . SER D 1 76 ? 27.841 32.738 95.287 1.00 62.64 76 SER D CA 1
ATOM 2689 C C . SER D 1 76 ? 28.285 33.006 96.718 1.00 62.37 76 SER D C 1
ATOM 2690 O O . SER D 1 76 ? 29.463 33.226 96.973 1.00 66.43 76 SER D O 1
ATOM 2693 N N . ARG D 1 77 ? 27.342 32.990 97.648 1.00 75.08 77 ARG D N 1
ATOM 2694 C CA . ARG D 1 77 ? 27.665 33.210 99.049 1.00 82.29 77 ARG D CA 1
ATOM 2695 C C . ARG D 1 77 ? 28.712 32.205 99.573 1.00 76.30 77 ARG D C 1
ATOM 2696 O O . ARG D 1 77 ? 29.594 32.570 100.356 1.00 67.21 77 ARG D O 1
ATOM 2704 N N . GLU D 1 78 ? 28.630 30.954 99.128 1.00 74.89 78 GLU D N 1
ATOM 2705 C CA . GLU D 1 78 ? 29.591 29.952 99.575 1.00 73.37 78 GLU D CA 1
ATOM 2706 C C . GLU D 1 78 ? 30.983 30.235 99.021 1.00 67.88 78 GLU D C 1
ATOM 2707 O O . GLU D 1 78 ? 31.984 30.135 99.725 1.00 65.60 78 GLU D O 1
ATOM 2713 N N . GLU D 1 79 ? 31.046 30.580 97.746 1.00 61.54 79 GLU D N 1
ATOM 2714 C CA . GLU D 1 79 ? 32.322 30.866 97.121 1.00 60.68 79 GLU D CA 1
ATOM 2715 C C . GLU D 1 79 ? 32.990 32.104 97.756 1.00 63.47 79 GLU D C 1
ATOM 2716 O O . GLU D 1 79 ? 34.220 32.217 97.788 1.00 62.15 79 GLU D O 1
ATOM 2722 N N . ALA D 1 80 ? 32.172 33.021 98.266 1.00 55.07 80 ALA D N 1
ATOM 2723 C CA . ALA D 1 80 ? 32.685 34.230 98.881 1.00 56.21 80 ALA D CA 1
ATOM 2724 C C . ALA D 1 80 ? 33.219 33.912 100.266 1.00 57.01 80 ALA D C 1
ATOM 2725 O O . ALA D 1 80 ? 34.325 34.330 100.630 1.00 47.70 80 ALA D O 1
ATOM 2727 N N . MET D 1 81 ? 32.438 33.166 101.036 1.00 58.72 81 MET D N 1
ATOM 2728 C CA . MET D 1 81 ? 32.890 32.745 102.353 1.00 58.12 81 MET D CA 1
ATOM 2729 C C . MET D 1 81 ? 34.255 32.094 102.215 1.00 60.42 81 MET D C 1
ATOM 2730 O O . MET D 1 81 ? 35.185 32.380 102.974 1.00 65.65 81 MET D O 1
ATOM 2735 N N . SER D 1 82 ? 34.376 31.245 101.206 1.00 54.79 82 SER D N 1
ATOM 2736 C CA . SER D 1 82 ? 35.594 30.495 100.989 1.00 57.25 82 SER D CA 1
ATOM 2737 C C . SER D 1 82 ? 36.778 31.398 100.657 1.00 59.64 82 SER D C 1
ATOM 2738 O O . SER D 1 82 ? 37.840 31.271 101.261 1.00 69.89 82 SER D O 1
ATOM 2741 N N . ALA D 1 83 ? 36.590 32.303 99.703 1.00 50.33 83 ALA D N 1
ATOM 2742 C CA . ALA D 1 83 ? 37.650 33.214 99.274 1.00 53.61 83 ALA D CA 1
ATOM 2743 C C . ALA D 1 83 ? 38.143 34.112 100.409 1.00 56.57 83 ALA D C 1
ATOM 2744 O O . ALA D 1 83 ? 39.294 34.560 100.413 1.00 56.38 83 ALA D O 1
ATOM 2746 N N . TYR D 1 84 ? 37.236 34.397 101.335 1.00 53.78 84 TYR D N 1
ATOM 2747 C CA . TYR D 1 84 ? 37.494 35.239 102.485 1.00 48.85 84 TYR D CA 1
ATOM 2748 C C . TYR D 1 84 ? 38.411 34.503 103.465 1.00 57.75 84 TYR D C 1
ATOM 2749 O O . TYR D 1 84 ? 39.357 35.081 104.008 1.00 55.55 84 TYR D O 1
ATOM 2758 N N . ILE D 1 85 ? 38.131 33.221 103.681 1.00 56.05 85 ILE D N 1
ATOM 2759 C CA . ILE D 1 85 ? 39.000 32.399 104.507 1.00 57.02 85 ILE D CA 1
ATOM 2760 C C . ILE D 1 85 ? 40.381 32.283 103.862 1.00 59.80 85 ILE D C 1
ATOM 2761 O O . ILE D 1 85 ? 41.417 32.325 104.545 1.00 58.47 85 ILE D O 1
ATOM 2766 N N . THR D 1 86 ? 40.382 32.143 102.541 1.00 49.58 86 THR D N 1
ATOM 2767 C CA . THR D 1 86 ? 41.617 32.057 101.777 1.00 49.41 86 THR D CA 1
ATOM 2768 C C . THR D 1 86 ? 42.429 33.350 101.873 1.00 50.34 86 THR D C 1
ATOM 2769 O O . THR D 1 86 ? 43.675 33.319 101.910 1.00 44.51 86 THR D O 1
ATOM 2773 N N . GLU D 1 87 ? 41.720 34.479 101.898 1.00 41.22 87 GLU D N 1
ATOM 2774 C CA . GLU D 1 87 ? 42.375 35.763 102.067 1.00 46.69 87 GLU D CA 1
ATOM 2775 C C . GLU D 1 87 ? 43.004 35.818 103.465 1.00 50.83 87 GLU D C 1
ATOM 2776 O O . GLU D 1 87 ? 44.151 36.250 103.623 1.00 49.94 87 GLU D O 1
ATOM 2782 N N . MET D 1 88 ? 42.264 35.358 104.469 1.00 51.74 88 MET D N 1
ATOM 2783 C CA . MET D 1 88 ? 42.798 35.318 105.831 1.00 53.15 88 MET D CA 1
ATOM 2784 C C . MET D 1 88 ? 44.085 34.501 105.925 1.00 51.40 88 MET D C 1
ATOM 2785 O O . MET D 1 88 ? 45.069 34.930 106.547 1.00 53.28 88 MET D O 1
ATOM 2790 N N . LYS D 1 89 ? 44.094 33.334 105.297 1.00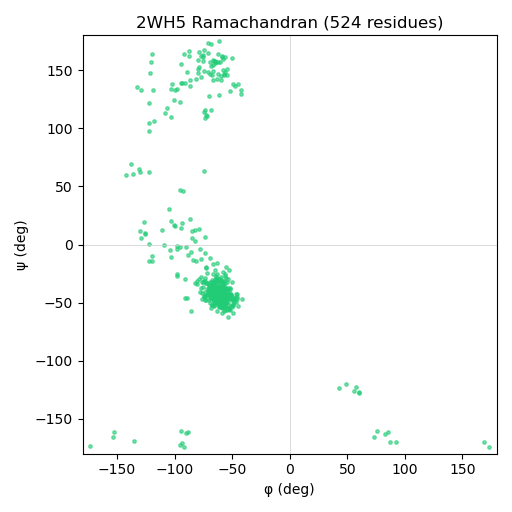 48.92 89 LYS D N 1
ATOM 2791 C CA . LYS D 1 89 ? 45.293 32.502 105.333 1.00 46.61 89 LYS D CA 1
ATOM 2792 C C . LYS D 1 89 ? 46.457 33.197 104.644 1.00 47.73 89 LYS D C 1
ATOM 2793 O O . LYS D 1 89 ? 47.587 33.123 105.105 1.00 48.53 89 LYS D O 1
ATOM 2799 N N . LEU D 1 90 ? 46.164 33.880 103.540 1.00 52.31 90 LEU D N 1
ATOM 2800 C CA . LEU D 1 90 ? 47.174 34.566 102.752 1.00 47.10 90 LEU D CA 1
ATOM 2801 C C . LEU D 1 90 ? 47.933 35.570 103.605 1.00 50.65 90 LEU D C 1
ATOM 2802 O O . LEU D 1 90 ? 49.163 35.639 103.573 1.00 50.91 90 LEU D O 1
ATOM 2807 N N . VAL D 1 91 ? 47.179 36.350 104.367 1.00 46.59 91 VAL D N 1
ATOM 2808 C CA . VAL D 1 91 ? 47.735 37.378 105.222 1.00 42.31 91 VAL D CA 1
ATOM 2809 C C . VAL D 1 91 ? 48.419 36.778 106.467 1.00 48.48 91 VAL D C 1
ATOM 2810 O O . VAL D 1 91 ? 49.529 37.180 106.840 1.00 44.41 91 VAL D O 1
ATOM 2814 N N . ALA D 1 92 ? 47.770 35.809 107.103 1.00 44.36 92 ALA D N 1
ATOM 2815 C CA . ALA D 1 92 ? 48.402 35.109 108.204 1.00 39.30 92 ALA D CA 1
ATOM 2816 C C . ALA D 1 92 ? 49.780 34.602 107.782 1.00 48.19 92 ALA D C 1
ATOM 2817 O O . ALA D 1 92 ? 50.755 34.676 108.541 1.00 55.68 92 ALA D O 1
ATOM 2819 N N . GLN D 1 93 ? 49.858 34.076 106.568 1.00 42.66 93 GLN D N 1
ATOM 2820 C CA . GLN D 1 93 ? 51.110 33.541 106.040 1.00 46.14 93 GLN D CA 1
ATOM 2821 C C . GLN D 1 93 ? 52.153 34.663 105.882 1.00 52.36 93 GLN D C 1
ATOM 2822 O O . GLN D 1 93 ? 53.324 34.497 106.234 1.00 52.08 93 GLN D O 1
ATOM 2828 N N . LYS D 1 94 ? 51.711 35.796 105.340 1.00 53.58 94 LYS D N 1
ATOM 2829 C CA . LYS D 1 94 ? 52.539 36.983 105.214 1.00 55.95 94 LYS D CA 1
ATOM 2830 C C . LYS D 1 94 ? 53.185 37.245 106.571 1.00 62.56 94 LYS D C 1
ATOM 2831 O O . LYS D 1 94 ? 54.409 37.249 106.707 1.00 70.40 94 LYS D O 1
ATOM 2837 N N . VAL D 1 95 ? 52.345 37.439 107.579 1.00 54.39 95 VAL D N 1
ATOM 2838 C CA . VAL D 1 95 ? 52.799 37.778 108.915 1.00 49.63 95 VAL D CA 1
ATOM 2839 C C . VAL D 1 95 ? 53.786 36.769 109.491 1.00 61.99 95 VAL D C 1
ATOM 2840 O O . VAL D 1 95 ? 54.764 37.140 110.133 1.00 60.42 95 VAL D O 1
ATOM 2844 N N . ILE D 1 96 ? 53.530 35.491 109.258 1.00 65.38 96 ILE D N 1
ATOM 2845 C CA . ILE D 1 96 ? 54.434 34.455 109.718 1.00 62.64 96 ILE D CA 1
ATOM 2846 C C . ILE D 1 96 ? 55.847 34.651 109.161 1.00 78.20 96 ILE D C 1
ATOM 2847 O O . ILE D 1 96 ? 56.821 34.210 109.781 1.00 79.68 96 ILE D O 1
ATOM 2852 N N . ASP D 1 97 ? 55.958 35.354 108.029 1.00 54.53 97 ASP D N 1
ATOM 2853 C CA . ASP D 1 97 ? 57.255 35.580 107.358 1.00 61.95 97 ASP D CA 1
ATOM 2854 C C . ASP D 1 97 ? 57.849 37.016 107.441 1.00 50.62 97 ASP D C 1
ATOM 2855 O O . ASP D 1 97 ? 57.499 37.845 108.306 1.00 50.20 97 ASP D O 1
ATOM 2860 N N . GLN E 1 9 ? -9.481 62.707 98.413 1.00 52.36 9 GLN E N 1
ATOM 2861 C CA . GLN E 1 9 ? -8.776 61.423 98.393 1.00 65.81 9 GLN E CA 1
ATOM 2862 C C . GLN E 1 9 ? -9.564 60.300 97.764 1.00 82.78 9 GLN E C 1
ATOM 2863 O O . GLN E 1 9 ? -8.990 59.314 97.281 1.00 84.81 9 GLN E O 1
ATOM 2869 N N . LYS E 1 10 ? -10.884 60.409 97.829 1.00 92.31 10 LYS E N 1
ATOM 2870 C CA . LYS E 1 10 ? -11.733 59.505 97.072 1.00 88.21 10 LYS E CA 1
ATOM 2871 C C . LYS E 1 10 ? -11.991 60.174 95.730 1.00 76.47 10 LYS E C 1
ATOM 2872 O O . LYS E 1 10 ? -12.167 59.497 94.722 1.00 88.89 10 LYS E O 1
ATOM 2874 N N . GLN E 1 11 ? -11.993 61.504 95.719 1.00 96.04 11 GLN E N 1
ATOM 2875 C CA . GLN E 1 11 ? -11.961 62.243 94.466 1.00 84.22 11 GLN E CA 1
ATOM 2876 C C . GLN E 1 11 ? -10.709 61.859 93.674 1.00 82.29 11 GLN E C 1
ATOM 2877 O O . GLN E 1 11 ? -10.767 61.566 92.477 1.00 85.03 11 GLN E O 1
ATOM 2883 N N . PHE E 1 12 ? -9.566 61.860 94.342 1.00 74.32 12 PHE E N 1
ATOM 2884 C CA . PHE E 1 12 ? -8.336 61.456 93.682 1.00 69.73 12 PHE E CA 1
ATOM 2885 C C . PHE E 1 12 ? -8.446 60.015 93.155 1.00 69.08 12 PHE E C 1
ATOM 2886 O O . PHE E 1 12 ? -8.174 59.758 91.981 1.00 70.08 12 PHE E O 1
ATOM 2894 N N . GLN E 1 13 ? -8.854 59.088 94.019 1.00 71.14 13 GLN E N 1
ATOM 2895 C CA . GLN E 1 13 ? -9.032 57.682 93.634 1.00 74.07 13 GLN E CA 1
ATOM 2896 C C . GLN E 1 13 ? -9.833 57.561 92.334 1.00 69.73 13 GLN E C 1
ATOM 2897 O O . GLN E 1 13 ? -9.459 56.813 91.425 1.00 68.41 13 GLN E O 1
ATOM 2900 N N . ALA E 1 14 ? -10.928 58.315 92.263 1.00 64.58 14 ALA E N 1
ATOM 2901 C CA . ALA E 1 14 ? -11.815 58.340 91.103 1.00 63.38 14 ALA E CA 1
ATOM 2902 C C . ALA E 1 14 ? -11.172 58.986 89.880 1.00 71.01 14 ALA E C 1
ATOM 2903 O O . ALA E 1 14 ? -11.137 58.390 88.799 1.00 79.59 14 ALA E O 1
ATOM 2905 N N . ALA E 1 15 ? -10.686 60.215 90.047 1.00 68.62 15 ALA E N 1
ATOM 2906 C CA . ALA E 1 15 ? -9.988 60.918 88.977 1.00 61.43 15 ALA E CA 1
ATOM 2907 C C . ALA E 1 15 ? -8.976 60.002 88.300 1.00 63.14 15 ALA E C 1
ATOM 2908 O O . ALA E 1 15 ? -8.891 59.944 87.072 1.00 64.68 15 ALA E O 1
ATOM 2910 N N . VAL E 1 16 ? -8.218 59.272 89.108 1.00 64.82 16 VAL E N 1
ATOM 2911 C CA . VAL E 1 16 ? -7.207 58.366 88.573 1.00 65.69 16 VAL E CA 1
ATOM 2912 C C . VAL E 1 16 ? -7.813 57.288 87.679 1.00 68.87 16 VAL E C 1
ATOM 2913 O O . VAL E 1 16 ? -7.233 56.936 86.650 1.00 69.37 16 VAL E O 1
ATOM 2917 N N . SER E 1 17 ? -8.977 56.768 88.064 1.00 73.03 17 SER E N 1
ATOM 2918 C CA . SER E 1 17 ? -9.654 55.755 87.256 1.00 77.94 17 SER E CA 1
ATOM 2919 C C . SER E 1 17 ? -10.054 56.279 85.880 1.00 70.26 17 SER E C 1
ATOM 2920 O O . SER E 1 17 ? -9.874 55.607 84.854 1.00 66.96 17 SER E O 1
ATOM 2923 N N . VAL E 1 18 ? -10.599 57.482 85.862 1.00 59.73 18 VAL E N 1
ATOM 2924 C CA . VAL E 1 18 ? -10.922 58.111 84.602 1.00 56.36 18 VAL E CA 1
ATOM 2925 C C . VAL E 1 18 ? -9.699 58.181 83.697 1.00 60.37 18 VAL E C 1
ATOM 2926 O O . VAL E 1 18 ? -9.741 57.717 82.554 1.00 65.48 18 VAL E O 1
ATOM 2930 N N . ILE E 1 19 ? -8.608 58.747 84.212 1.00 55.57 19 ILE E N 1
ATOM 2931 C CA . ILE E 1 19 ? -7.376 58.882 83.436 1.00 50.65 19 ILE E CA 1
ATOM 2932 C C . ILE E 1 19 ? -6.844 57.535 82.945 1.00 52.25 19 ILE E C 1
ATOM 2933 O O . ILE E 1 19 ? -6.355 57.420 81.823 1.00 57.50 19 ILE E O 1
ATOM 2938 N N . GLN E 1 20 ? -6.942 56.512 83.783 1.00 55.64 20 GLN E N 1
ATOM 2939 C CA . GLN E 1 20 ? -6.455 55.187 83.413 1.00 62.67 20 GLN E CA 1
ATOM 2940 C C . GLN E 1 20 ? -7.331 54.475 82.393 1.00 69.28 20 GLN E C 1
ATOM 2941 O O . GLN E 1 20 ? -6.883 53.534 81.735 1.00 72.61 20 GLN E O 1
ATOM 2947 N N . ASN E 1 21 ? -8.577 54.919 82.267 1.00 70.70 21 ASN E N 1
ATOM 2948 C CA . ASN E 1 21 ? -9.524 54.272 81.371 1.00 74.75 21 ASN E CA 1
ATOM 2949 C C . ASN E 1 21 ? -9.888 55.129 80.165 1.00 77.42 21 ASN E C 1
ATOM 2950 O O . ASN E 1 21 ? -10.851 54.839 79.457 1.00 81.33 21 ASN E O 1
ATOM 2955 N N . LEU E 1 22 ? -9.128 56.195 79.944 1.00 70.20 22 LEU E N 1
ATOM 2956 C CA . LEU E 1 22 ? -9.274 56.979 78.729 1.00 69.35 22 LEU E CA 1
ATOM 2957 C C . LEU E 1 22 ? -8.744 56.146 77.571 1.00 74.71 22 LEU E C 1
ATOM 2958 O O . LEU E 1 22 ? -8.203 55.065 77.787 1.00 78.11 22 LEU E O 1
ATOM 2963 N N . PRO E 1 23 ? -8.904 56.637 76.333 1.00 72.52 23 PRO E N 1
ATOM 2964 C CA . PRO E 1 23 ? -8.324 55.935 75.185 1.00 69.39 23 PRO E CA 1
ATOM 2965 C C . PRO E 1 23 ? -6.902 56.431 74.916 1.00 71.99 23 PRO E C 1
ATOM 2966 O O . PRO E 1 23 ? -6.623 57.606 75.163 1.00 74.12 23 PRO E O 1
ATOM 2970 N N . LYS E 1 24 ? -6.027 55.562 74.413 1.00 76.77 24 LYS E N 1
ATOM 2971 C CA . LYS E 1 24 ? -4.667 55.958 74.084 1.00 76.40 24 LYS E CA 1
ATOM 2972 C C . LYS E 1 24 ? -4.656 57.106 73.075 1.00 81.57 24 LYS E C 1
ATOM 2973 O O . LYS E 1 24 ? -3.778 57.969 73.122 1.00 85.89 24 LYS E O 1
ATOM 2975 N N . ASN E 1 25 ? -5.629 57.119 72.169 1.00 75.95 25 ASN E N 1
ATOM 2976 C CA . ASN E 1 25 ? -5.722 58.180 71.173 1.00 80.59 25 ASN E CA 1
ATOM 2977 C C . ASN E 1 25 ? -7.128 58.727 71.060 1.00 84.11 25 ASN E C 1
ATOM 2978 O O . ASN E 1 25 ? -8.089 57.964 71.018 1.00 87.89 25 ASN E O 1
ATOM 2983 N N . GLY E 1 26 ? -7.253 60.050 70.998 1.00 81.92 26 GLY E N 1
ATOM 2984 C CA . GLY E 1 26 ? -8.566 60.669 70.984 1.00 75.25 26 GLY E CA 1
ATOM 2985 C C . GLY E 1 26 ? -8.671 62.024 70.312 1.00 69.56 26 GLY E C 1
ATOM 2986 O O . GLY E 1 26 ? -7.779 62.450 69.581 1.00 61.10 26 GLY E O 1
ATOM 2987 N N . SER E 1 27 ? -9.784 62.703 70.566 1.00 77.10 27 SER E N 1
ATOM 2988 C CA . SER E 1 27 ? -10.053 63.995 69.945 1.00 82.04 27 SER E CA 1
ATOM 2989 C C . SER E 1 27 ? -9.120 65.060 70.517 1.00 79.75 27 SER E C 1
ATOM 2990 O O . SER E 1 27 ? -8.683 65.959 69.794 1.00 81.53 27 SER E O 1
ATOM 2993 N N . TYR E 1 28 ? -8.819 64.948 71.812 1.00 73.94 28 TYR E N 1
ATOM 2994 C CA . TYR E 1 28 ? -7.864 65.842 72.479 1.00 72.15 28 TYR E CA 1
ATOM 2995 C C . TYR E 1 28 ? -6.465 65.244 72.592 1.00 71.23 28 TYR E C 1
ATOM 2996 O O . TYR E 1 28 ? -6.309 64.087 72.989 1.00 71.84 28 TYR E O 1
ATOM 3005 N N . ARG E 1 29 ? -5.448 66.036 72.255 1.00 71.20 29 ARG E N 1
ATOM 3006 C CA . ARG E 1 29 ? -4.054 65.613 72.443 1.00 66.98 29 ARG E CA 1
ATOM 3007 C C . ARG E 1 29 ? -3.397 66.396 73.590 1.00 64.67 29 ARG E C 1
ATOM 3008 O O . ARG E 1 29 ? -3.190 67.602 73.487 1.00 66.57 29 ARG E O 1
ATOM 3010 N N . PRO E 1 30 ? -3.070 65.710 74.694 1.00 61.47 30 PRO E N 1
ATOM 3011 C CA . PRO E 1 30 ? -2.510 66.376 75.883 1.00 60.84 30 PRO E CA 1
ATOM 3012 C C . PRO E 1 30 ? -1.125 66.957 75.615 1.00 60.97 30 PRO E C 1
ATOM 3013 O O . PRO E 1 30 ? -0.339 66.324 74.913 1.00 61.43 30 PRO E O 1
ATOM 3017 N N . SER E 1 31 ? -0.823 68.132 76.159 1.00 58.74 31 SER E N 1
ATOM 3018 C CA . SER E 1 31 ? 0.524 68.686 76.022 1.00 56.44 31 SER E CA 1
ATOM 3019 C C . SER E 1 31 ? 1.489 67.956 76.944 1.00 61.94 31 SER E C 1
ATOM 3020 O O . SER E 1 31 ? 1.075 67.346 77.932 1.00 58.12 31 SER E O 1
ATOM 3023 N N . TYR E 1 32 ? 2.778 68.017 76.627 1.00 46.94 32 TYR E N 1
ATOM 3024 C CA . TYR E 1 32 ? 3.789 67.413 77.495 1.00 51.74 32 TYR E CA 1
ATOM 3025 C C . TYR E 1 32 ? 3.670 67.983 78.906 1.00 51.90 32 TYR E C 1
ATOM 3026 O O . TYR E 1 32 ? 3.558 67.235 79.877 1.00 56.94 32 TYR E O 1
ATOM 3035 N N . GLU E 1 33 ? 3.679 69.307 79.023 1.00 44.59 33 GLU E N 1
ATOM 3036 C CA . GLU E 1 33 ? 3.436 69.925 80.321 1.00 46.42 33 GLU E CA 1
ATOM 3037 C C . GLU E 1 33 ? 2.233 69.274 81.038 1.00 49.58 33 GLU E C 1
ATOM 3038 O O . GLU E 1 33 ? 2.314 68.938 82.215 1.00 52.00 33 GLU E O 1
ATOM 3044 N N . GLU E 1 34 ? 1.121 69.078 80.342 1.00 54.73 34 GLU E N 1
ATOM 3045 C CA . GLU E 1 34 ? -0.041 68.454 80.987 1.00 57.75 34 GLU E CA 1
ATOM 3046 C C . GLU E 1 34 ? 0.263 67.043 81.467 1.00 53.65 34 GLU E C 1
ATOM 3047 O O . GLU E 1 34 ? -0.013 66.692 82.609 1.00 55.73 34 GLU E O 1
ATOM 3053 N N . MET E 1 35 ? 0.840 66.234 80.589 1.00 51.87 35 MET E N 1
ATOM 3054 C CA . MET E 1 35 ? 1.239 64.885 80.961 1.00 45.15 35 MET E CA 1
ATOM 3055 C C . MET E 1 35 ? 2.195 64.890 82.171 1.00 42.01 35 MET E C 1
ATOM 3056 O O . MET E 1 35 ? 2.038 64.107 83.116 1.00 42.35 35 MET E O 1
ATOM 3061 N N . LEU E 1 36 ? 3.181 65.781 82.155 1.00 41.17 36 LEU E N 1
ATOM 3062 C CA . LEU E 1 36 ? 4.153 65.814 83.250 1.00 42.10 36 LEU E CA 1
ATOM 3063 C C . LEU E 1 36 ? 3.496 66.240 84.554 1.00 42.92 36 LEU E C 1
ATOM 3064 O O . LEU E 1 36 ? 3.852 65.769 85.628 1.00 44.42 36 LEU E O 1
ATOM 3069 N N . ARG E 1 37 ? 2.505 67.111 84.449 1.00 44.45 37 ARG E N 1
ATOM 3070 C CA . ARG E 1 37 ? 1.765 67.537 85.613 1.00 39.87 37 ARG E CA 1
ATOM 3071 C C . ARG E 1 37 ? 1.041 66.367 86.240 1.00 44.22 37 ARG E C 1
ATOM 3072 O O . ARG E 1 37 ? 1.148 66.139 87.454 1.00 44.13 37 ARG E O 1
ATOM 3080 N N . PHE E 1 38 ? 0.303 65.619 85.422 1.00 41.01 38 PHE E N 1
ATOM 3081 C CA . PHE E 1 38 ? -0.491 64.528 85.971 1.00 42.81 38 PHE E CA 1
ATOM 3082 C C . PHE E 1 38 ? 0.457 63.521 86.583 1.00 40.87 38 PHE E C 1
ATOM 3083 O O . PHE E 1 38 ? 0.213 63.013 87.683 1.00 41.93 38 PHE E O 1
ATOM 3091 N N . TYR E 1 39 ? 1.544 63.238 85.865 1.00 36.19 39 TYR E N 1
ATOM 3092 C CA . TYR E 1 39 ? 2.518 62.261 86.331 1.00 39.91 39 TYR E CA 1
ATOM 3093 C C . TYR E 1 39 ? 3.147 62.660 87.649 1.00 44.36 39 TYR E C 1
ATOM 3094 O O . TYR E 1 39 ? 3.184 61.873 88.595 1.00 50.54 39 TYR E O 1
ATOM 3103 N N . SER E 1 40 ? 3.668 63.880 87.703 1.00 46.73 40 SER E N 1
ATOM 3104 C CA . SER E 1 40 ? 4.375 64.319 88.891 1.00 46.02 40 SER E CA 1
ATOM 3105 C C . SER E 1 40 ? 3.457 64.353 90.112 1.00 50.69 40 SER E C 1
ATOM 3106 O O . SER E 1 40 ? 3.863 63.922 91.185 1.00 56.90 40 SER E O 1
ATOM 3109 N N . TYR E 1 41 ? 2.221 64.830 89.964 1.00 50.38 41 TYR E N 1
ATOM 3110 C CA . TYR E 1 41 ? 1.335 64.879 91.125 1.00 52.85 41 TYR E CA 1
ATOM 3111 C C . TYR E 1 41 ? 0.985 63.478 91.568 1.00 56.69 41 TYR E C 1
ATOM 3112 O O . TYR E 1 41 ? 0.935 63.193 92.766 1.00 61.18 41 TYR E O 1
ATOM 3121 N N . TYR E 1 42 ? 0.747 62.607 90.593 1.00 52.11 42 TYR E N 1
ATOM 3122 C CA . TYR E 1 42 ? 0.367 61.232 90.873 1.00 50.57 42 TYR E CA 1
ATOM 3123 C C . TYR E 1 42 ? 1.438 60.498 91.661 1.00 52.62 42 TYR E C 1
ATOM 3124 O O . TYR E 1 42 ? 1.114 59.829 92.645 1.00 49.07 42 TYR E O 1
ATOM 3133 N N . LYS E 1 43 ? 2.707 60.610 91.244 1.00 53.15 43 LYS E N 1
ATOM 3134 C CA . LYS E 1 43 ? 3.795 59.940 91.979 1.00 54.33 43 LYS E CA 1
ATOM 3135 C C . LYS E 1 43 ? 3.964 60.531 93.372 1.00 55.67 43 LYS E C 1
ATOM 3136 O O . LYS E 1 43 ? 4.173 59.803 94.344 1.00 60.21 43 LYS E O 1
ATOM 3142 N N . GLN E 1 44 ? 3.849 61.850 93.471 1.00 57.42 44 GLN E N 1
ATOM 3143 C CA . GLN E 1 44 ? 3.911 62.513 94.767 1.00 59.26 44 GLN E CA 1
ATOM 3144 C C . GLN E 1 44 ? 2.786 61.989 95.651 1.00 58.40 44 GLN E C 1
ATOM 3145 O O . GLN E 1 44 ? 3.012 61.640 96.800 1.00 63.43 44 GLN E O 1
ATOM 3151 N N . ALA E 1 45 ? 1.577 61.917 95.105 1.00 58.52 45 ALA E N 1
ATOM 3152 C CA . ALA E 1 45 ? 0.435 61.394 95.852 1.00 58.19 45 ALA E CA 1
ATOM 3153 C C . ALA E 1 45 ? 0.659 59.950 96.279 1.00 61.17 45 ALA E C 1
ATOM 3154 O O . ALA E 1 45 ? 0.520 59.619 97.450 1.00 67.40 45 ALA E O 1
ATOM 3156 N N . THR E 1 46 ? 1.022 59.095 95.332 1.00 54.62 46 THR E N 1
ATOM 3157 C CA . THR E 1 46 ? 1.068 57.667 95.605 1.00 56.05 46 THR E CA 1
ATOM 3158 C C . THR E 1 46 ? 2.335 57.180 96.300 1.00 71.48 46 THR E C 1
ATOM 3159 O O . THR E 1 46 ? 2.257 56.263 97.105 1.00 86.09 46 THR E O 1
ATOM 3163 N N . MET E 1 47 ? 3.491 57.785 96.026 1.00 71.16 47 MET E N 1
ATOM 3164 C CA . MET E 1 47 ? 4.731 57.324 96.663 1.00 63.75 47 MET E CA 1
ATOM 3165 C C . MET E 1 47 ? 5.466 58.385 97.469 1.00 65.77 47 MET E C 1
ATOM 3166 O O . MET E 1 47 ? 6.539 58.122 98.028 1.00 66.93 47 MET E O 1
ATOM 3171 N N . GLY E 1 48 ? 4.918 59.593 97.513 1.00 67.58 48 GLY E N 1
ATOM 3172 C CA . GLY E 1 48 ? 5.544 60.662 98.279 1.00 70.44 48 GLY E CA 1
ATOM 3173 C C . GLY E 1 48 ? 6.766 61.231 97.582 1.00 68.98 48 GLY E C 1
ATOM 3174 O O . GLY E 1 48 ? 6.919 61.077 96.371 1.00 67.78 48 GLY E O 1
ATOM 3175 N N . PRO E 1 49 ? 7.641 61.904 98.338 1.00 64.75 49 PRO E N 1
ATOM 3176 C CA . PRO E 1 49 ? 8.802 62.513 97.692 1.00 67.10 49 PRO E CA 1
ATOM 3177 C C . PRO E 1 49 ? 9.623 61.523 96.873 1.00 68.10 49 PRO E C 1
ATOM 3178 O O . PRO E 1 49 ? 9.663 60.321 97.159 1.00 71.26 49 PRO E O 1
ATOM 3182 N N . CYS E 1 50 ? 10.267 62.062 95.843 1.00 64.36 50 CYS E N 1
ATOM 3183 C CA . CYS E 1 50 ? 11.114 61.299 94.944 1.00 67.34 50 CYS E CA 1
ATOM 3184 C C . CYS E 1 50 ? 12.441 60.868 95.586 1.00 68.49 50 CYS E C 1
ATOM 3185 O O . CYS E 1 50 ? 13.346 61.694 95.840 1.00 60.16 50 CYS E O 1
ATOM 3188 N N . LEU E 1 51 ? 12.565 59.565 95.822 1.00 67.58 51 LEU E N 1
ATOM 3189 C CA . LEU E 1 51 ? 13.771 59.037 96.443 1.00 70.09 51 LEU E CA 1
ATOM 3190 C C . LEU E 1 51 ? 14.426 57.934 95.641 1.00 69.77 51 LEU E C 1
ATOM 3191 O O . LEU E 1 51 ? 15.349 57.284 96.122 1.00 72.33 51 LEU E O 1
ATOM 3196 N N . VAL E 1 52 ? 13.947 57.715 94.423 1.00 65.49 52 VAL E N 1
ATOM 3197 C CA . VAL E 1 52 ? 14.578 56.742 93.542 1.00 61.80 52 VAL E CA 1
ATOM 3198 C C . VAL E 1 52 ? 15.694 57.401 92.744 1.00 60.21 52 VAL E C 1
ATOM 3199 O O . VAL E 1 52 ? 15.805 58.629 92.703 1.00 58.50 52 VAL E O 1
ATOM 3203 N N . PRO E 1 53 ? 16.541 56.587 92.108 1.00 63.51 53 PRO E N 1
ATOM 3204 C CA . PRO E 1 53 ? 17.620 57.201 91.324 1.00 63.59 53 PRO E CA 1
ATOM 3205 C C . PRO E 1 53 ? 17.121 57.696 89.957 1.00 58.79 53 PRO E C 1
ATOM 3206 O O . PRO E 1 53 ? 16.216 57.113 89.340 1.00 50.90 53 PRO E O 1
ATOM 3210 N N . ARG E 1 54 ? 17.733 58.775 89.493 1.00 55.51 54 ARG E N 1
ATOM 3211 C CA . ARG E 1 54 ? 17.394 59.368 88.210 1.00 53.15 54 ARG E CA 1
ATOM 3212 C C . ARG E 1 54 ? 17.825 58.488 87.023 1.00 44.57 54 ARG E C 1
ATOM 3213 O O . ARG E 1 54 ? 18.957 58.046 86.948 1.00 45.81 54 ARG E O 1
ATOM 3221 N N . PRO E 1 55 ? 16.899 58.195 86.106 1.00 41.97 55 PRO E N 1
ATOM 3222 C CA . PRO E 1 55 ? 17.326 57.429 84.929 1.00 40.04 55 PRO E CA 1
ATOM 3223 C C . PRO E 1 55 ? 18.559 58.040 84.282 1.00 37.41 55 PRO E C 1
ATOM 3224 O O . PRO E 1 55 ? 18.874 59.221 84.480 1.00 36.65 55 PRO E O 1
ATOM 3228 N N . GLY E 1 56 ? 19.245 57.227 83.491 1.00 32.46 56 GLY E N 1
ATOM 3229 C CA . GLY E 1 56 ? 20.408 57.692 82.776 1.00 29.70 56 GLY E CA 1
ATOM 3230 C C . GLY E 1 56 ? 20.149 58.262 81.376 1.00 44.89 56 GLY E C 1
ATOM 3231 O O . GLY E 1 56 ? 19.023 58.599 80.983 1.00 49.17 56 GLY E O 1
ATOM 3232 N N . PHE E 1 57 ? 21.227 58.337 80.611 1.00 33.33 57 PHE E N 1
ATOM 3233 C CA . PHE E 1 57 ? 21.255 59.053 79.371 1.00 34.63 57 PHE E CA 1
ATOM 3234 C C . PHE E 1 57 ? 20.411 58.409 78.258 1.00 46.26 57 PHE E C 1
ATOM 3235 O O . PHE E 1 57 ? 19.862 59.112 77.413 1.00 42.82 57 PHE E O 1
ATOM 3243 N N . TRP E 1 58 ? 20.305 57.086 78.246 1.00 46.46 58 TRP E N 1
ATOM 3244 C CA . TRP E 1 58 ? 19.520 56.430 77.200 1.00 43.57 58 TRP E CA 1
ATOM 3245 C C . TRP E 1 58 ? 18.018 56.424 77.517 1.00 47.52 58 TRP E C 1
ATOM 3246 O O . TRP E 1 58 ? 17.205 55.886 76.757 1.00 45.88 58 TRP E O 1
ATOM 3257 N N . ASP E 1 59 ? 17.651 57.054 78.627 1.00 42.65 59 ASP E N 1
ATOM 3258 C CA . ASP E 1 59 ? 16.253 57.153 79.004 1.00 32.40 59 ASP E CA 1
ATOM 3259 C C . ASP E 1 59 ? 15.755 58.605 79.179 1.00 31.63 59 ASP E C 1
ATOM 3260 O O . ASP E 1 59 ? 15.333 59.022 80.254 1.00 36.80 59 ASP E O 1
ATOM 3265 N N . PRO E 1 60 ? 15.797 59.380 78.103 1.00 33.22 60 PRO E N 1
ATOM 3266 C CA . PRO E 1 60 ? 15.380 60.788 78.107 1.00 31.68 60 PRO E CA 1
ATOM 3267 C C . PRO E 1 60 ? 14.035 60.953 78.757 1.00 37.38 60 PRO E C 1
ATOM 3268 O O . PRO E 1 60 ? 13.857 61.835 79.592 1.00 43.46 60 PRO E O 1
ATOM 3272 N N . ILE E 1 61 ? 13.081 60.118 78.366 1.00 40.42 61 ILE E N 1
ATOM 3273 C CA . ILE E 1 61 ? 11.724 60.275 78.880 1.00 38.70 61 ILE E CA 1
ATOM 3274 C C . ILE E 1 61 ? 11.661 59.991 80.370 1.00 42.65 61 ILE E C 1
ATOM 3275 O O . ILE E 1 61 ? 11.008 60.711 81.107 1.00 48.99 61 ILE E O 1
ATOM 3280 N N . GLY E 1 62 ? 12.380 58.967 80.820 1.00 48.22 62 GLY E N 1
ATOM 3281 C CA . GLY E 1 62 ? 12.508 58.691 82.239 1.00 43.49 62 GLY E CA 1
ATOM 3282 C C . GLY E 1 62 ? 13.112 59.863 83.000 1.00 41.11 62 GLY E C 1
ATOM 3283 O O . GLY E 1 62 ? 12.701 60.151 84.128 1.00 38.92 62 GLY E O 1
ATOM 3284 N N . ARG E 1 63 ? 14.082 60.536 82.381 1.00 37.27 63 ARG E N 1
ATOM 3285 C CA . ARG E 1 63 ? 14.691 61.743 82.965 1.00 45.24 63 ARG E CA 1
ATOM 3286 C C . ARG E 1 63 ? 13.702 62.925 83.096 1.00 46.75 63 ARG E C 1
ATOM 3287 O O . ARG E 1 63 ? 13.708 63.657 84.102 1.00 37.86 63 ARG E O 1
ATOM 3295 N N . TYR E 1 64 ? 12.859 63.111 82.084 1.00 40.43 64 TYR E N 1
ATOM 3296 C CA . TYR E 1 64 ? 11.870 64.180 82.125 1.00 41.62 64 TYR E CA 1
ATOM 3297 C C . TYR E 1 64 ? 10.888 63.893 83.254 1.00 40.42 64 TYR E C 1
ATOM 3298 O O . TYR E 1 64 ? 10.593 64.772 84.064 1.00 43.63 64 TYR E O 1
ATOM 3307 N N . LYS E 1 65 ? 10.392 62.657 83.301 1.00 38.35 65 LYS E N 1
ATOM 3308 C CA . LYS E 1 65 ? 9.420 62.231 84.318 1.00 41.75 65 LYS E CA 1
ATOM 3309 C C . LYS E 1 65 ? 10.012 62.363 85.719 1.00 41.93 65 LYS E C 1
ATOM 3310 O O . LYS E 1 65 ? 9.342 62.788 86.662 1.00 41.89 65 LYS E O 1
ATOM 3316 N N . TRP E 1 66 ? 11.286 62.024 85.847 1.00 43.07 66 TRP E N 1
ATOM 3317 C CA . TRP E 1 66 ? 11.941 62.086 87.143 1.00 42.72 66 TRP E CA 1
ATOM 3318 C C . TRP E 1 66 ? 12.115 63.542 87.566 1.00 41.27 66 TRP E C 1
ATOM 3319 O O . TRP E 1 66 ? 11.779 63.907 88.684 1.00 42.72 66 TRP E O 1
ATOM 3330 N N . ASP E 1 67 ? 12.613 64.383 86.666 1.00 38.21 67 ASP E N 1
ATOM 3331 C CA . ASP E 1 67 ? 12.773 65.802 86.992 1.00 42.89 67 ASP E CA 1
ATOM 3332 C C . ASP E 1 67 ? 11.441 66.430 87.375 1.00 50.95 67 ASP E C 1
ATOM 3333 O O . ASP E 1 67 ? 11.362 67.237 88.309 1.00 53.11 67 ASP E O 1
ATOM 3338 N N . ALA E 1 68 ? 10.387 66.037 86.665 1.00 50.48 68 ALA E N 1
ATOM 3339 C CA . ALA E 1 68 ? 9.051 66.551 86.947 1.00 46.43 68 ALA E CA 1
ATOM 3340 C C . ALA E 1 68 ? 8.636 66.190 88.369 1.00 45.99 68 ALA E C 1
ATOM 3341 O O . ALA E 1 68 ? 8.251 67.048 89.161 1.00 46.03 68 ALA E O 1
ATOM 3343 N N . TRP E 1 69 ? 8.728 64.906 88.681 1.00 44.00 69 TRP E N 1
ATOM 3344 C CA . TRP E 1 69 ? 8.409 64.412 90.005 1.00 46.47 69 TRP E CA 1
ATOM 3345 C C . TRP E 1 69 ? 9.293 65.080 91.081 1.00 46.07 69 TRP E C 1
ATOM 3346 O O . TRP E 1 69 ? 8.810 65.685 92.042 1.00 46.74 69 TRP E O 1
ATOM 3357 N N . ASN E 1 70 ? 10.596 64.987 90.896 1.00 46.36 70 ASN E N 1
ATOM 3358 C CA . ASN E 1 70 ? 11.534 65.544 91.851 1.00 51.35 70 ASN E CA 1
ATOM 3359 C C . ASN E 1 70 ? 11.286 67.019 92.165 1.00 55.36 70 ASN E C 1
ATOM 3360 O O . ASN E 1 70 ? 11.582 67.471 93.256 1.00 57.11 70 ASN E O 1
ATOM 3365 N N . SER E 1 71 ? 10.741 67.767 91.210 1.00 53.54 71 SER E N 1
ATOM 3366 C CA . SER E 1 71 ? 10.559 69.202 91.398 1.00 43.14 71 SER E CA 1
ATOM 3367 C C . SER E 1 71 ? 9.493 69.476 92.445 1.00 49.26 71 SER E C 1
ATOM 3368 O O . SER E 1 71 ? 9.326 70.605 92.879 1.00 53.05 71 SER E O 1
ATOM 3371 N N . LEU E 1 72 ? 8.749 68.454 92.840 1.00 50.76 72 LEU E N 1
ATOM 3372 C CA . LEU E 1 72 ? 7.695 68.676 93.813 1.00 58.99 72 LEU E CA 1
ATOM 3373 C C . LEU E 1 72 ? 8.267 68.646 95.227 1.00 70.21 72 LEU E C 1
ATOM 3374 O O . LEU E 1 72 ? 7.606 69.057 96.188 1.00 74.54 72 LEU E O 1
ATOM 3379 N N . GLY E 1 73 ? 9.501 68.158 95.347 1.00 70.77 73 GLY E N 1
ATOM 3380 C CA . GLY E 1 73 ? 10.180 68.105 96.629 1.00 70.79 73 GLY E CA 1
ATOM 3381 C C . GLY E 1 73 ? 9.437 67.364 97.729 1.00 69.54 73 GLY E C 1
ATOM 3382 O O . GLY E 1 73 ? 9.052 66.205 97.552 1.00 68.47 73 GLY E O 1
ATOM 3383 N N . LYS E 1 74 ? 9.240 68.033 98.866 1.00 68.89 74 LYS E N 1
ATOM 3384 C CA . LYS E 1 74 ? 8.623 67.394 100.034 1.00 77.04 74 LYS E CA 1
ATOM 3385 C C . LYS E 1 74 ? 7.098 67.607 100.139 1.00 79.52 74 LYS E C 1
ATOM 3386 O O . LYS E 1 74 ? 6.502 67.336 101.191 1.00 77.63 74 LYS E O 1
ATOM 3390 N N . MET E 1 75 ? 6.477 68.077 99.053 1.00 76.22 75 MET E N 1
ATOM 3391 C CA . MET E 1 75 ? 5.034 68.344 99.029 1.00 71.72 75 MET E CA 1
ATOM 3392 C C . MET E 1 75 ? 4.228 67.211 99.665 1.00 70.05 75 MET E C 1
ATOM 3393 O O . MET E 1 75 ? 4.520 66.032 99.437 1.00 68.05 75 MET E O 1
ATOM 3398 N N . SER E 1 76 ? 3.217 67.568 100.457 1.00 66.95 76 SER E N 1
ATOM 3399 C CA . SER E 1 76 ? 2.394 66.564 101.136 1.00 68.82 76 SER E CA 1
ATOM 3400 C C . SER E 1 76 ? 1.605 65.723 100.147 1.00 68.36 76 SER E C 1
ATOM 3401 O O . SER E 1 76 ? 1.345 66.155 99.025 1.00 65.25 76 SER E O 1
ATOM 3404 N N . ARG E 1 77 ? 1.229 64.523 100.571 1.00 74.74 77 ARG E N 1
ATOM 3405 C CA . ARG E 1 77 ? 0.394 63.661 99.754 1.00 72.59 77 ARG E CA 1
ATOM 3406 C C . ARG E 1 77 ? -0.962 64.311 99.531 1.00 76.19 77 ARG E C 1
ATOM 3407 O O . ARG E 1 77 ? -1.464 64.349 98.416 1.00 82.22 77 ARG E O 1
ATOM 3415 N N . GLU E 1 78 ? -1.550 64.835 100.598 1.00 80.99 78 GLU E N 1
ATOM 3416 C CA . GLU E 1 78 ? -2.838 65.503 100.492 1.00 78.04 78 GLU E CA 1
ATOM 3417 C C . GLU E 1 78 ? -2.763 66.557 99.395 1.00 74.09 78 GLU E C 1
ATOM 3418 O O . GLU E 1 78 ? -3.640 66.632 98.537 1.00 77.48 78 GLU E O 1
ATOM 3420 N N . GLU E 1 79 ? -1.695 67.347 99.410 1.00 67.42 79 GLU E N 1
ATOM 3421 C CA . GLU E 1 79 ? -1.586 68.498 98.519 1.00 66.89 79 GLU E CA 1
ATOM 3422 C C . GLU E 1 79 ? -1.440 68.103 97.048 1.00 66.30 79 GLU E C 1
ATOM 3423 O O . GLU E 1 79 ? -1.959 68.777 96.156 1.00 66.79 79 GLU E O 1
ATOM 3429 N N . ALA E 1 80 ? -0.738 67.004 96.800 1.00 59.93 80 ALA E N 1
ATOM 3430 C CA . ALA E 1 80 ? -0.566 66.515 95.448 1.00 60.47 80 ALA E CA 1
ATOM 3431 C C . ALA E 1 80 ? -1.906 66.002 94.924 1.00 68.22 80 ALA E C 1
ATOM 3432 O O . ALA E 1 80 ? -2.285 66.278 93.787 1.00 70.38 80 ALA E O 1
ATOM 3434 N N . MET E 1 81 ? -2.618 65.258 95.762 1.00 69.26 81 MET E N 1
ATOM 3435 C CA . MET E 1 81 ? -3.947 64.781 95.417 1.00 69.37 81 MET E CA 1
ATOM 3436 C C . MET E 1 81 ? -4.834 65.929 94.970 1.00 68.82 81 MET E C 1
ATOM 3437 O O . MET E 1 81 ? -5.515 65.844 93.948 1.00 72.60 81 MET E O 1
ATOM 3442 N N . SER E 1 82 ? -4.805 67.011 95.730 1.00 60.58 82 SER E N 1
ATOM 3443 C CA . SER E 1 82 ? -5.633 68.162 95.425 1.00 63.44 82 SER E CA 1
ATOM 3444 C C . SER E 1 82 ? -5.258 68.804 94.087 1.00 65.05 82 SER E C 1
ATOM 3445 O O . SER E 1 82 ? -6.135 69.170 93.306 1.00 71.92 82 SER E O 1
ATOM 3448 N N . ALA E 1 83 ? -3.962 68.931 93.815 1.00 60.07 83 ALA E N 1
ATOM 3449 C CA . ALA E 1 83 ? -3.505 69.602 92.591 1.00 58.41 83 ALA E CA 1
ATOM 3450 C C . ALA E 1 83 ? -3.737 68.758 91.351 1.00 60.02 83 ALA E C 1
ATOM 3451 O O . ALA E 1 83 ? -3.730 69.265 90.224 1.00 56.39 83 ALA E O 1
ATOM 3453 N N . TYR E 1 84 ? -3.892 67.461 91.585 1.00 58.41 84 TYR E N 1
ATOM 3454 C CA . TYR E 1 84 ? -4.121 66.503 90.533 1.00 58.50 84 TYR E CA 1
ATOM 3455 C C . TYR E 1 84 ? -5.539 66.706 90.089 1.00 61.03 84 TYR E C 1
ATOM 3456 O O . TYR E 1 84 ? -5.851 66.668 88.900 1.00 65.26 84 TYR E O 1
ATOM 3465 N N . ILE E 1 85 ? -6.406 66.919 91.068 1.00 53.87 85 ILE E N 1
ATOM 3466 C CA . ILE E 1 85 ? -7.795 67.153 90.771 1.00 58.56 85 ILE E CA 1
ATOM 3467 C C . ILE E 1 85 ? -7.926 68.467 90.022 1.00 65.40 85 ILE E C 1
ATOM 3468 O O . ILE E 1 85 ? -8.632 68.569 89.011 1.00 66.16 85 ILE E O 1
ATOM 3473 N N . THR E 1 86 ? -7.205 69.463 90.512 1.00 62.72 86 THR E N 1
ATOM 3474 C CA . THR E 1 86 ? -7.185 70.775 89.892 1.00 61.91 86 THR E CA 1
ATOM 3475 C C . THR E 1 86 ? -6.703 70.704 88.443 1.00 61.80 86 THR E C 1
ATOM 3476 O O . THR E 1 86 ? -7.303 71.318 87.558 1.00 67.29 86 THR E O 1
ATOM 3480 N N . GLU E 1 87 ? -5.638 69.940 88.210 1.00 55.47 87 GLU E N 1
ATOM 3481 C CA . GLU E 1 87 ? -5.123 69.704 86.861 1.00 53.61 87 GLU E CA 1
ATOM 3482 C C . GLU E 1 87 ? -6.160 68.977 86.002 1.00 55.71 87 GLU E C 1
ATOM 3483 O O . GLU E 1 87 ? -6.334 69.289 84.832 1.00 58.70 87 GLU E O 1
ATOM 3489 N N . MET E 1 88 ? -6.845 68.006 86.591 1.00 54.52 88 MET E N 1
ATOM 3490 C CA . MET E 1 88 ? -7.878 67.282 85.875 1.00 62.57 88 MET E CA 1
ATOM 3491 C C . MET E 1 88 ? -8.991 68.217 85.403 1.00 67.25 88 MET E C 1
ATOM 3492 O O . MET E 1 88 ? -9.327 68.235 84.224 1.00 70.64 88 MET E O 1
ATOM 3497 N N . LYS E 1 89 ? -9.558 68.997 86.318 1.00 64.59 89 LYS E N 1
ATOM 3498 C CA . LYS E 1 89 ? -10.610 69.943 85.946 1.00 62.99 89 LYS E CA 1
ATOM 3499 C C . LYS E 1 89 ? -10.163 70.907 84.858 1.00 68.06 89 LYS E C 1
ATOM 3500 O O . LYS E 1 89 ? -10.905 71.175 83.916 1.00 69.41 89 LYS E O 1
ATOM 3506 N N . LEU E 1 90 ? -8.948 71.428 84.992 1.00 72.80 90 LEU E N 1
ATOM 3507 C CA . LEU E 1 90 ? -8.422 72.397 84.037 1.00 73.33 90 LEU E CA 1
ATOM 3508 C C . LEU E 1 90 ? -8.403 71.817 82.634 1.00 74.41 90 LEU E C 1
ATOM 3509 O O . LEU E 1 90 ? -8.819 72.469 81.669 1.00 74.13 90 LEU E O 1
ATOM 3514 N N . VAL E 1 91 ? -7.904 70.588 82.536 1.00 69.28 91 VAL E N 1
ATOM 3515 C CA . VAL E 1 91 ? -7.795 69.899 81.264 1.00 64.19 91 VAL E CA 1
ATOM 3516 C C . VAL E 1 91 ? -9.157 69.425 80.805 1.00 62.28 91 VAL E C 1
ATOM 3517 O O . VAL E 1 91 ? -9.503 69.568 79.634 1.00 66.92 91 VAL E O 1
ATOM 3521 N N . ALA E 1 92 ? -9.934 68.859 81.721 1.00 59.38 92 ALA E N 1
ATOM 3522 C CA . ALA E 1 92 ? -11.290 68.428 81.380 1.00 57.97 92 ALA E CA 1
ATOM 3523 C C . ALA E 1 92 ? -12.045 69.571 80.733 1.00 61.17 92 ALA E C 1
ATOM 3524 O O . ALA E 1 92 ? -12.813 69.349 79.809 1.00 64.55 92 ALA E O 1
ATOM 3526 N N . GLN E 1 93 ? -11.817 70.793 81.207 1.00 63.29 93 GLN E N 1
ATOM 3527 C CA . GLN E 1 93 ? -12.525 71.948 80.667 1.00 72.49 93 GLN E CA 1
ATOM 3528 C C . GLN E 1 93 ? -12.196 72.172 79.184 1.00 79.32 93 GLN E C 1
ATOM 3529 O O . GLN E 1 93 ? -13.107 72.392 78.367 1.00 84.62 93 GLN E O 1
ATOM 3535 N N . LYS E 1 94 ? -10.907 72.100 78.843 1.00 74.33 94 LYS E N 1
ATOM 3536 C CA . LYS E 1 94 ? -10.463 72.157 77.444 1.00 74.73 94 LYS E CA 1
ATOM 3537 C C . LYS E 1 94 ? -11.158 71.094 76.586 1.00 70.36 94 LYS E C 1
ATOM 3538 O O . LYS E 1 94 ? -11.770 71.414 75.578 1.00 73.35 94 LYS E O 1
ATOM 3544 N N . VAL E 1 95 ? -11.041 69.832 76.982 1.00 63.69 95 VAL E N 1
ATOM 3545 C CA . VAL E 1 95 ? -11.716 68.739 76.292 1.00 72.10 95 VAL E CA 1
ATOM 3546 C C . VAL E 1 95 ? -13.155 69.087 75.881 1.00 87.40 95 VAL E C 1
ATOM 3547 O O . VAL E 1 95 ? -13.552 68.846 74.742 1.00 96.48 95 VAL E O 1
ATOM 3551 N N . ILE E 1 96 ? -13.929 69.658 76.800 1.00 87.72 96 ILE E N 1
ATOM 3552 C CA . ILE E 1 96 ? -15.268 70.135 76.482 1.00 91.65 96 ILE E CA 1
ATOM 3553 C C . ILE E 1 96 ? -15.195 71.424 75.670 1.00 111.46 96 ILE E C 1
ATOM 3554 O O . ILE E 1 96 ? -15.659 72.458 76.139 1.00 109.93 96 ILE E O 1
ATOM 3559 N N . ASP E 1 97 ? -14.624 71.364 74.464 1.00 78.02 97 ASP E N 1
ATOM 3560 C CA . ASP E 1 97 ? -14.308 72.571 73.674 1.00 84.46 97 ASP E CA 1
ATOM 3561 C C . ASP E 1 97 ? -13.572 72.280 72.339 1.00 82.61 97 ASP E C 1
ATOM 3562 O O . ASP E 1 97 ? -13.469 71.131 71.869 1.00 78.47 97 ASP E O 1
ATOM 3567 N N . GLN F 1 9 ? 66.164 59.261 66.932 1.00 71.31 9 GLN F N 1
ATOM 3568 C CA . GLN F 1 9 ? 65.841 57.924 67.453 1.00 77.95 9 GLN F CA 1
ATOM 3569 C C . GLN F 1 9 ? 66.961 57.151 68.188 1.00 80.16 9 GLN F C 1
ATOM 3570 O O . GLN F 1 9 ? 66.665 56.376 69.098 1.00 81.39 9 GLN F O 1
ATOM 3576 N N . LYS F 1 1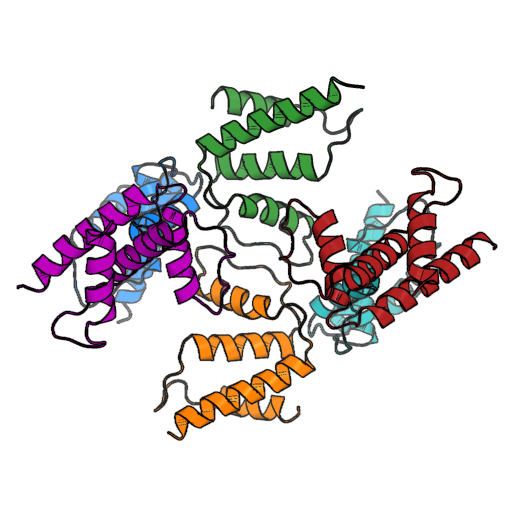0 ? 68.229 57.316 67.807 1.00 79.50 10 LYS F N 1
ATOM 3577 C CA . LYS F 1 10 ? 69.307 56.708 68.613 1.00 72.89 10 LYS F CA 1
ATOM 3578 C C . LYS F 1 10 ? 69.377 57.418 69.972 1.00 63.33 10 LYS F C 1
ATOM 3579 O O . LYS F 1 10 ? 69.742 56.819 70.993 1.00 67.19 10 LYS F O 1
ATOM 3581 N N . GLN F 1 11 ? 69.012 58.699 69.960 1.00 88.53 11 GLN F N 1
ATOM 3582 C CA . GLN F 1 11 ? 68.799 59.480 71.170 1.00 76.14 11 GLN F CA 1
ATOM 3583 C C . GLN F 1 11 ? 67.793 58.817 72.107 1.00 74.96 11 GLN F C 1
ATOM 3584 O O . GLN F 1 11 ? 67.992 58.765 73.324 1.00 75.60 11 GLN F O 1
ATOM 3590 N N . PHE F 1 12 ? 66.694 58.345 71.527 1.00 68.09 12 PHE F N 1
ATOM 3591 C CA . PHE F 1 12 ? 65.663 57.645 72.270 1.00 61.35 12 PHE F CA 1
ATOM 3592 C C . PHE F 1 12 ? 66.290 56.455 72.965 1.00 62.32 12 PHE F C 1
ATOM 3593 O O . PHE F 1 12 ? 66.110 56.251 74.165 1.00 66.39 12 PHE F O 1
ATOM 3601 N N . GLN F 1 13 ? 67.051 55.676 72.211 1.00 63.88 13 GLN F N 1
ATOM 3602 C CA . GLN F 1 13 ? 67.622 54.453 72.752 1.00 69.90 13 GLN F CA 1
ATOM 3603 C C . GLN F 1 13 ? 68.516 54.697 73.958 1.00 68.45 13 GLN F C 1
ATOM 3604 O O . GLN F 1 13 ? 68.499 53.906 74.906 1.00 71.04 13 GLN F O 1
ATOM 3610 N N . ALA F 1 14 ? 69.265 55.801 73.941 1.00 62.71 14 ALA F N 1
ATOM 3611 C CA . ALA F 1 14 ? 70.132 56.143 75.076 1.00 69.62 14 ALA F CA 1
ATOM 3612 C C . ALA F 1 14 ? 69.339 56.652 76.266 1.00 68.03 14 ALA F C 1
ATOM 3613 O O . ALA F 1 14 ? 69.556 56.214 77.409 1.00 71.57 14 ALA F O 1
ATOM 3615 N N . ALA F 1 15 ? 68.432 57.588 76.001 1.00 54.56 15 ALA F N 1
ATOM 3616 C CA . ALA F 1 15 ? 67.583 58.117 77.056 1.00 53.73 15 ALA F CA 1
ATOM 3617 C C . ALA F 1 15 ? 66.856 56.980 77.771 1.00 57.64 15 ALA F C 1
ATOM 3618 O O . ALA F 1 15 ? 66.722 57.003 78.997 1.00 66.23 15 ALA F O 1
ATOM 3620 N N . VAL F 1 16 ? 66.403 55.980 77.017 1.00 47.53 16 VAL F N 1
ATOM 3621 C CA . VAL F 1 16 ? 65.785 54.817 77.637 1.00 54.06 16 VAL F CA 1
ATOM 3622 C C . VAL F 1 16 ? 66.798 54.115 78.533 1.00 59.03 16 VAL F C 1
ATOM 3623 O O . VAL F 1 16 ? 66.488 53.711 79.658 1.00 59.21 16 VAL F O 1
ATOM 3627 N N . SER F 1 17 ? 68.018 53.978 78.033 1.00 64.43 17 SER F N 1
ATOM 3628 C CA . SER F 1 17 ? 69.070 53.354 78.824 1.00 69.64 17 SER F CA 1
ATOM 3629 C C . SER F 1 17 ? 69.432 54.159 80.059 1.00 65.37 17 SER F C 1
ATOM 3630 O O . SER F 1 17 ? 69.791 53.583 81.088 1.00 65.88 17 SER F O 1
ATOM 3633 N N . VAL F 1 18 ? 69.331 55.481 79.980 1.00 55.85 18 VAL F N 1
ATOM 3634 C CA . VAL F 1 18 ? 69.516 56.264 81.194 1.00 58.42 18 VAL F CA 1
ATOM 3635 C C . VAL F 1 18 ? 68.408 55.965 82.201 1.00 64.65 18 VAL F C 1
ATOM 3636 O O . VAL F 1 18 ? 68.696 55.667 83.360 1.00 75.89 18 VAL F O 1
ATOM 3640 N N . ILE F 1 19 ? 67.149 56.009 81.766 1.00 61.45 19 ILE F N 1
ATOM 3641 C CA . ILE F 1 19 ? 66.037 55.756 82.687 1.00 57.78 19 ILE F CA 1
ATOM 3642 C C . ILE F 1 19 ? 66.120 54.369 83.302 1.00 59.87 19 ILE F C 1
ATOM 3643 O O . ILE F 1 19 ? 65.846 54.178 84.489 1.00 60.87 19 ILE F O 1
ATOM 3648 N N . GLN F 1 20 ? 66.492 53.395 82.488 1.00 63.55 20 GLN F N 1
ATOM 3649 C CA . GLN F 1 20 ? 66.530 52.032 82.972 1.00 71.97 20 GLN F CA 1
ATOM 3650 C C . GLN F 1 20 ? 67.556 51.850 84.086 1.00 76.52 20 GLN F C 1
ATOM 3651 O O . GLN F 1 20 ? 67.295 51.141 85.063 1.00 79.58 20 GLN F O 1
ATOM 3657 N N . ASN F 1 21 ? 68.696 52.525 83.957 1.00 75.24 21 ASN F N 1
ATOM 3658 C CA . ASN F 1 21 ? 69.780 52.396 84.928 1.00 72.22 21 ASN F CA 1
ATOM 3659 C C . ASN F 1 21 ? 69.775 53.449 86.047 1.00 77.71 21 ASN F C 1
ATOM 3660 O O . ASN F 1 21 ? 70.784 53.661 86.710 1.00 78.62 21 ASN F O 1
ATOM 3665 N N . LEU F 1 22 ? 68.642 54.111 86.254 1.00 75.72 22 LEU F N 1
ATOM 3666 C CA . LEU F 1 22 ? 68.479 54.969 87.428 1.00 78.88 22 LEU F CA 1
ATOM 3667 C C . LEU F 1 22 ? 68.203 54.155 88.702 1.00 82.13 22 LEU F C 1
ATOM 3668 O O . LEU F 1 22 ? 67.820 52.992 88.635 1.00 90.58 22 LEU F O 1
ATOM 3673 N N . PRO F 1 23 ? 68.390 54.772 89.874 1.00 77.97 23 PRO F N 1
ATOM 3674 C CA . PRO F 1 23 ? 68.034 54.140 91.151 1.00 75.87 23 PRO F CA 1
ATOM 3675 C C . PRO F 1 23 ? 66.545 54.267 91.452 1.00 78.08 23 PRO F C 1
ATOM 3676 O O . PRO F 1 23 ? 65.965 55.314 91.165 1.00 78.47 23 PRO F O 1
ATOM 3680 N N . LYS F 1 24 ? 65.939 53.235 92.037 1.00 81.09 24 LYS F N 1
ATOM 3681 C CA . LYS F 1 24 ? 64.508 53.279 92.350 1.00 84.02 24 LYS F CA 1
ATOM 3682 C C . LYS F 1 24 ? 64.204 54.410 93.333 1.00 92.25 24 LYS F C 1
ATOM 3683 O O . LYS F 1 24 ? 63.116 54.987 93.318 1.00 97.20 24 LYS F O 1
ATOM 3685 N N . ASN F 1 25 ? 65.181 54.725 94.176 1.00 91.49 25 ASN F N 1
ATOM 3686 C CA . ASN F 1 25 ? 65.030 55.754 95.193 1.00 95.63 25 ASN F CA 1
ATOM 3687 C C . ASN F 1 25 ? 66.080 56.819 94.995 1.00 97.83 25 ASN F C 1
ATOM 3688 O O . ASN F 1 25 ? 67.181 56.524 94.537 1.00 101.57 25 ASN F O 1
ATOM 3693 N N . GLY F 1 26 ? 65.752 58.060 95.328 1.00 94.14 26 GLY F N 1
ATOM 3694 C CA . GLY F 1 26 ? 66.696 59.137 95.100 1.00 90.99 26 GLY F CA 1
ATOM 3695 C C . GLY F 1 26 ? 66.276 60.478 95.654 1.00 84.49 26 GLY F C 1
ATOM 3696 O O . GLY F 1 26 ? 65.275 60.588 96.358 1.00 80.12 26 GLY F O 1
ATOM 3697 N N . SER F 1 27 ? 67.055 61.505 95.337 1.00 85.08 27 SER F N 1
ATOM 3698 C CA . SER F 1 27 ? 66.746 62.846 95.805 1.00 85.11 27 SER F CA 1
ATOM 3699 C C . SER F 1 27 ? 65.604 63.431 94.975 1.00 77.60 27 SER F C 1
ATOM 3700 O O . SER F 1 27 ? 64.838 64.264 95.455 1.00 75.84 27 SER F O 1
ATOM 3703 N N . TYR F 1 28 ? 65.487 62.991 93.726 1.00 74.67 28 TYR F N 1
ATOM 3704 C CA . TYR F 1 28 ? 64.327 63.364 92.917 1.00 69.26 28 TYR F CA 1
ATOM 3705 C C . TYR F 1 28 ? 63.237 62.294 92.970 1.00 68.30 28 TYR F C 1
ATOM 3706 O O . TYR F 1 28 ? 63.470 61.129 92.644 1.00 65.36 28 TYR F O 1
ATOM 3715 N N . ARG F 1 29 ? 62.048 62.697 93.403 1.00 70.65 29 ARG F N 1
ATOM 3716 C CA . ARG F 1 29 ? 60.865 61.860 93.285 1.00 64.22 29 ARG F CA 1
ATOM 3717 C C . ARG F 1 29 ? 60.013 62.376 92.112 1.00 61.82 29 ARG F C 1
ATOM 3718 O O . ARG F 1 29 ? 59.428 63.458 92.207 1.00 57.01 29 ARG F O 1
ATOM 3720 N N . PRO F 1 30 ? 59.949 61.619 90.992 1.00 65.03 30 PRO F N 1
ATOM 3721 C CA . PRO F 1 30 ? 59.148 62.072 89.837 1.00 53.50 30 PRO F CA 1
ATOM 3722 C C . PRO F 1 30 ? 57.654 62.023 90.153 1.00 46.40 30 PRO F C 1
ATOM 3723 O O . PRO F 1 30 ? 57.226 61.151 90.911 1.00 44.83 30 PRO F O 1
ATOM 3727 N N . SER F 1 31 ? 56.883 62.953 89.595 1.00 42.05 31 SER F N 1
ATOM 3728 C CA . SER F 1 31 ? 55.440 62.997 89.805 1.00 43.29 31 SER F CA 1
ATOM 3729 C C . SER F 1 31 ? 54.799 61.805 89.121 1.00 52.16 31 SER F C 1
ATOM 3730 O O . SER F 1 31 ? 55.464 61.069 88.383 1.00 56.43 31 SER F O 1
ATOM 3733 N N . TYR F 1 32 ? 53.503 61.620 89.347 1.00 50.70 32 TYR F N 1
ATOM 3734 C CA . TYR F 1 32 ? 52.799 60.533 88.685 1.00 50.40 32 TYR F CA 1
ATOM 3735 C C . TYR F 1 32 ? 52.624 60.832 87.206 1.00 47.56 32 TYR F C 1
ATOM 3736 O O . TYR F 1 32 ? 52.742 59.934 86.371 1.00 45.85 32 TYR F O 1
ATOM 3745 N N . GLU F 1 33 ? 52.360 62.098 86.888 1.00 47.70 33 GLU F N 1
ATOM 3746 C CA . GLU F 1 33 ? 52.279 62.526 85.499 1.00 49.25 33 GLU F CA 1
ATOM 3747 C C . GLU F 1 33 ? 53.548 62.130 84.742 1.00 57.47 33 GLU F C 1
ATOM 3748 O O . GLU F 1 33 ? 53.471 61.537 83.656 1.00 56.92 33 GLU F O 1
ATOM 3754 N N . GLU F 1 34 ? 54.705 62.460 85.326 1.00 55.96 34 GLU F N 1
ATOM 3755 C CA . GLU F 1 34 ? 56.005 62.230 84.695 1.00 51.66 34 GLU F CA 1
ATOM 3756 C C . GLU F 1 34 ? 56.211 60.760 84.378 1.00 48.50 34 GLU F C 1
ATOM 3757 O O . GLU F 1 34 ? 56.595 60.406 83.263 1.00 52.34 34 GLU F O 1
ATOM 3763 N N . MET F 1 35 ? 55.941 59.910 85.362 1.00 42.69 35 MET F N 1
ATOM 3764 C CA . MET F 1 35 ? 56.028 58.473 85.172 1.00 44.38 35 MET F CA 1
ATOM 3765 C C . MET F 1 35 ? 55.093 58.029 84.033 1.00 46.65 35 MET F C 1
ATOM 3766 O O . MET F 1 35 ? 55.512 57.332 83.106 1.00 46.10 35 MET F O 1
ATOM 3771 N N . LEU F 1 36 ? 53.832 58.448 84.094 1.00 45.59 36 LEU F N 1
ATOM 3772 C CA . LEU F 1 36 ? 52.863 58.098 83.061 1.00 41.81 36 LEU F CA 1
ATOM 3773 C C . LEU F 1 36 ? 53.304 58.595 81.681 1.00 42.42 36 LEU F C 1
ATOM 3774 O O . LEU F 1 36 ? 53.203 57.868 80.696 1.00 34.29 36 LEU F O 1
ATOM 3779 N N . ARG F 1 37 ? 53.837 59.813 81.611 1.00 42.41 37 ARG F N 1
ATOM 3780 C CA . ARG F 1 37 ? 54.374 60.314 80.345 1.00 40.85 37 ARG F CA 1
ATOM 3781 C C . ARG F 1 37 ? 55.436 59.394 79.755 1.00 43.46 37 ARG F C 1
ATOM 3782 O O . ARG F 1 37 ? 55.326 58.989 78.601 1.00 46.99 37 ARG F O 1
ATOM 3790 N N . PHE F 1 38 ? 56.465 59.056 80.530 1.00 44.08 38 PHE F N 1
ATOM 3791 C CA . PHE F 1 38 ? 57.529 58.210 79.982 1.00 42.28 38 PHE F CA 1
ATOM 3792 C C . PHE F 1 38 ? 56.963 56.849 79.625 1.00 40.81 38 PHE F C 1
ATOM 3793 O O . PHE F 1 38 ? 57.295 56.268 78.592 1.00 40.34 38 PHE F O 1
ATOM 3801 N N . TYR F 1 39 ? 56.108 56.328 80.491 1.00 38.01 39 TYR F N 1
ATOM 3802 C CA . TYR F 1 39 ? 55.577 54.999 80.260 1.00 37.36 39 TYR F CA 1
ATOM 3803 C C . TYR F 1 39 ? 54.771 54.947 78.972 1.00 39.83 39 TYR F C 1
ATOM 3804 O O . TYR F 1 39 ? 54.928 54.023 78.171 1.00 34.01 39 TYR F O 1
ATOM 3813 N N . SER F 1 40 ? 53.905 55.942 78.781 1.00 40.88 40 SER F N 1
ATOM 3814 C CA . SER F 1 40 ? 53.005 55.937 77.635 1.00 37.16 40 SER F CA 1
ATOM 3815 C C . SER F 1 40 ? 53.783 56.103 76.329 1.00 39.46 40 SER F C 1
ATOM 3816 O O . SER F 1 40 ? 53.557 55.362 75.365 1.00 40.45 40 SER F O 1
ATOM 3819 N N . TYR F 1 41 ? 54.720 57.045 76.304 1.00 36.16 41 TYR F N 1
ATOM 3820 C CA . TYR F 1 41 ? 55.506 57.272 75.097 1.00 37.62 41 TYR F CA 1
ATOM 3821 C C . TYR F 1 41 ? 56.341 56.047 74.787 1.00 44.01 41 TYR F C 1
ATOM 3822 O O . TYR F 1 41 ? 56.453 55.640 73.629 1.00 50.03 41 TYR F O 1
ATOM 3831 N N . TYR F 1 42 ? 56.923 55.458 75.830 1.00 41.34 42 TYR F N 1
ATOM 3832 C CA . TYR F 1 42 ? 57.741 54.273 75.663 1.00 42.41 42 TYR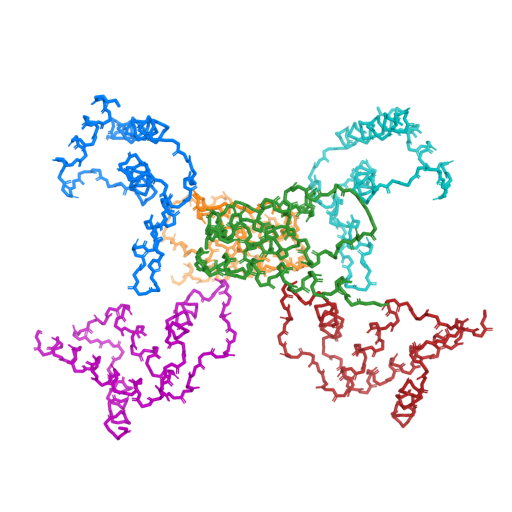 F CA 1
ATOM 3833 C C . TYR F 1 42 ? 56.927 53.111 75.072 1.00 45.59 42 TYR F C 1
ATOM 3834 O O . TYR F 1 42 ? 57.401 52.398 74.181 1.00 39.90 42 TYR F O 1
ATOM 3843 N N . LYS F 1 43 ? 55.702 52.917 75.555 1.00 37.58 43 LYS F N 1
ATOM 3844 C CA . LYS F 1 43 ? 54.899 51.825 75.026 1.00 43.26 43 LYS F CA 1
ATOM 3845 C C . LYS F 1 43 ? 54.498 52.129 73.586 1.00 49.34 43 LYS F C 1
ATOM 3846 O O . LYS F 1 43 ? 54.547 51.253 72.709 1.00 47.34 43 LYS F O 1
ATOM 3852 N N . GLN F 1 44 ? 54.120 53.379 73.343 1.00 50.05 44 GLN F N 1
ATOM 3853 C CA . GLN F 1 44 ? 53.632 53.777 72.030 1.00 53.35 44 GLN F CA 1
ATOM 3854 C C . GLN F 1 44 ? 54.784 53.624 71.084 1.00 53.57 44 GLN F C 1
ATOM 3855 O O . GLN F 1 44 ? 54.611 53.197 69.946 1.00 57.52 44 GLN F O 1
ATOM 3861 N N . ALA F 1 45 ? 55.970 53.955 71.581 1.00 49.08 45 ALA F N 1
ATOM 3862 C CA . ALA F 1 45 ? 57.184 53.917 70.778 1.00 47.05 45 ALA F CA 1
ATOM 3863 C C . ALA F 1 45 ? 57.640 52.503 70.437 1.00 51.52 45 ALA F C 1
ATOM 3864 O O . ALA F 1 45 ? 58.077 52.257 69.321 1.00 54.93 45 ALA F O 1
ATOM 3866 N N . THR F 1 46 ? 57.547 51.582 71.397 1.00 52.72 46 THR F N 1
ATOM 3867 C CA . THR F 1 46 ? 58.087 50.228 71.224 1.00 51.89 46 THR F CA 1
ATOM 3868 C C . THR F 1 46 ? 57.070 49.167 70.812 1.00 59.14 46 THR F C 1
ATOM 3869 O O . THR F 1 46 ? 57.428 48.174 70.192 1.00 67.43 46 THR F O 1
ATOM 3873 N N . MET F 1 47 ? 55.807 49.361 71.169 1.00 60.32 47 MET F N 1
ATOM 3874 C CA . MET F 1 47 ? 54.798 48.348 70.900 1.00 52.02 47 MET F CA 1
ATOM 3875 C C . MET F 1 47 ? 53.697 48.883 70.014 1.00 54.07 47 MET F C 1
ATOM 3876 O O . MET F 1 47 ? 52.854 48.132 69.520 1.00 59.66 47 MET F O 1
ATOM 3881 N N . GLY F 1 48 ? 53.715 50.190 69.796 1.00 51.47 48 GLY F N 1
ATOM 3882 C CA . GLY F 1 48 ? 52.695 50.822 68.990 1.00 45.84 48 GLY F CA 1
ATOM 3883 C C . GLY F 1 48 ? 51.447 51.105 69.798 1.00 48.02 48 GLY F C 1
ATOM 3884 O O . GLY F 1 48 ? 51.467 51.102 71.036 1.00 49.06 48 GLY F O 1
ATOM 3885 N N . PRO F 1 49 ? 50.339 51.349 69.101 1.00 47.38 49 PRO F N 1
ATOM 3886 C CA . PRO F 1 49 ? 49.126 51.790 69.779 1.00 46.78 49 PRO F CA 1
ATOM 3887 C C . PRO F 1 49 ? 48.590 50.686 70.669 1.00 51.23 49 PRO F C 1
ATOM 3888 O O . PRO F 1 49 ? 48.825 49.497 70.419 1.00 58.08 49 PRO F O 1
ATOM 3892 N N . CYS F 1 50 ? 47.860 51.090 71.699 1.00 45.14 50 CYS F N 1
ATOM 3893 C CA . CYS F 1 50 ? 47.354 50.165 72.700 1.00 48.13 50 CYS F CA 1
ATOM 3894 C C . CYS F 1 50 ? 46.173 49.304 72.193 1.00 52.08 50 CYS F C 1
ATOM 3895 O O . CYS F 1 50 ? 45.054 49.799 72.023 1.00 42.10 50 CYS F O 1
ATOM 3898 N N . LEU F 1 51 ? 46.416 48.014 71.972 1.00 58.74 51 LEU F N 1
ATOM 3899 C CA . LEU F 1 51 ? 45.337 47.107 71.567 1.00 53.69 51 LEU F CA 1
ATOM 3900 C C . LEU F 1 51 ? 45.214 45.870 72.448 1.00 56.16 51 LEU F C 1
ATOM 3901 O O . LEU F 1 51 ? 44.620 44.884 72.045 1.00 66.76 51 LEU F O 1
ATOM 3906 N N . VAL F 1 52 ? 45.772 45.926 73.651 1.00 52.28 52 VAL F N 1
ATOM 3907 C CA . VAL F 1 52 ? 45.628 44.846 74.622 1.00 51.71 52 VAL F CA 1
ATOM 3908 C C . VAL F 1 52 ? 44.416 45.167 75.484 1.00 49.23 52 VAL F C 1
ATOM 3909 O O . VAL F 1 52 ? 43.948 46.302 75.489 1.00 55.33 52 VAL F O 1
ATOM 3913 N N . PRO F 1 53 ? 43.894 44.174 76.214 1.00 44.22 53 PRO F N 1
ATOM 3914 C CA . PRO F 1 53 ? 42.803 44.444 77.157 1.00 41.17 53 PRO F CA 1
ATOM 3915 C C . PRO F 1 53 ? 43.260 45.331 78.295 1.00 48.76 53 PRO F C 1
ATOM 3916 O O . PRO F 1 53 ? 44.443 45.416 78.597 1.00 52.06 53 PRO F O 1
ATOM 3920 N N . ARG F 1 54 ? 42.304 45.987 78.929 1.00 52.62 54 ARG F N 1
ATOM 3921 C CA . ARG F 1 54 ? 42.584 46.854 80.046 1.00 48.20 54 ARG F CA 1
ATOM 3922 C C . ARG F 1 54 ? 42.409 46.086 81.350 1.00 49.63 54 ARG F C 1
ATOM 3923 O O . ARG F 1 54 ? 41.482 45.283 81.485 1.00 51.83 54 ARG F O 1
ATOM 3931 N N . PRO F 1 55 ? 43.315 46.311 82.312 1.00 44.50 55 PRO F N 1
ATOM 3932 C CA . PRO F 1 55 ? 43.219 45.603 83.599 1.00 40.85 55 PRO F CA 1
ATOM 3933 C C . PRO F 1 55 ? 41.927 45.933 84.343 1.00 38.34 55 PRO F C 1
ATOM 3934 O O . PRO F 1 55 ? 41.264 46.910 84.019 1.00 38.91 55 PRO F O 1
ATOM 3938 N N . GLY F 1 56 ? 41.581 45.122 85.336 1.00 41.01 56 GLY F N 1
ATOM 3939 C CA . GLY F 1 56 ? 40.345 45.302 86.077 1.00 35.20 56 GLY F CA 1
ATOM 3940 C C . GLY F 1 56 ? 40.537 46.094 87.358 1.00 47.85 56 GLY F C 1
ATOM 3941 O O . GLY F 1 56 ? 41.612 46.645 87.648 1.00 44.43 56 GLY F O 1
ATOM 3942 N N . PHE F 1 57 ? 39.480 46.149 88.148 1.00 48.69 57 PHE F N 1
ATOM 3943 C CA . PHE F 1 57 ? 39.528 46.912 89.371 1.00 42.99 57 PHE F CA 1
ATOM 3944 C C . PHE F 1 57 ? 40.689 46.536 90.302 1.00 47.82 57 PHE F C 1
ATOM 3945 O O . PHE F 1 57 ? 41.186 47.400 91.014 1.00 41.56 57 PHE F O 1
ATOM 3953 N N . TRP F 1 58 ? 41.110 45.269 90.320 1.00 47.01 58 TRP F N 1
ATOM 3954 C CA . TRP F 1 58 ? 42.141 44.844 91.273 1.00 47.32 58 TRP F CA 1
ATOM 3955 C C . TRP F 1 58 ? 43.563 45.060 90.779 1.00 54.07 58 TRP F C 1
ATOM 3956 O O . TRP F 1 58 ? 44.493 44.427 91.269 1.00 64.35 58 TRP F O 1
ATOM 3967 N N . ASP F 1 59 ? 43.732 45.962 89.820 1.00 51.13 59 ASP F N 1
ATOM 3968 C CA . ASP F 1 59 ? 45.055 46.321 89.312 1.00 38.39 59 ASP F CA 1
ATOM 3969 C C . ASP F 1 59 ? 45.153 47.826 88.992 1.00 42.52 59 ASP F C 1
ATOM 3970 O O . ASP F 1 59 ? 45.446 48.219 87.854 1.00 47.58 59 ASP F O 1
ATOM 3975 N N . PRO F 1 60 ? 44.935 48.677 90.007 1.00 38.59 60 PRO F N 1
ATOM 3976 C CA . PRO F 1 60 ? 44.900 50.141 89.813 1.00 29.61 60 PRO F CA 1
ATOM 3977 C C . PRO F 1 60 ? 46.049 50.629 88.938 1.00 40.01 60 PRO F C 1
ATOM 3978 O O . PRO F 1 60 ? 45.815 51.325 87.946 1.00 48.52 60 PRO F O 1
ATOM 3982 N N . ILE F 1 61 ? 47.277 50.267 89.302 1.00 39.97 61 ILE F N 1
ATOM 3983 C CA . ILE F 1 61 ? 48.453 50.696 88.546 1.00 46.34 61 ILE F CA 1
ATOM 3984 C C . ILE F 1 61 ? 48.352 50.265 87.082 1.00 43.09 61 ILE F C 1
ATOM 3985 O O . ILE F 1 61 ? 48.584 51.066 86.182 1.00 44.16 61 ILE F O 1
ATOM 3990 N N . GLY F 1 62 ? 47.979 49.013 86.842 1.00 40.12 62 GLY F N 1
ATOM 3991 C CA . GLY F 1 62 ? 47.763 48.550 85.484 1.00 38.06 62 GLY F CA 1
ATOM 3992 C C . GLY F 1 62 ? 46.765 49.455 84.749 1.00 41.03 62 GLY F C 1
ATOM 3993 O O . GLY F 1 62 ? 46.995 49.848 83.601 1.00 32.47 62 GLY F O 1
ATOM 3994 N N . ARG F 1 63 ? 45.666 49.799 85.423 1.00 26.33 63 ARG F N 1
ATOM 3995 C CA . ARG F 1 63 ? 44.663 50.645 84.824 1.00 31.61 63 ARG F CA 1
ATOM 3996 C C . ARG F 1 63 ? 45.227 52.020 84.487 1.00 36.83 63 ARG F C 1
ATOM 3997 O O . ARG F 1 63 ? 44.981 52.553 83.401 1.00 39.67 63 ARG F O 1
ATOM 4005 N N . TYR F 1 64 ? 45.990 52.601 85.406 1.00 37.46 64 TYR F N 1
ATOM 4006 C CA . TYR F 1 64 ? 46.581 53.917 85.152 1.00 33.77 64 TYR F CA 1
ATOM 4007 C C . TYR F 1 64 ? 47.537 53.843 83.962 1.00 35.97 64 TYR F C 1
ATOM 4008 O O . TYR F 1 64 ? 47.530 54.710 83.084 1.00 36.91 64 TYR F O 1
ATOM 4017 N N . LYS F 1 65 ? 48.349 52.789 83.926 1.00 26.82 65 LYS F N 1
ATOM 4018 C CA . LYS F 1 65 ? 49.273 52.605 82.819 1.00 37.92 65 LYS F CA 1
ATOM 4019 C C . LYS F 1 65 ? 48.523 52.436 81.490 1.00 36.96 65 LYS F C 1
ATOM 4020 O O . LYS F 1 65 ? 48.874 53.046 80.476 1.00 32.89 65 LYS F O 1
ATOM 4026 N N . TRP F 1 66 ? 47.482 51.610 81.509 1.00 38.10 66 TRP F N 1
ATOM 4027 C CA . TRP F 1 66 ? 46.707 51.336 80.313 1.00 35.62 66 TRP F CA 1
ATOM 4028 C C . TRP F 1 66 ? 46.041 52.621 79.801 1.00 37.74 66 TRP F C 1
ATOM 4029 O O . TRP F 1 66 ? 46.150 52.944 78.610 1.00 35.05 66 TRP F O 1
ATOM 4040 N N . ASP F 1 67 ? 45.393 53.372 80.693 1.00 28.86 67 ASP F N 1
ATOM 4041 C CA . ASP F 1 67 ? 44.768 54.645 80.293 1.00 28.25 67 ASP F CA 1
ATOM 4042 C C . ASP F 1 67 ? 45.784 55.591 79.628 1.00 35.68 67 ASP F C 1
ATOM 4043 O O . ASP F 1 67 ? 45.538 56.148 78.547 1.00 38.51 67 ASP F O 1
ATOM 4048 N N . ALA F 1 68 ? 46.937 55.755 80.263 1.00 35.41 68 ALA F N 1
ATOM 4049 C CA . ALA F 1 68 ? 47.941 56.693 79.769 1.00 39.95 68 ALA F CA 1
ATOM 4050 C C . ALA F 1 68 ? 48.368 56.321 78.354 1.00 39.69 68 ALA F C 1
ATOM 4051 O O . ALA F 1 68 ? 48.350 57.151 77.439 1.00 33.43 68 ALA F O 1
ATOM 4053 N N . TRP F 1 69 ? 48.758 55.061 78.198 1.00 34.52 69 TRP F N 1
ATOM 4054 C CA . TRP F 1 69 ? 49.152 54.521 76.912 1.00 36.92 69 TRP F CA 1
ATOM 4055 C C . TRP F 1 69 ? 48.035 54.662 75.856 1.00 40.25 69 TRP F C 1
ATOM 4056 O O . TRP F 1 69 ? 48.230 55.284 74.805 1.00 35.53 69 TRP F O 1
ATOM 4067 N N . ASN F 1 70 ? 46.860 54.107 76.153 1.00 37.38 70 ASN F N 1
ATOM 4068 C CA . ASN F 1 70 ? 45.734 54.155 75.229 1.00 39.93 70 ASN F CA 1
ATOM 4069 C C . ASN F 1 70 ? 45.358 55.577 74.820 1.00 46.38 70 ASN F C 1
ATOM 4070 O O . ASN F 1 70 ? 44.776 55.787 73.756 1.00 53.23 70 ASN F O 1
ATOM 4075 N N . SER F 1 71 ? 45.677 56.552 75.662 1.00 34.34 71 SER F N 1
ATOM 4076 C CA . SER F 1 71 ? 45.235 57.898 75.386 1.00 28.27 71 SER F CA 1
ATOM 4077 C C . SER F 1 71 ? 46.037 58.490 74.237 1.00 35.86 71 SER F C 1
ATOM 4078 O O . SER F 1 71 ? 45.728 59.589 73.755 1.00 36.79 71 SER F O 1
ATOM 4081 N N . LEU F 1 72 ? 47.072 57.785 73.795 1.00 36.61 72 LEU F N 1
ATOM 4082 C CA . LEU F 1 72 ? 47.930 58.339 72.746 1.00 38.02 72 LEU F CA 1
ATOM 4083 C C . LEU F 1 72 ? 47.400 57.977 71.352 1.00 43.97 72 LEU F C 1
ATOM 4084 O O . LEU F 1 72 ? 47.888 58.459 70.322 1.00 44.70 72 LEU F O 1
ATOM 4089 N N . GLY F 1 73 ? 46.403 57.102 71.323 1.00 47.62 73 GLY F N 1
ATOM 4090 C CA . GLY F 1 73 ? 45.753 56.742 70.076 1.00 41.62 73 GLY F CA 1
ATOM 4091 C C . GLY F 1 73 ? 46.676 56.180 69.024 1.00 45.37 73 GLY F C 1
ATOM 4092 O O . GLY F 1 73 ? 47.347 55.180 69.257 1.00 44.18 73 GLY F O 1
ATOM 4093 N N . LYS F 1 74 ? 46.701 56.815 67.855 1.00 50.56 74 LYS F N 1
ATOM 4094 C CA . LYS F 1 74 ? 47.446 56.258 66.732 1.00 51.50 74 LYS F CA 1
ATOM 4095 C C . LYS F 1 74 ? 48.757 56.995 66.540 1.00 51.77 74 LYS F C 1
ATOM 4096 O O . LYS F 1 74 ? 49.350 56.948 65.458 1.00 58.54 74 LYS F O 1
ATOM 4102 N N . MET F 1 75 ? 49.209 57.683 67.582 1.00 47.55 75 MET F N 1
ATOM 4103 C CA . MET F 1 75 ? 50.498 58.382 67.522 1.00 45.91 75 MET F CA 1
ATOM 4104 C C . MET F 1 75 ? 51.561 57.532 66.834 1.00 46.22 75 MET F C 1
ATOM 4105 O O . MET F 1 75 ? 51.758 56.367 67.177 1.00 45.86 75 MET F O 1
ATOM 4110 N N . SER F 1 76 ? 52.252 58.108 65.862 1.00 54.45 76 SER F N 1
ATOM 4111 C CA . SER F 1 76 ? 53.306 57.365 65.171 1.00 58.94 76 SER F CA 1
ATOM 4112 C C . SER F 1 76 ? 54.459 57.065 66.114 1.00 61.69 76 SER F C 1
ATOM 4113 O O . SER F 1 76 ? 54.639 57.750 67.122 1.00 55.84 76 SER F O 1
ATOM 4116 N N . ARG F 1 77 ? 55.258 56.060 65.773 1.00 67.73 77 ARG F N 1
ATOM 4117 C CA . ARG F 1 77 ? 56.405 55.704 66.600 1.00 74.06 77 ARG F CA 1
ATOM 4118 C C . ARG F 1 77 ? 57.452 56.813 66.652 1.00 72.33 77 ARG F C 1
ATOM 4119 O O . ARG F 1 77 ? 57.975 57.110 67.723 1.00 73.06 77 ARG F O 1
ATOM 4127 N N . GLU F 1 78 ? 57.755 57.428 65.508 1.00 67.16 78 GLU F N 1
ATOM 4128 C CA . GLU F 1 78 ? 58.772 58.480 65.489 1.00 65.25 78 GLU F CA 1
ATOM 4129 C C . GLU F 1 78 ? 58.316 59.636 66.376 1.00 68.95 78 GLU F C 1
ATOM 4130 O O . GLU F 1 78 ? 59.127 60.312 67.006 1.00 77.55 78 GLU F O 1
ATOM 4132 N N . GLU F 1 79 ? 57.009 59.837 66.451 1.00 60.10 79 GLU F N 1
ATOM 4133 C CA . GLU F 1 79 ? 56.466 60.958 67.199 1.00 60.73 79 GLU F CA 1
ATOM 4134 C C . GLU F 1 79 ? 56.545 60.682 68.700 1.00 56.98 79 GLU F C 1
ATOM 4135 O O . GLU F 1 79 ? 56.806 61.588 69.502 1.00 52.96 79 GLU F O 1
ATOM 4141 N N . ALA F 1 80 ? 56.335 59.422 69.068 1.00 50.65 80 ALA F N 1
ATOM 4142 C CA . ALA F 1 80 ? 56.382 59.025 70.465 1.00 48.09 80 ALA F CA 1
ATOM 4143 C C . ALA F 1 80 ? 57.805 59.132 70.987 1.00 53.27 80 ALA F C 1
ATOM 4144 O O . ALA F 1 80 ? 58.029 59.659 72.068 1.00 57.54 80 ALA F O 1
ATOM 4146 N N . MET F 1 81 ? 58.761 58.625 70.214 1.00 52.89 81 MET F N 1
ATOM 4147 C CA . MET F 1 81 ? 60.166 58.683 70.589 1.00 56.34 81 MET F CA 1
ATOM 4148 C C . MET F 1 81 ? 60.581 60.108 70.846 1.00 57.42 81 MET F C 1
ATOM 4149 O O . MET F 1 81 ? 61.197 60.431 71.864 1.00 57.52 81 MET F O 1
ATOM 4154 N N . SER F 1 82 ? 60.229 60.956 69.897 1.00 51.96 82 SER F N 1
ATOM 4155 C CA . SER F 1 82 ? 60.538 62.362 69.978 1.00 51.27 82 SER F CA 1
ATOM 4156 C C . SER F 1 82 ? 59.934 63.018 71.227 1.00 53.75 82 SER F C 1
ATOM 4157 O O . SER F 1 82 ? 60.539 63.904 71.838 1.00 61.40 82 SER F O 1
ATOM 4160 N N . ALA F 1 83 ? 58.740 62.589 71.606 1.00 44.71 83 ALA F N 1
ATOM 4161 C CA . ALA F 1 83 ? 58.088 63.160 72.771 1.00 45.21 83 ALA F CA 1
ATOM 4162 C C . ALA F 1 83 ? 58.750 62.660 74.043 1.00 51.88 83 ALA F C 1
ATOM 4163 O O . ALA F 1 83 ? 58.780 63.360 75.053 1.00 58.41 83 ALA F O 1
ATOM 4165 N N . TYR F 1 84 ? 59.264 61.439 73.987 1.00 51.20 84 TYR F N 1
ATOM 4166 C CA . TYR F 1 84 ? 59.936 60.827 75.123 1.00 53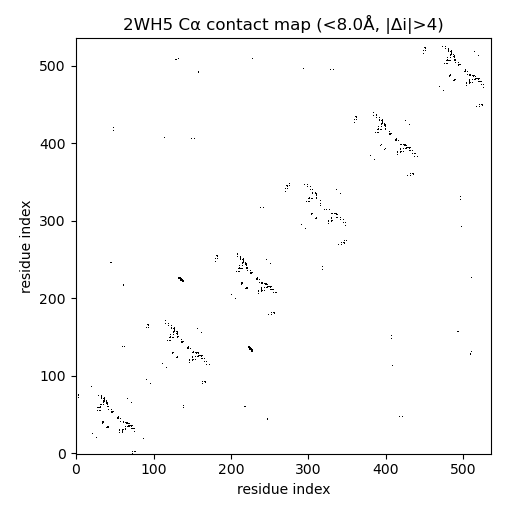.99 84 TYR F CA 1
ATOM 4167 C C . TYR F 1 84 ? 61.183 61.654 75.440 1.00 54.12 84 TYR F C 1
ATOM 4168 O O . TYR F 1 84 ? 61.488 61.969 76.602 1.00 50.26 84 TYR F O 1
ATOM 4177 N N . ILE F 1 85 ? 61.889 62.018 74.380 1.00 48.43 85 ILE F N 1
ATOM 4178 C CA . ILE F 1 85 ? 63.125 62.758 74.513 1.00 52.79 85 ILE F CA 1
ATOM 4179 C C . ILE F 1 85 ? 62.826 64.161 75.012 1.00 56.47 85 ILE F C 1
ATOM 4180 O O . ILE F 1 85 ? 63.551 64.722 75.828 1.00 60.03 85 ILE F O 1
ATOM 4185 N N . THR F 1 86 ? 61.723 64.708 74.540 1.00 53.75 86 THR F N 1
ATOM 4186 C CA . THR F 1 86 ? 61.291 66.018 74.966 1.00 49.70 86 THR F CA 1
ATOM 4187 C C . THR F 1 86 ? 60.902 66.037 76.442 1.00 49.80 86 THR F C 1
ATOM 4188 O O . THR F 1 86 ? 61.151 67.023 77.139 1.00 56.26 86 THR F O 1
ATOM 4192 N N . GLU F 1 87 ? 60.292 64.954 76.917 1.00 47.77 87 GLU F N 1
ATOM 4193 C CA . GLU F 1 87 ? 59.922 64.834 78.331 1.00 50.52 87 GLU F CA 1
ATOM 4194 C C . GLU F 1 87 ? 61.168 64.662 79.183 1.00 61.70 87 GLU F C 1
ATOM 4195 O O . GLU F 1 87 ? 61.278 65.223 80.279 1.00 64.11 87 GLU F O 1
ATOM 4201 N N . MET F 1 88 ? 62.097 63.865 78.670 1.00 59.16 88 MET F N 1
ATOM 4202 C CA . MET F 1 88 ? 63.387 63.682 79.307 1.00 55.52 88 MET F CA 1
ATOM 4203 C C . MET F 1 88 ? 64.088 65.025 79.516 1.00 57.43 88 MET F C 1
ATOM 4204 O O . MET F 1 88 ? 64.647 65.269 80.580 1.00 56.86 88 MET F O 1
ATOM 4209 N N . LYS F 1 89 ? 64.056 65.895 78.509 1.00 53.68 89 LYS F N 1
ATOM 4210 C CA . LYS F 1 89 ? 64.666 67.221 78.631 1.00 51.60 89 LYS F CA 1
ATOM 4211 C C . LYS F 1 89 ? 63.939 68.069 79.675 1.00 53.04 89 LYS F C 1
ATOM 4212 O O . LYS F 1 89 ? 64.560 68.825 80.419 1.00 58.97 89 LYS F O 1
ATOM 4218 N N . LEU F 1 90 ? 62.621 67.928 79.733 1.00 53.05 90 LEU F N 1
ATOM 4219 C CA . LEU F 1 90 ? 61.795 68.665 80.681 1.00 50.11 90 LEU F CA 1
ATOM 4220 C C . LEU F 1 90 ? 62.109 68.290 82.128 1.00 54.57 90 LEU F C 1
ATOM 4221 O O . LEU F 1 90 ? 62.315 69.164 82.981 1.00 56.20 90 LEU F O 1
ATOM 4226 N N . VAL F 1 91 ? 62.144 66.986 82.399 1.00 50.92 91 VAL F N 1
ATOM 4227 C CA . VAL F 1 91 ? 62.470 66.478 83.726 1.00 48.24 91 VAL F CA 1
ATOM 4228 C C . VAL F 1 91 ? 63.932 66.795 84.113 1.00 53.25 91 VAL F C 1
ATOM 4229 O O . VAL F 1 91 ? 64.225 67.239 85.229 1.00 52.58 91 VAL F O 1
ATOM 4233 N N . ALA F 1 92 ? 64.850 66.587 83.182 1.00 50.71 92 ALA F N 1
ATOM 4234 C CA . ALA F 1 92 ? 66.237 66.943 83.423 1.00 49.18 92 ALA F CA 1
ATOM 4235 C C . ALA F 1 92 ? 66.365 68.414 83.775 1.00 56.08 92 ALA F C 1
ATOM 4236 O O . ALA F 1 92 ? 67.118 68.770 84.679 1.00 61.34 92 ALA F O 1
ATOM 4238 N N . GLN F 1 93 ? 65.646 69.270 83.056 1.00 54.08 93 GLN F N 1
ATOM 4239 C CA . GLN F 1 93 ? 65.714 70.700 83.325 1.00 61.61 93 GLN F CA 1
ATOM 4240 C C . GLN F 1 93 ? 65.272 70.993 84.759 1.00 70.76 93 GLN F C 1
ATOM 4241 O O . GLN F 1 93 ? 65.846 71.844 85.442 1.00 74.12 93 GLN F O 1
ATOM 4247 N N . LYS F 1 94 ? 64.254 70.265 85.206 1.00 74.87 94 LYS F N 1
ATOM 4248 C CA . LYS F 1 94 ? 63.716 70.398 86.554 1.00 68.78 94 LYS F CA 1
ATOM 4249 C C . LYS F 1 94 ? 64.818 70.112 87.553 1.00 67.05 94 LYS F C 1
ATOM 4250 O O . LYS F 1 94 ? 65.161 70.958 88.370 1.00 74.37 94 LYS F O 1
ATOM 4256 N N . VAL F 1 95 ? 65.378 68.912 87.464 1.00 61.44 95 VAL F N 1
ATOM 4257 C CA . VAL F 1 95 ? 66.458 68.472 88.344 1.00 62.86 95 VAL F CA 1
ATOM 4258 C C . VAL F 1 95 ? 67.684 69.397 88.362 1.00 69.40 95 VAL F C 1
ATOM 4259 O O . VAL F 1 95 ? 68.489 69.359 89.289 1.00 66.77 95 VAL F O 1
ATOM 4263 N N . ILE F 1 96 ? 67.836 70.237 87.350 1.00 74.21 96 ILE F N 1
ATOM 4264 C CA . ILE F 1 96 ? 68.963 71.152 87.370 1.00 85.09 96 ILE F CA 1
ATOM 4265 C C . ILE F 1 96 ? 68.633 72.340 88.272 1.00 98.69 96 ILE F C 1
ATOM 4266 O O . ILE F 1 96 ? 69.510 72.892 88.931 1.00 98.75 96 ILE F O 1
ATOM 4271 N N . ASP F 1 97 ? 67.352 72.695 88.326 1.00 61.02 97 ASP F N 1
ATOM 4272 C CA . ASP F 1 97 ? 66.893 73.898 89.027 1.00 63.26 97 ASP F CA 1
ATOM 4273 C C . ASP F 1 97 ? 66.295 73.615 90.428 1.00 62.15 97 ASP F C 1
ATOM 4274 O O . ASP F 1 97 ? 66.624 72.614 91.102 1.00 59.73 97 ASP F O 1
#

Solvent-accessible surface area: 34136 Å² total; per-residue (Å²): 101,90,114,6,130,55,10,18,53,83,57,122,123,98,99,114,134,56,130,63,86,71,47,177,97,11,82,29,48,25,54,0,28,74,38,0,3,62,120,1,44,3,121,73,118,60,38,47,42,67,64,65,124,10,53,124,82,18,12,0,12,15,48,24,20,117,54,57,116,118,82,0,41,49,17,7,21,89,12,30,139,104,18,43,100,102,70,130,110,151,129,70,126,8,105,59,12,15,53,85,58,125,120,94,94,108,139,54,129,73,86,70,54,177,90,14,86,32,46,29,55,0,29,74,35,0,3,40,101,1,13,8,52,66,85,48,35,9,25,64,66,54,127,12,45,104,81,25,33,0,9,61,54,21,32,101,42,59,41,77,97,0,28,66,20,5,28,88,16,31,140,106,18,48,100,77,78,133,140,129,86,110,8,100,57,10,16,55,86,57,128,118,102,104,112,140,60,132,82,87,70,44,179,91,11,86,27,46,27,54,0,28,77,42,0,2,35,86,0,12,9,55,69,83,48,37,9,23,66,65,66,127,11,50,116,82,28,38,0,11,64,50,24,36,99,45,60,36,74,98,0,28,66,23,6,22,87,14,32,129,113,20,48,104,114,74,128,86,186,122,80,59,7,109,54,8,20,51,82,58,127,123,99,91,112,141,52,123,81,88,66,50,180,96,10,86,30,50,27,56,0,25,71,39,0,4,57,120,0,61,15,159,80,96,120,40,47,42,66,67,58,126,10,47,125,79,44,33,0,14,66,52,24,37,104,37,60,124,134,96,0,25,60,24,6,34,86,14,41,143,110,21,48,100,121,82,136,136,145,77,126,9,80,55,12,16,54,81,55,118,120,96,99,111,138,59,127,62,84,70,53,182,84,9,81,26,48,26,55,0,26,71,38,0,3,56,114,1,44,16,160,75,102,111,40,47,44,68,62,62,127,10,62,133,78,43,36,0,11,63,52,25,36,135,47,57,125,76,99,0,30,66,24,5,27,89,16,29,145,108,15,41,113,101,76,121,158,126,75,111,8,105,57,13,17,55,85,61,118,128,92,102,111,128,63,132,68,87,62,50,174,92,9,82,26,46,27,53,0,26,70,42,0,2,58,126,1,46,4,118,74,116,53,40,47,48,63,64,61,117,10,52,131,82,17,14,0,14,16,50,23,31,139,42,59,122,79,94,0,32,62,22,7,22,86,17,34,136,111,18,50,103,105,86,136,138

B-factor: mean 53.78, std 20.03, range [13.16, 329.0]